Protein AF-A0A847C179-F1 (afdb_monomer)

Secondary structure (DSSP, 8-state):
--------------------------TT-----SEEEEEE--S--BTTEEE--EEEEEETTEEEEEEEEEEEEEPTTSS-EEEEEEEEEEEEEEETTEEEEEEEEEEEEE--GGG-BTTB-SSEEEEEEEEEEEEEEE-TTSEEEEEEEEEEEEEEEEEEEE-STTSPEEEEEEEPPP-TT-PPEEEEEEEEPPP-EEEE-SSEEEESS--HHHHHHHHHHHHHHHHHHHHHHTT-HHHHHHHHHHHHHHHHHHGGG--SSTT--EEEEES-TTHHHHHHHHHHHHHHHHHHHHHHHHHHHHHHHHHHHHTTTSPPPHHHHHHHHHHHHHHHTTSBS-TTTSSS-B-SS-SGGGS-HHHHHHHHHHHH-GGGGG-HHHHHHHHHHHHHHHHHHHHHHHHHHHHHHHHHHHHHTSTHHHHHHHHHHHHHT-SSS-EE--HHHHHHHHHHHHHT--

Solvent-accessible surface area (backbone atoms only — not comparable to full-atom values): 25389 Å² total; per-residue (Å²): 139,78,84,90,75,84,74,86,80,80,85,85,76,84,75,38,87,79,87,89,86,89,74,93,67,84,61,77,77,75,83,66,71,60,62,52,73,35,78,45,70,69,83,71,77,48,101,45,42,50,63,56,58,37,42,38,40,36,52,61,46,38,33,35,32,57,39,48,34,38,39,46,45,73,45,97,86,54,101,51,52,38,43,35,39,33,43,36,40,35,44,34,37,45,54,83,44,34,35,42,34,42,31,46,33,45,34,38,35,31,61,46,77,90,73,46,43,97,94,40,92,67,53,67,49,35,39,38,35,32,44,24,47,36,46,24,36,55,41,93,88,55,28,30,47,33,34,36,44,34,36,81,75,46,38,33,36,57,44,72,46,77,38,66,98,89,45,67,81,43,74,49,79,40,82,45,85,74,66,85,82,66,70,66,50,73,44,53,34,70,47,68,50,91,66,73,48,86,40,80,54,88,48,40,39,29,25,59,51,86,47,74,68,56,52,54,51,52,56,52,49,52,48,47,42,50,53,24,24,52,27,44,66,71,67,39,50,76,58,23,52,54,38,52,54,50,50,50,55,52,53,63,58,49,54,79,67,50,58,86,61,101,59,30,32,44,49,35,38,33,41,57,47,50,42,65,46,50,35,52,51,43,44,46,53,43,46,52,53,48,47,49,53,50,47,53,52,42,49,53,49,38,51,51,42,52,52,48,64,73,41,60,91,54,87,67,53,71,63,58,55,49,48,52,52,52,51,50,59,64,52,34,53,64,42,71,69,45,92,80,73,69,72,68,46,56,28,83,78,51,44,82,82,73,52,56,64,66,39,52,55,51,50,58,46,28,75,78,34,67,68,59,53,66,37,56,68,64,46,49,53,31,42,53,52,46,42,56,48,37,52,53,50,48,51,52,47,54,52,53,46,50,56,48,49,53,55,47,49,55,52,71,75,39,66,58,66,60,53,40,54,52,50,52,54,53,45,69,64,38,86,85,33,52,58,41,81,39,62,68,42,62,47,44,53,48,56,42,54,60,69,70,60,131

Sequence (454 aa):
MLPSFYWLMVLFVPLVIGVGSGFTMDNEDRSLPERFSVEVFPAVRNQYQEQDAVVYHFDGERVSGSWQRTDFIPKPDSKGTVKWVTTTRMEGTFRGGVLQGEQQSESVYLRDPGDYGPDFPGGAVMRHFYRGEIEGRLQPDGRIKGRVTTTLTRQLGLNYGAATEGEGTRYWWAEQPLNKHIAPATLDYWVPLPSDAWFNSRYILASGAETFRLRQALERLDRYLTEAGDNLLAGRYPLAQRQSETIRAEIDNLRQYVGSGDRASRISFRGLPTDDAMIRRIRLQFMMEKWKEAYTIVNEALGQVQKELANLRGILSANVFKSIIKNYISWSGSIPTDIESGIAGYSPITSIAELPRGFLGWYEAGQKDAGILQDQFRKKRALEELEVFYEKKRHYIVDQRKEVAVLLKALDQSPLAGLDGSLHGFFSSLDWAPWLPGAQRSEAMRQLRGSQNP

pLDDT: mean 73.4, std 18.35, range [21.3, 96.19]

Mean predicted aligned error: 16.77 Å

Structure (mmCIF, N/CA/C/O backbone):
data_AF-A0A847C179-F1
#
_entry.id   AF-A0A847C179-F1
#
loop_
_atom_site.group_PDB
_atom_site.id
_atom_site.type_symbol
_atom_site.label_atom_id
_atom_site.label_alt_id
_atom_site.label_comp_id
_atom_site.label_asym_id
_atom_site.label_entity_id
_atom_site.label_seq_id
_atom_site.pdbx_PDB_ins_code
_atom_site.Cartn_x
_atom_site.Cartn_y
_atom_site.Cartn_z
_atom_site.occupancy
_atom_site.B_iso_or_equiv
_atom_site.auth_seq_id
_atom_site.auth_comp_id
_atom_site.auth_asym_id
_atom_site.auth_atom_id
_atom_site.pdbx_PDB_model_num
ATOM 1 N N . MET A 1 1 ? 7.315 -0.106 47.751 1.00 22.17 1 MET A N 1
ATOM 2 C CA . MET A 1 1 ? 6.513 -1.105 47.012 1.00 22.17 1 MET A CA 1
ATOM 3 C C . MET A 1 1 ? 5.700 -0.357 45.970 1.00 22.17 1 MET A C 1
ATOM 5 O O . MET A 1 1 ? 4.768 0.340 46.340 1.00 22.17 1 MET A O 1
ATOM 9 N N . LEU A 1 2 ? 6.121 -0.399 44.705 1.00 21.30 2 LEU A N 1
ATOM 10 C CA . LEU A 1 2 ? 5.400 0.219 43.586 1.00 21.30 2 LEU A CA 1
ATOM 11 C C . LEU A 1 2 ? 4.421 -0.809 42.992 1.00 21.30 2 LEU A C 1
ATOM 13 O O . LEU A 1 2 ? 4.788 -1.985 42.928 1.00 21.30 2 LEU A O 1
ATOM 17 N N . PRO A 1 3 ? 3.201 -0.418 42.577 1.00 22.20 3 PRO A N 1
ATOM 18 C CA . PRO A 1 3 ? 2.241 -1.357 42.014 1.00 22.20 3 PRO A CA 1
ATOM 19 C C . PRO A 1 3 ? 2.757 -1.900 40.682 1.00 22.20 3 PRO A C 1
ATOM 21 O O . PRO A 1 3 ? 3.270 -1.157 39.845 1.00 22.20 3 PRO A O 1
ATOM 24 N N . SER A 1 4 ? 2.602 -3.204 40.483 1.00 21.95 4 SER A N 1
ATOM 25 C CA . SER A 1 4 ? 2.865 -3.889 39.222 1.00 21.95 4 SER A CA 1
ATOM 26 C C . SER A 1 4 ? 1.865 -3.418 38.159 1.00 21.95 4 SER A C 1
ATOM 28 O O . SER A 1 4 ? 0.761 -3.948 38.052 1.00 21.95 4 SER A O 1
ATOM 30 N N . PHE A 1 5 ? 2.232 -2.397 37.386 1.00 26.22 5 PHE A N 1
ATOM 31 C CA . PHE A 1 5 ? 1.476 -1.962 36.214 1.00 26.22 5 PHE A CA 1
ATOM 32 C C . PHE A 1 5 ? 1.810 -2.871 35.025 1.00 26.22 5 PHE A C 1
ATOM 34 O O . PHE A 1 5 ? 2.930 -2.870 34.513 1.00 26.22 5 PHE A O 1
ATOM 41 N N . TYR A 1 6 ? 0.827 -3.665 34.596 1.00 22.77 6 TYR A N 1
ATOM 42 C CA . TYR A 1 6 ? 0.869 -4.412 33.340 1.00 22.77 6 TYR A CA 1
ATOM 43 C C . TYR A 1 6 ? 0.847 -3.420 32.170 1.00 22.77 6 TYR A C 1
ATOM 45 O O . TYR A 1 6 ? -0.192 -2.842 31.860 1.00 22.77 6 TYR A O 1
ATOM 53 N N . TRP A 1 7 ? 1.991 -3.217 31.519 1.00 26.02 7 TRP A N 1
ATOM 54 C CA . TRP A 1 7 ? 2.057 -2.476 30.263 1.00 26.02 7 TRP A CA 1
ATOM 55 C C . TRP A 1 7 ? 1.590 -3.364 29.109 1.00 26.02 7 TRP A C 1
ATOM 57 O O . TRP A 1 7 ? 2.162 -4.423 28.849 1.00 26.02 7 TRP A O 1
ATOM 67 N N . LEU A 1 8 ? 0.556 -2.906 28.403 1.00 23.88 8 LEU A N 1
ATOM 68 C CA . LEU A 1 8 ? 0.196 -3.399 27.080 1.00 23.88 8 LEU A CA 1
ATOM 69 C C . LEU A 1 8 ? 1.338 -3.007 26.130 1.00 23.88 8 LEU A C 1
ATOM 71 O O . LEU A 1 8 ? 1.500 -1.838 25.781 1.00 23.88 8 LEU A O 1
ATOM 75 N N . MET A 1 9 ? 2.188 -3.968 25.787 1.00 24.38 9 MET A N 1
ATOM 76 C CA . MET A 1 9 ? 3.339 -3.735 24.925 1.00 24.38 9 MET A CA 1
ATOM 77 C C . MET A 1 9 ? 2.864 -3.649 23.471 1.00 24.38 9 MET A C 1
ATOM 79 O O . MET A 1 9 ? 2.480 -4.652 22.871 1.00 24.38 9 MET A O 1
ATOM 83 N N . VAL A 1 10 ? 2.856 -2.441 22.913 1.00 26.17 10 VAL A N 1
ATOM 84 C CA . VAL A 1 10 ? 2.608 -2.229 21.485 1.00 26.17 10 VAL A CA 1
ATOM 85 C C . VAL A 1 10 ? 3.900 -2.558 20.735 1.00 26.17 10 VAL A C 1
ATOM 87 O O . VAL A 1 10 ? 4.919 -1.889 20.896 1.00 26.17 10 VAL A O 1
ATOM 90 N N . LEU A 1 11 ? 3.871 -3.638 19.955 1.00 25.91 11 LEU A N 1
ATOM 91 C CA . LEU A 1 11 ? 4.922 -4.014 19.009 1.00 25.91 11 LEU A CA 1
ATOM 92 C C . LEU A 1 11 ? 4.901 -3.025 17.835 1.00 25.91 11 LEU A C 1
ATOM 94 O O . LEU A 1 11 ? 3.954 -3.012 17.052 1.00 25.91 11 LEU A O 1
ATOM 98 N N . PHE A 1 12 ? 5.938 -2.194 17.712 1.00 32.44 12 PHE A N 1
ATOM 99 C CA . PHE A 1 12 ? 6.061 -1.210 16.635 1.00 32.44 12 PHE A CA 1
ATOM 100 C C . PHE A 1 12 ? 7.005 -1.715 15.539 1.00 32.44 12 PHE A C 1
ATOM 102 O O . PHE A 1 12 ? 8.218 -1.806 15.732 1.00 32.44 12 PHE A O 1
ATOM 109 N N . VAL A 1 13 ? 6.425 -2.025 14.380 1.00 26.50 13 VAL A N 1
ATOM 110 C CA . VAL A 1 13 ? 7.105 -2.530 13.180 1.00 26.50 13 VAL A CA 1
ATOM 111 C C . VAL A 1 13 ? 7.166 -1.398 12.142 1.00 26.50 13 VAL A C 1
ATOM 113 O O . VAL A 1 13 ? 6.111 -1.005 11.641 1.00 26.50 13 VAL A O 1
ATOM 116 N N . PRO A 1 14 ? 8.344 -0.844 11.788 1.00 29.78 14 PRO A N 1
ATOM 117 C CA . PRO A 1 14 ? 8.449 0.068 10.652 1.00 29.78 14 PRO A CA 1
ATOM 118 C C . PRO A 1 14 ? 8.364 -0.724 9.345 1.00 29.78 14 PRO A C 1
ATOM 120 O O . PRO A 1 14 ? 9.349 -1.239 8.840 1.00 29.78 14 PRO A O 1
ATOM 123 N N . LEU A 1 15 ? 7.154 -0.842 8.812 1.00 27.53 15 LEU A N 1
ATOM 124 C CA . LEU A 1 15 ? 6.823 -1.600 7.611 1.00 27.53 15 LEU A CA 1
ATOM 125 C C . LEU A 1 15 ? 7.487 -0.985 6.353 1.00 27.53 15 LEU A C 1
ATOM 127 O O . LEU A 1 15 ? 7.065 0.072 5.886 1.00 27.53 15 LEU A O 1
ATOM 131 N N . VAL A 1 16 ? 8.497 -1.645 5.770 1.00 30.17 16 VAL A N 1
ATOM 132 C CA . VAL A 1 16 ? 9.067 -1.289 4.453 1.00 30.17 16 VAL A CA 1
ATOM 133 C C . VAL A 1 16 ? 8.918 -2.491 3.519 1.00 30.17 16 VAL A C 1
ATOM 135 O O . VAL A 1 16 ? 9.521 -3.539 3.722 1.00 30.17 16 VAL A O 1
ATOM 138 N N . ILE A 1 17 ? 8.072 -2.366 2.493 1.00 27.12 17 ILE A N 1
ATOM 139 C CA . ILE A 1 17 ? 7.528 -3.523 1.771 1.00 27.12 17 ILE A CA 1
ATOM 140 C C . ILE A 1 17 ? 7.997 -3.636 0.324 1.00 27.12 17 ILE A C 1
ATOM 142 O O . ILE A 1 17 ? 7.906 -2.710 -0.477 1.00 27.12 17 ILE A O 1
ATOM 146 N N . GLY A 1 18 ? 8.329 -4.878 -0.014 1.00 26.53 18 GLY A N 1
ATOM 147 C CA . GLY A 1 18 ? 8.439 -5.450 -1.348 1.00 26.53 18 GLY A CA 1
ATOM 148 C C . GLY A 1 18 ? 8.519 -6.977 -1.210 1.00 26.53 18 GLY A C 1
ATOM 149 O O . GLY A 1 18 ? 9.126 -7.494 -0.269 1.00 26.53 18 GLY A O 1
ATOM 150 N N . VAL A 1 19 ? 7.864 -7.724 -2.096 1.00 30.41 19 VAL A N 1
ATOM 151 C CA . VAL A 1 19 ? 8.015 -9.184 -2.249 1.00 30.41 19 VAL A CA 1
ATOM 152 C C . VAL A 1 19 ? 7.851 -9.496 -3.736 1.00 30.41 19 VAL A C 1
ATOM 154 O O . VAL A 1 19 ? 6.972 -8.918 -4.373 1.00 30.41 19 VAL A O 1
ATOM 157 N N . GLY A 1 20 ? 8.723 -10.354 -4.273 1.00 25.81 20 GLY A N 1
ATOM 158 C CA . GLY A 1 20 ? 8.860 -10.616 -5.707 1.00 25.81 20 GLY A CA 1
ATOM 159 C C . GLY A 1 20 ? 8.551 -12.045 -6.159 1.00 25.81 20 GLY A C 1
ATOM 160 O O . GLY A 1 20 ? 8.002 -12.845 -5.410 1.00 25.81 20 GLY A O 1
ATOM 161 N N . SER A 1 21 ? 8.966 -12.323 -7.395 1.00 25.20 21 SER A N 1
ATOM 162 C CA . SER A 1 21 ? 9.231 -13.619 -8.047 1.00 25.20 21 SER A CA 1
ATOM 163 C C . SER A 1 21 ? 10.012 -13.271 -9.327 1.00 25.20 21 SER A C 1
ATOM 165 O O . SER A 1 21 ? 9.684 -12.266 -9.943 1.00 25.20 21 SER A O 1
ATOM 167 N N . GLY A 1 22 ? 11.034 -13.946 -9.835 1.00 27.23 22 GLY A N 1
ATOM 168 C CA . GLY A 1 22 ? 11.764 -15.154 -9.491 1.00 27.23 22 GLY A CA 1
ATOM 169 C C . GLY A 1 22 ? 12.492 -15.555 -10.776 1.00 27.23 22 GLY A C 1
ATOM 170 O O . GLY A 1 22 ? 11.870 -16.186 -11.611 1.00 27.23 22 GLY A O 1
ATOM 171 N N . PHE A 1 23 ? 13.748 -15.133 -10.956 1.00 28.27 23 PHE A N 1
ATOM 172 C CA . PHE A 1 23 ? 14.701 -15.665 -11.943 1.00 28.27 23 PHE A CA 1
ATOM 173 C C . PHE A 1 23 ? 16.128 -15.403 -11.444 1.00 28.27 23 PHE A C 1
ATOM 175 O O . PHE A 1 23 ? 16.411 -14.358 -10.856 1.00 28.27 23 PHE A O 1
ATOM 182 N N . THR A 1 24 ? 17.007 -16.379 -11.654 1.00 29.34 24 THR A N 1
ATOM 183 C CA . THR A 1 24 ? 18.450 -16.312 -11.416 1.00 29.34 24 THR A CA 1
ATOM 184 C C . THR A 1 24 ? 19.094 -15.445 -12.495 1.00 29.34 24 THR A C 1
ATOM 186 O O . THR A 1 24 ? 19.248 -15.886 -13.630 1.00 29.34 24 THR A O 1
ATOM 189 N N . MET A 1 25 ? 19.439 -14.209 -12.148 1.00 33.91 25 MET A N 1
ATOM 190 C CA . MET A 1 25 ? 20.513 -13.480 -12.817 1.00 33.91 25 MET A CA 1
ATOM 191 C C . MET A 1 25 ? 21.748 -13.620 -11.937 1.00 33.91 25 MET A C 1
ATOM 193 O O . MET A 1 25 ? 21.642 -13.449 -10.720 1.00 33.91 25 MET A O 1
ATOM 197 N N . ASP A 1 26 ? 22.883 -13.966 -12.538 1.00 37.03 26 ASP A N 1
ATOM 198 C CA . ASP A 1 26 ? 24.153 -14.054 -11.828 1.00 37.03 26 ASP A CA 1
ATOM 199 C C . ASP A 1 26 ? 24.441 -12.703 -11.159 1.00 37.03 26 ASP A C 1
ATOM 201 O O . ASP A 1 26 ? 24.603 -11.666 -11.802 1.00 37.03 26 ASP A O 1
ATOM 205 N N . ASN A 1 27 ? 24.415 -12.716 -9.826 1.00 42.94 27 ASN A N 1
ATOM 206 C CA . ASN A 1 27 ? 24.531 -11.552 -8.943 1.00 42.94 27 ASN A CA 1
ATOM 207 C C . ASN A 1 27 ? 25.939 -10.918 -8.957 1.00 42.94 27 ASN A C 1
ATOM 209 O O . ASN A 1 27 ? 26.195 -10.001 -8.176 1.00 42.94 27 ASN A O 1
ATOM 213 N N . GLU A 1 28 ? 26.857 -11.412 -9.792 1.00 42.81 28 GLU A N 1
ATOM 214 C CA . GLU A 1 28 ? 28.285 -11.089 -9.723 1.00 42.81 28 GLU A CA 1
ATOM 215 C C . GLU A 1 28 ? 28.681 -9.808 -10.483 1.00 42.81 28 GLU A C 1
ATOM 217 O O . GLU A 1 28 ? 29.658 -9.176 -10.095 1.00 42.81 28 GLU A O 1
ATOM 222 N N . ASP A 1 29 ? 27.896 -9.335 -11.461 1.00 45.31 29 ASP A N 1
ATOM 223 C CA . ASP A 1 29 ? 28.374 -8.312 -12.419 1.00 45.31 29 ASP A CA 1
ATOM 224 C C . ASP A 1 29 ? 27.813 -6.887 -12.256 1.00 45.31 29 ASP A C 1
ATOM 226 O O . ASP A 1 29 ? 28.016 -6.015 -13.106 1.00 45.31 29 ASP A O 1
ATOM 230 N N . ARG A 1 30 ? 27.139 -6.567 -11.143 1.00 52.94 30 ARG A N 1
ATOM 231 C CA . ARG A 1 30 ? 26.885 -5.152 -10.813 1.00 52.94 30 ARG A CA 1
ATOM 232 C C . ARG A 1 30 ? 28.099 -4.563 -10.102 1.00 52.94 30 ARG A C 1
ATOM 234 O O . ARG A 1 30 ? 28.190 -4.621 -8.878 1.00 52.94 30 ARG A O 1
ATOM 241 N N . SER A 1 31 ? 28.986 -3.921 -10.865 1.00 54.78 31 SER A N 1
ATOM 242 C CA . SER A 1 31 ? 30.016 -3.040 -10.308 1.00 54.78 31 SER A CA 1
ATOM 243 C C . SER A 1 31 ? 29.349 -1.804 -9.691 1.00 54.78 31 SER A C 1
ATOM 245 O O . SER A 1 31 ? 29.131 -0.789 -10.359 1.00 54.78 31 SER A O 1
ATOM 247 N N . LEU A 1 32 ? 28.952 -1.900 -8.422 1.00 59.72 32 LEU A N 1
ATOM 248 C CA . LEU A 1 32 ? 28.545 -0.727 -7.657 1.00 59.72 32 LEU A CA 1
ATOM 249 C C . LEU A 1 32 ? 29.734 0.240 -7.542 1.00 59.72 32 LEU A C 1
ATOM 251 O O . LEU A 1 32 ? 30.884 -0.209 -7.551 1.00 59.72 32 LEU A O 1
ATOM 255 N N . PRO A 1 33 ? 29.486 1.556 -7.424 1.00 58.25 33 PRO A N 1
ATOM 256 C CA . PRO A 1 33 ? 30.546 2.498 -7.097 1.00 58.25 33 PRO A CA 1
ATOM 257 C C . PRO A 1 33 ? 31.282 2.040 -5.836 1.00 58.25 33 PRO A C 1
ATOM 259 O O . PRO A 1 33 ? 30.646 1.572 -4.894 1.00 58.25 33 PRO A O 1
ATOM 262 N N . GLU A 1 34 ? 32.603 2.217 -5.793 1.00 67.38 34 GLU A N 1
ATOM 263 C CA . GLU A 1 34 ? 33.416 1.841 -4.627 1.00 67.38 34 GLU A CA 1
ATOM 264 C C . GLU A 1 34 ? 32.923 2.533 -3.346 1.00 67.38 34 GLU A C 1
ATOM 266 O O . GLU A 1 34 ? 32.998 1.967 -2.263 1.00 67.38 34 GLU A O 1
ATOM 271 N N . ARG A 1 35 ? 32.365 3.744 -3.468 1.00 76.56 35 ARG A N 1
ATOM 272 C CA . ARG A 1 35 ? 31.757 4.489 -2.364 1.00 76.56 35 ARG A CA 1
ATOM 273 C C . ARG A 1 35 ? 30.459 5.140 -2.797 1.00 76.56 35 ARG A C 1
ATOM 275 O O . ARG A 1 35 ? 30.439 5.880 -3.779 1.00 76.56 35 ARG A O 1
ATOM 282 N N . PHE A 1 36 ? 29.389 4.921 -2.045 1.00 74.12 36 PHE A N 1
ATOM 283 C CA . PHE A 1 36 ? 28.121 5.620 -2.248 1.00 74.12 36 PHE A CA 1
ATOM 284 C C . PHE A 1 36 ? 27.307 5.680 -0.958 1.00 74.12 36 PHE A C 1
ATOM 286 O O . PHE A 1 36 ? 27.633 5.059 0.051 1.00 74.12 36 PHE A O 1
ATOM 293 N N . SER A 1 37 ? 26.241 6.473 -0.962 1.00 72.81 37 SER A N 1
ATOM 294 C CA . SER A 1 37 ? 25.291 6.524 0.146 1.00 72.81 37 SER A CA 1
ATOM 295 C C . SER A 1 37 ? 23.869 6.420 -0.377 1.00 72.81 37 SER A C 1
ATOM 297 O O . SER A 1 37 ? 23.562 6.924 -1.456 1.00 72.81 37 SER A O 1
ATOM 299 N N . VAL A 1 38 ? 23.017 5.740 0.382 1.00 68.44 38 VAL A N 1
ATOM 300 C CA . VAL A 1 38 ? 21.597 5.570 0.084 1.00 68.44 38 VAL A CA 1
ATOM 301 C C . VAL A 1 38 ? 20.803 6.155 1.229 1.00 68.44 38 VAL A C 1
ATOM 303 O O . VAL A 1 38 ? 20.929 5.708 2.365 1.00 68.44 38 VAL A O 1
ATOM 306 N N . GLU A 1 39 ? 19.946 7.113 0.912 1.00 68.69 39 GLU A N 1
ATOM 307 C CA . GLU A 1 39 ? 18.983 7.663 1.850 1.00 68.69 39 GLU A CA 1
ATOM 308 C C . GLU A 1 39 ? 17.643 6.928 1.708 1.00 68.69 39 GLU A C 1
ATOM 310 O O . GLU A 1 39 ? 17.058 6.854 0.626 1.00 68.69 39 GLU A O 1
ATOM 315 N N . VAL A 1 40 ? 17.165 6.343 2.805 1.00 65.38 40 VAL A N 1
ATOM 316 C CA . VAL A 1 40 ? 15.902 5.608 2.879 1.00 65.38 40 VAL A CA 1
ATOM 317 C C . VAL A 1 40 ? 14.943 6.372 3.773 1.00 65.38 40 VAL A C 1
ATOM 319 O O . VAL A 1 40 ? 15.130 6.469 4.987 1.00 65.38 40 VAL A O 1
ATOM 322 N N . PHE A 1 41 ? 13.881 6.894 3.169 1.00 57.41 41 PHE A N 1
ATOM 323 C CA . PHE A 1 41 ? 12.821 7.560 3.909 1.00 57.41 41 PHE A CA 1
ATOM 324 C C . PHE A 1 41 ? 11.838 6.528 4.476 1.00 57.41 41 PHE A C 1
ATOM 326 O O . PHE A 1 41 ? 11.367 5.658 3.735 1.00 57.41 41 PHE A O 1
ATOM 333 N N . PRO A 1 42 ? 11.490 6.610 5.769 1.00 54.84 42 PRO A N 1
ATOM 334 C CA . PRO A 1 42 ? 10.457 5.762 6.343 1.00 54.84 42 PRO A CA 1
ATOM 335 C C . PRO A 1 42 ? 9.113 6.052 5.663 1.00 54.84 42 PRO A C 1
ATOM 337 O O . PRO A 1 42 ? 8.697 7.203 5.539 1.00 54.84 42 PRO A O 1
ATOM 340 N N . ALA A 1 43 ? 8.421 4.997 5.223 1.00 44.94 43 ALA A N 1
ATOM 341 C CA . ALA A 1 43 ? 7.157 5.106 4.487 1.00 44.94 43 ALA A CA 1
ATOM 342 C C . ALA A 1 43 ? 5.992 5.649 5.339 1.00 44.94 43 ALA A C 1
ATOM 344 O O . ALA A 1 43 ? 4.958 6.038 4.800 1.00 44.94 43 ALA A O 1
ATOM 345 N N . VAL A 1 44 ? 6.150 5.681 6.665 1.00 45.56 44 VAL A N 1
ATOM 346 C CA . VAL A 1 44 ? 5.127 6.131 7.608 1.00 45.56 44 VAL A CA 1
ATOM 347 C C . VAL A 1 44 ? 5.626 7.384 8.321 1.00 45.56 44 VAL A C 1
ATOM 349 O O . VAL A 1 44 ? 6.427 7.304 9.247 1.00 45.56 44 VAL A O 1
ATOM 352 N N . ARG A 1 45 ? 5.115 8.546 7.905 1.00 46.97 45 ARG A N 1
ATOM 353 C CA . ARG A 1 45 ? 5.024 9.730 8.767 1.00 46.97 45 ARG A CA 1
ATOM 354 C C . ARG A 1 45 ? 3.602 9.771 9.298 1.00 46.97 45 ARG A C 1
ATOM 356 O O . ARG A 1 45 ? 2.671 10.024 8.540 1.00 46.97 45 ARG A O 1
ATOM 363 N N . ASN A 1 46 ? 3.421 9.472 10.575 1.00 58.38 46 ASN A N 1
ATOM 364 C CA . ASN A 1 46 ? 2.150 9.706 11.249 1.00 58.38 46 ASN A CA 1
ATOM 365 C C . ASN A 1 46 ? 2.381 10.712 12.381 1.00 58.38 46 ASN A C 1
ATOM 367 O O . ASN A 1 46 ? 3.512 10.922 12.805 1.00 58.38 46 ASN A O 1
ATOM 371 N N . GLN A 1 47 ? 1.318 11.347 12.870 1.00 61.94 47 GLN A N 1
ATOM 372 C CA . GLN A 1 47 ? 1.412 12.391 13.901 1.00 61.94 47 GLN A CA 1
ATOM 373 C C . GLN A 1 47 ? 2.030 11.927 15.237 1.00 61.94 47 GLN A C 1
ATOM 375 O O . GLN A 1 47 ? 2.286 12.748 16.109 1.00 61.94 47 GLN A O 1
ATOM 380 N N . TYR A 1 48 ? 2.247 10.621 15.406 1.00 71.88 48 TYR A N 1
ATOM 381 C CA . TYR A 1 48 ? 2.829 10.002 16.592 1.00 71.88 48 TYR A CA 1
ATOM 382 C C . TYR A 1 48 ? 4.259 9.498 16.356 1.00 71.88 48 TYR A C 1
ATOM 384 O O . TYR A 1 48 ? 4.832 8.868 17.243 1.00 71.88 48 TYR A O 1
ATOM 392 N N . GLN A 1 49 ? 4.842 9.747 15.180 1.00 72.19 49 GLN A N 1
ATOM 393 C CA . GLN A 1 49 ? 6.152 9.229 14.811 1.00 72.19 49 GLN A CA 1
ATOM 394 C C . GLN A 1 49 ? 6.939 10.209 13.947 1.00 72.19 49 GLN A C 1
ATOM 396 O O . GLN A 1 49 ? 6.530 10.578 12.846 1.00 72.19 49 GLN A O 1
ATOM 401 N N . GLU A 1 50 ? 8.129 10.544 14.426 1.00 75.00 50 GLU A N 1
ATOM 402 C CA . GLU A 1 50 ? 9.135 11.291 13.687 1.00 75.00 50 GLU A CA 1
ATOM 403 C C . GLU A 1 50 ? 10.361 10.398 13.526 1.00 75.00 50 GLU A C 1
ATOM 405 O O . GLU A 1 50 ? 10.947 9.938 14.503 1.00 75.00 50 GLU A O 1
ATOM 410 N N . GLN A 1 51 ? 10.754 10.121 12.291 1.00 72.81 51 GLN A N 1
ATOM 411 C CA . GLN A 1 51 ? 11.982 9.392 12.014 1.00 72.81 51 GLN A CA 1
ATOM 412 C C . GLN A 1 51 ? 12.739 10.114 10.908 1.00 72.81 51 GLN A C 1
ATOM 414 O O . GLN A 1 51 ? 12.168 10.417 9.855 1.00 72.81 51 GLN A O 1
ATOM 419 N N . ASP A 1 52 ? 14.020 10.367 11.165 1.00 67.12 52 ASP A N 1
ATOM 420 C CA . ASP A 1 52 ? 14.927 10.909 10.163 1.00 67.12 52 ASP A CA 1
ATOM 421 C C . ASP A 1 52 ? 15.123 9.901 9.028 1.00 67.12 52 ASP A C 1
ATOM 423 O O . ASP A 1 52 ? 14.904 8.692 9.178 1.00 67.12 52 ASP A O 1
ATOM 427 N N . ALA A 1 53 ? 15.541 10.391 7.866 1.00 64.19 53 ALA A N 1
ATOM 428 C CA . ALA A 1 53 ? 15.936 9.492 6.800 1.00 64.19 53 ALA A CA 1
ATOM 429 C C . ALA A 1 53 ? 17.106 8.615 7.264 1.00 64.19 53 ALA A C 1
ATOM 431 O O . ALA A 1 53 ? 18.031 9.074 7.937 1.00 64.19 53 ALA A O 1
ATOM 432 N N . VAL A 1 54 ? 17.058 7.332 6.919 1.00 73.88 54 VAL A N 1
ATOM 433 C CA . VAL A 1 54 ? 18.143 6.406 7.230 1.00 73.88 54 VAL A CA 1
ATOM 434 C C . VAL A 1 54 ? 19.166 6.501 6.114 1.00 73.88 54 VAL A C 1
ATOM 436 O O . VAL A 1 54 ? 18.874 6.115 4.984 1.00 73.88 54 VAL A O 1
ATOM 439 N N . VAL A 1 55 ? 20.360 6.999 6.417 1.00 73.44 55 VAL A N 1
ATOM 440 C CA . VAL A 1 55 ? 21.459 7.039 5.449 1.00 73.44 55 VAL A CA 1
ATOM 441 C C . VAL A 1 55 ? 22.354 5.824 5.662 1.00 73.44 55 VAL A C 1
ATOM 443 O O . VAL A 1 55 ? 22.970 5.669 6.717 1.00 73.44 55 VAL A O 1
ATOM 446 N N . TYR A 1 56 ? 22.410 4.957 4.654 1.00 78.62 56 TYR A N 1
ATOM 447 C CA . TYR A 1 56 ? 23.361 3.854 4.573 1.00 78.62 56 TYR A CA 1
ATOM 448 C C . TYR A 1 56 ? 24.571 4.294 3.757 1.00 78.62 56 TYR A C 1
ATOM 450 O O . TYR A 1 56 ? 24.424 4.700 2.606 1.00 78.62 56 TYR A O 1
ATOM 458 N N . HIS A 1 57 ? 25.762 4.184 4.328 1.00 80.75 57 HIS A N 1
ATOM 459 C CA . HIS A 1 57 ? 27.033 4.423 3.662 1.00 80.75 57 HIS A CA 1
ATOM 460 C C . HIS A 1 57 ? 27.641 3.087 3.245 1.00 80.75 57 HIS A C 1
ATOM 462 O O . HIS A 1 57 ? 27.825 2.202 4.079 1.00 80.75 57 HIS A O 1
ATOM 468 N N . PHE A 1 58 ? 27.953 2.956 1.962 1.00 81.69 58 PHE A N 1
ATOM 469 C CA . PHE A 1 58 ? 28.662 1.819 1.391 1.00 81.69 58 PHE A CA 1
ATOM 470 C C . PHE A 1 58 ? 30.083 2.280 1.051 1.00 81.69 58 PHE A C 1
ATOM 472 O O . PHE A 1 58 ? 30.250 3.242 0.299 1.00 81.69 58 PHE A O 1
ATOM 479 N N . ASP A 1 59 ? 31.088 1.628 1.635 1.00 83.06 59 ASP A N 1
ATOM 480 C CA . ASP A 1 59 ? 32.518 1.879 1.417 1.00 83.06 59 ASP A CA 1
ATOM 481 C C . ASP A 1 59 ? 33.217 0.541 1.136 1.00 83.06 59 ASP A C 1
ATOM 483 O O . ASP A 1 59 ? 33.545 -0.227 2.046 1.00 83.06 59 ASP A O 1
ATOM 487 N N . GLY A 1 60 ? 33.352 0.219 -0.149 1.00 84.88 60 GLY A N 1
ATOM 488 C CA . GLY A 1 60 ? 33.730 -1.101 -0.634 1.00 84.88 60 GLY A CA 1
ATOM 489 C C . GLY A 1 60 ? 32.720 -2.157 -0.188 1.00 84.88 60 GLY A C 1
ATOM 490 O O . GLY A 1 60 ? 31.521 -2.044 -0.440 1.00 84.88 60 GLY A O 1
ATOM 491 N N . GLU A 1 61 ? 33.207 -3.185 0.508 1.00 88.06 61 GLU A N 1
ATOM 492 C CA . GLU A 1 61 ? 32.349 -4.208 1.110 1.00 88.06 61 GLU A CA 1
ATOM 493 C C . GLU A 1 61 ? 31.706 -3.742 2.422 1.00 88.06 61 GLU A C 1
ATOM 495 O O . GLU A 1 61 ? 30.804 -4.415 2.902 1.00 88.06 61 GLU A O 1
ATOM 500 N N . ARG A 1 62 ? 32.137 -2.637 3.047 1.00 90.06 62 ARG A N 1
ATOM 501 C CA . ARG A 1 62 ? 31.602 -2.203 4.348 1.00 90.06 62 ARG A CA 1
ATOM 502 C C . ARG A 1 62 ? 30.305 -1.420 4.168 1.00 90.06 62 ARG A C 1
ATOM 504 O O . ARG A 1 62 ? 30.220 -0.529 3.328 1.00 90.06 62 ARG A O 1
ATOM 511 N N . VAL A 1 63 ? 29.328 -1.695 5.029 1.00 87.69 63 VAL A N 1
ATOM 512 C CA . VAL A 1 63 ? 28.087 -0.921 5.147 1.00 87.69 63 VAL A CA 1
ATOM 513 C C . VAL A 1 63 ? 27.972 -0.359 6.554 1.00 87.69 63 VAL A C 1
ATOM 515 O O . VAL A 1 63 ? 28.225 -1.065 7.530 1.00 87.69 63 VAL A O 1
ATOM 518 N N . SER A 1 64 ? 27.588 0.905 6.679 1.00 91.12 64 SER A N 1
ATOM 519 C CA . SER A 1 64 ? 27.260 1.510 7.968 1.00 91.12 64 SER A CA 1
ATOM 520 C C . SER A 1 64 ? 26.060 2.440 7.863 1.00 91.12 64 SER A C 1
ATOM 522 O O . SER A 1 64 ? 25.722 2.926 6.788 1.00 91.12 64 SER A O 1
ATOM 524 N N . GLY A 1 65 ? 25.389 2.690 8.981 1.00 87.31 65 GLY A N 1
ATOM 525 C CA . GLY A 1 65 ? 24.283 3.638 9.042 1.00 87.31 65 GLY A CA 1
ATOM 526 C C . GLY A 1 65 ? 24.000 4.080 10.468 1.00 87.31 65 GLY A C 1
ATOM 527 O O . GLY A 1 65 ? 24.291 3.367 11.429 1.00 87.31 65 GLY A O 1
ATOM 528 N N . SER A 1 66 ? 23.431 5.270 10.619 1.00 85.56 66 SER A N 1
ATOM 529 C CA . SER A 1 66 ? 22.987 5.784 11.913 1.00 85.56 66 SER A CA 1
ATOM 530 C C . SER A 1 66 ? 21.739 6.625 11.720 1.00 85.56 66 SER A C 1
ATOM 532 O O . SER A 1 66 ? 21.684 7.446 10.811 1.00 85.56 66 SER A O 1
ATOM 534 N N . TRP A 1 67 ? 20.744 6.436 12.579 1.00 87.19 67 TRP A N 1
ATOM 535 C CA . TRP A 1 67 ? 19.505 7.207 12.527 1.00 87.19 67 TRP A CA 1
ATOM 536 C C . TRP A 1 67 ? 18.863 7.326 13.903 1.00 87.19 67 TRP A C 1
ATOM 538 O O . TRP A 1 67 ? 19.153 6.556 14.826 1.00 87.19 67 TRP A O 1
ATOM 548 N N . GLN A 1 68 ? 17.963 8.296 14.023 1.00 85.44 68 GLN A N 1
ATOM 549 C CA . GLN A 1 68 ? 17.169 8.527 15.215 1.00 85.44 68 GLN A CA 1
ATOM 550 C C . GLN A 1 68 ? 15.680 8.447 14.873 1.00 85.44 68 GLN A C 1
ATOM 552 O O . GLN A 1 68 ? 15.225 8.890 13.818 1.00 85.44 68 GLN A O 1
ATOM 557 N N . ARG A 1 69 ? 14.916 7.846 15.781 1.00 84.75 69 ARG A N 1
ATOM 558 C CA . ARG A 1 69 ? 13.456 7.792 15.744 1.00 84.75 69 ARG A CA 1
ATOM 559 C C . ARG A 1 69 ? 12.903 8.350 17.043 1.00 84.75 69 ARG A C 1
ATOM 561 O O . ARG A 1 69 ? 13.416 8.039 18.112 1.00 84.75 69 ARG A O 1
ATOM 568 N N . THR A 1 70 ? 11.844 9.131 16.951 1.00 83.06 70 THR A N 1
ATOM 569 C CA . THR A 1 70 ? 11.062 9.630 18.073 1.00 83.06 70 THR A CA 1
ATOM 570 C C . THR A 1 70 ? 9.627 9.139 17.927 1.00 83.06 70 THR A C 1
ATOM 572 O O . THR A 1 70 ? 8.950 9.453 16.952 1.00 83.06 70 THR A O 1
ATOM 575 N N . ASP A 1 71 ? 9.158 8.381 18.910 1.00 83.06 71 ASP A N 1
ATOM 576 C CA . ASP A 1 71 ? 7.779 7.922 19.019 1.00 83.06 71 ASP A CA 1
ATOM 577 C C . ASP A 1 71 ? 7.058 8.745 20.109 1.00 83.06 71 ASP A C 1
ATOM 579 O O . ASP A 1 71 ? 7.599 8.965 21.197 1.00 83.06 71 ASP A O 1
ATOM 583 N N . PHE A 1 72 ? 5.834 9.198 19.831 1.00 81.25 72 PHE A N 1
ATOM 584 C CA . PHE A 1 72 ? 4.965 9.916 20.766 1.00 81.25 72 PHE A CA 1
ATOM 585 C C . PHE A 1 72 ? 3.779 9.028 21.141 1.00 81.25 72 PHE A C 1
ATOM 587 O O . PHE A 1 72 ? 2.810 8.910 20.395 1.00 81.25 72 PHE A O 1
ATOM 594 N N . ILE A 1 73 ? 3.844 8.386 22.304 1.00 78.44 73 ILE A N 1
ATOM 595 C CA . ILE A 1 73 ? 2.820 7.433 22.743 1.00 78.44 73 ILE A CA 1
ATOM 596 C C . ILE A 1 73 ? 1.777 8.162 23.597 1.00 78.44 73 ILE A C 1
ATOM 598 O O . ILE A 1 73 ? 2.139 8.713 24.642 1.00 78.44 73 ILE A O 1
ATOM 602 N N . PRO A 1 74 ? 0.487 8.165 23.211 1.00 69.81 74 PRO A N 1
ATOM 603 C CA . PRO A 1 74 ? -0.576 8.705 24.050 1.00 69.81 74 PRO A CA 1
ATOM 604 C C . PRO A 1 74 ? -0.661 7.942 25.375 1.00 69.81 74 PRO A C 1
ATOM 606 O O . PRO A 1 74 ? -0.653 6.709 25.387 1.00 69.81 74 PRO A O 1
ATOM 609 N N . LYS A 1 75 ? -0.768 8.658 26.497 1.00 70.00 75 LYS A N 1
ATOM 610 C CA . LYS A 1 75 ? -1.017 8.022 27.796 1.00 70.00 75 LYS A CA 1
ATOM 611 C C . LYS A 1 75 ? -2.474 7.520 27.852 1.00 70.00 75 LYS A C 1
ATOM 613 O O . LYS A 1 75 ? -3.372 8.293 27.522 1.00 70.00 75 LYS A O 1
ATOM 618 N N . PRO A 1 76 ? -2.738 6.262 28.263 1.00 52.12 76 PRO A N 1
ATOM 619 C CA . PRO A 1 76 ? -4.096 5.701 28.301 1.00 52.12 76 PRO A CA 1
ATOM 620 C C . PRO A 1 76 ? -5.076 6.447 29.222 1.00 52.12 76 PRO A C 1
ATOM 622 O O . PRO A 1 76 ? -6.286 6.334 29.049 1.00 52.12 76 PRO A O 1
ATOM 625 N N . ASP A 1 77 ? -4.560 7.175 30.212 1.00 62.44 77 ASP A N 1
ATOM 626 C CA . ASP A 1 77 ? -5.298 7.716 31.354 1.00 62.44 77 ASP A CA 1
ATOM 627 C C . ASP A 1 77 ? -5.039 9.212 31.624 1.00 62.44 77 ASP A C 1
ATOM 629 O O . ASP A 1 77 ? -5.553 9.755 32.604 1.00 62.44 77 ASP A O 1
ATOM 633 N N . SER A 1 78 ? -4.291 9.919 30.767 1.00 56.72 78 SER A N 1
ATOM 634 C CA . SER A 1 78 ? -4.003 11.344 30.976 1.00 56.72 78 SER A CA 1
ATOM 635 C C . SER A 1 78 ? -3.911 12.173 29.691 1.00 56.72 78 SER A C 1
ATOM 637 O O . SER A 1 78 ? -3.726 11.658 28.589 1.00 56.72 78 SER A O 1
ATOM 639 N N . LYS A 1 79 ? -4.049 13.501 29.834 1.00 55.31 79 LYS A N 1
ATOM 640 C CA . LYS A 1 79 ? -3.780 14.481 28.769 1.00 55.31 79 LYS A CA 1
ATOM 641 C C . LYS A 1 79 ? -2.264 14.640 28.605 1.00 55.31 79 LYS A C 1
ATOM 643 O O . LYS A 1 79 ? -1.703 15.620 29.077 1.00 55.31 79 LYS A O 1
ATOM 648 N N . GLY A 1 80 ? -1.597 13.669 27.989 1.00 64.50 80 GLY A N 1
ATOM 649 C CA . GLY A 1 80 ? -0.158 13.756 27.754 1.00 64.50 80 GLY A CA 1
ATOM 650 C C . GLY A 1 80 ? 0.370 12.688 26.807 1.00 64.50 80 GLY A C 1
ATOM 651 O O . GLY A 1 80 ? -0.283 11.674 26.544 1.00 64.50 80 GLY A O 1
ATOM 652 N N . THR A 1 81 ? 1.580 12.917 26.308 1.00 68.50 81 THR A N 1
ATOM 653 C CA . THR A 1 81 ? 2.302 11.978 25.445 1.00 68.50 81 THR A CA 1
ATOM 654 C C . THR A 1 81 ? 3.625 11.612 26.083 1.00 68.50 81 THR A C 1
ATOM 656 O O . THR A 1 81 ? 4.342 12.462 26.604 1.00 68.50 81 THR A O 1
ATOM 659 N N . VAL A 1 82 ? 3.974 10.339 26.015 1.00 75.00 82 VAL A N 1
ATOM 660 C CA . VAL A 1 82 ? 5.314 9.864 26.331 1.00 75.00 82 VAL A CA 1
ATOM 661 C C . VAL A 1 82 ? 6.180 10.022 25.094 1.00 75.00 82 VAL A C 1
ATOM 663 O O . VAL A 1 82 ? 5.799 9.558 24.021 1.00 75.00 82 VAL A O 1
ATOM 666 N N . LYS A 1 83 ? 7.362 10.619 25.254 1.00 83.50 83 LYS A N 1
ATOM 667 C CA . LYS A 1 83 ? 8.358 10.697 24.187 1.00 83.50 83 LYS A CA 1
ATOM 668 C C . LYS A 1 83 ? 9.349 9.545 24.328 1.00 83.50 83 LYS A C 1
ATOM 670 O O . LYS A 1 83 ? 10.048 9.443 25.336 1.00 83.50 83 LYS A O 1
ATOM 675 N N . TRP A 1 84 ? 9.435 8.701 23.311 1.00 85.94 84 TRP A N 1
ATOM 676 C CA . TRP A 1 84 ? 10.391 7.603 23.239 1.00 85.94 84 TRP A CA 1
ATOM 677 C C . TRP A 1 84 ? 11.382 7.868 22.113 1.00 85.94 84 TRP A C 1
ATOM 679 O O . TRP A 1 84 ? 11.010 7.906 20.947 1.00 85.94 84 TRP A O 1
ATOM 689 N N . VAL A 1 85 ? 12.650 8.079 22.454 1.00 87.12 85 VAL A N 1
ATOM 690 C CA . VAL A 1 85 ? 13.703 8.352 21.471 1.00 87.12 85 VAL A CA 1
ATOM 691 C C . VAL A 1 85 ? 14.562 7.113 21.296 1.00 87.12 85 VAL A C 1
ATOM 693 O O . VAL A 1 85 ? 15.145 6.640 22.261 1.00 87.12 85 VAL A O 1
ATOM 696 N N . THR A 1 86 ? 14.666 6.595 20.079 1.00 87.44 86 THR A N 1
ATOM 697 C CA . THR A 1 86 ? 15.541 5.477 19.726 1.00 87.44 86 THR A CA 1
ATOM 698 C C . THR A 1 86 ? 16.658 5.949 18.813 1.00 87.44 86 THR A C 1
ATOM 700 O O . THR A 1 86 ? 16.397 6.375 17.691 1.00 87.44 86 THR A O 1
ATOM 703 N N . THR A 1 87 ? 17.899 5.812 19.264 1.00 89.69 87 THR A N 1
ATOM 704 C CA . THR A 1 87 ? 19.090 6.022 18.440 1.00 89.69 87 THR A CA 1
ATOM 705 C C . THR A 1 87 ? 19.622 4.673 18.009 1.00 89.69 87 THR A C 1
ATOM 707 O O . THR A 1 87 ? 19.849 3.795 18.839 1.00 89.69 87 THR A O 1
ATOM 710 N N . THR A 1 88 ? 19.822 4.501 16.709 1.00 89.00 88 THR A N 1
ATOM 711 C CA . THR A 1 88 ? 20.270 3.239 16.131 1.00 89.00 88 THR A CA 1
ATOM 712 C C . THR A 1 88 ? 21.532 3.434 15.316 1.00 89.00 88 THR A C 1
ATOM 714 O O . THR A 1 88 ? 21.640 4.396 14.560 1.00 89.00 88 THR A O 1
ATOM 717 N N . ARG A 1 89 ? 22.468 2.497 15.461 1.00 91.81 89 ARG A N 1
ATOM 718 C CA . ARG A 1 89 ? 23.671 2.370 14.641 1.00 91.81 89 ARG A CA 1
ATOM 719 C C . ARG A 1 89 ? 23.715 0.984 14.027 1.00 91.81 89 ARG A C 1
ATOM 721 O O . ARG A 1 89 ? 23.352 0.009 14.678 1.00 91.81 89 ARG A O 1
ATOM 728 N N . MET A 1 90 ? 24.161 0.911 12.787 1.00 91.19 90 MET A N 1
ATOM 729 C CA . MET A 1 90 ? 24.283 -0.315 12.018 1.00 91.19 90 MET A CA 1
ATOM 730 C C . MET A 1 90 ? 25.672 -0.383 11.401 1.00 91.19 90 MET A C 1
ATOM 732 O O . MET A 1 90 ? 26.169 0.619 10.885 1.00 91.19 90 MET A O 1
ATOM 736 N N . GLU A 1 91 ? 26.273 -1.565 11.449 1.00 93.94 91 GLU A N 1
ATOM 737 C CA . GLU A 1 91 ? 27.509 -1.889 10.746 1.00 93.94 91 GLU A CA 1
ATOM 738 C C . GLU A 1 91 ? 27.397 -3.284 10.136 1.00 93.94 91 GLU A C 1
ATOM 740 O O . GLU A 1 91 ? 26.780 -4.180 10.706 1.00 93.94 91 GLU A O 1
ATOM 745 N N . GLY A 1 92 ? 27.987 -3.482 8.965 1.00 93.50 92 GLY A N 1
ATOM 746 C CA . GLY A 1 92 ? 27.927 -4.756 8.270 1.00 93.50 92 GLY A CA 1
ATOM 747 C C . GLY A 1 92 ? 28.807 -4.806 7.034 1.00 93.50 92 GLY A C 1
ATOM 748 O O . GLY A 1 92 ? 29.633 -3.923 6.790 1.00 93.50 92 GLY A O 1
ATOM 749 N N . THR A 1 93 ? 28.600 -5.850 6.245 1.00 91.69 93 THR A N 1
ATOM 750 C CA . THR A 1 93 ? 29.247 -6.085 4.965 1.00 91.69 93 THR A CA 1
ATOM 751 C C . THR A 1 93 ? 28.222 -6.357 3.867 1.00 91.69 93 THR A C 1
ATOM 753 O O . THR A 1 93 ? 27.192 -6.987 4.100 1.00 91.69 93 THR A O 1
ATOM 756 N N . PHE A 1 94 ? 28.500 -5.883 2.657 1.00 86.88 94 PHE A N 1
ATOM 757 C CA . PHE A 1 94 ? 27.766 -6.200 1.442 1.00 86.88 94 PHE A CA 1
ATOM 758 C C . PHE A 1 94 ? 28.724 -6.796 0.413 1.00 86.88 94 PHE A C 1
ATOM 760 O O . PHE A 1 94 ? 29.544 -6.087 -0.167 1.00 86.88 94 PHE A O 1
ATOM 767 N N . ARG A 1 95 ? 28.628 -8.110 0.191 1.00 84.00 95 ARG A N 1
ATOM 768 C CA . ARG A 1 95 ? 29.520 -8.852 -0.709 1.00 84.00 95 ARG A CA 1
ATOM 769 C C . ARG A 1 95 ? 28.744 -9.903 -1.491 1.00 84.00 95 ARG A C 1
ATOM 771 O O . ARG A 1 95 ? 27.922 -10.613 -0.919 1.00 84.00 95 ARG A O 1
ATOM 778 N N . GLY A 1 96 ? 28.992 -10.001 -2.800 1.00 78.12 96 GLY A N 1
ATOM 779 C CA . GLY A 1 96 ? 28.335 -10.993 -3.665 1.00 78.12 96 GLY A CA 1
ATOM 780 C C . GLY A 1 96 ? 26.804 -10.896 -3.647 1.00 78.12 96 G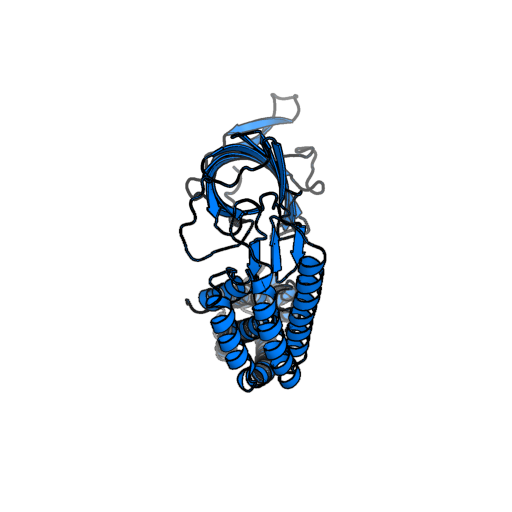LY A C 1
ATOM 781 O O . GLY A 1 96 ? 26.109 -11.909 -3.671 1.00 78.12 96 GLY A O 1
ATOM 782 N N . GLY A 1 97 ? 26.266 -9.681 -3.497 1.00 78.56 97 GLY A N 1
ATOM 783 C CA . GLY A 1 97 ? 24.827 -9.461 -3.366 1.00 78.56 97 GLY A CA 1
ATOM 784 C C . GLY A 1 97 ? 24.234 -9.851 -2.006 1.00 78.56 97 GLY A C 1
ATOM 785 O O . GLY A 1 97 ? 23.014 -9.859 -1.873 1.00 78.56 97 GLY A O 1
ATOM 786 N N . VAL A 1 98 ? 25.038 -10.163 -0.988 1.00 85.75 98 VAL A N 1
ATOM 787 C CA . VAL A 1 98 ? 2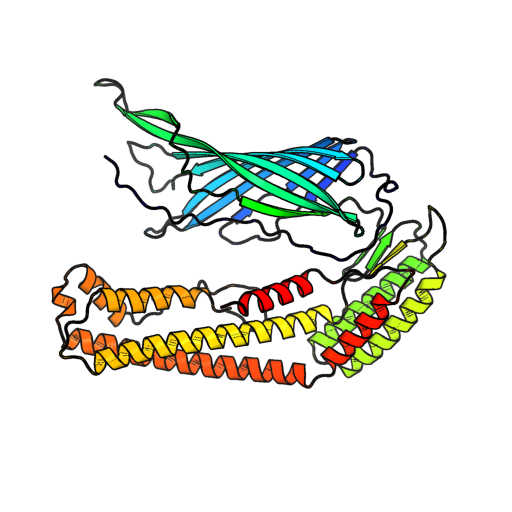4.563 -10.501 0.362 1.00 85.75 98 VAL A CA 1
ATOM 788 C C . VAL A 1 98 ? 24.947 -9.392 1.336 1.00 85.75 98 VAL A C 1
ATOM 790 O O . VAL A 1 98 ? 26.118 -9.042 1.437 1.00 85.75 98 VAL A O 1
ATOM 793 N N . LEU A 1 99 ? 23.956 -8.852 2.051 1.00 87.00 99 LEU A N 1
ATOM 794 C CA . LEU A 1 99 ? 24.137 -7.930 3.173 1.00 87.00 99 LEU A CA 1
ATOM 795 C C . LEU A 1 99 ? 24.123 -8.735 4.475 1.00 87.00 99 LEU A C 1
ATOM 797 O O . LEU A 1 99 ? 23.149 -9.430 4.750 1.00 87.00 99 LEU A O 1
ATOM 801 N N . GLN A 1 100 ? 25.158 -8.619 5.292 1.00 92.81 100 GLN A N 1
ATOM 802 C CA . GLN A 1 100 ? 25.185 -9.150 6.653 1.00 92.81 100 GLN A CA 1
ATOM 803 C C . GLN A 1 100 ? 25.624 -8.052 7.601 1.00 92.81 100 GLN A C 1
ATOM 805 O O . GLN A 1 100 ? 26.514 -7.279 7.272 1.00 92.81 100 GLN A O 1
ATOM 810 N N . GLY A 1 101 ? 25.021 -7.951 8.776 1.00 92.19 101 GLY A N 1
ATOM 811 C CA . GLY A 1 101 ? 25.443 -6.931 9.720 1.00 92.19 101 GLY A CA 1
ATOM 812 C C . GLY A 1 101 ? 24.783 -7.035 11.071 1.00 92.19 101 GLY A C 1
ATOM 813 O O . GLY A 1 101 ? 23.944 -7.897 11.327 1.00 92.19 101 GLY A O 1
ATOM 814 N N . GLU A 1 102 ? 25.157 -6.102 11.926 1.00 91.62 102 GLU A N 1
ATOM 815 C CA . GLU A 1 102 ? 24.589 -5.936 13.243 1.00 91.62 102 GLU A CA 1
ATOM 816 C C . GLU A 1 102 ? 24.069 -4.517 13.423 1.00 91.62 102 GLU A C 1
ATOM 818 O O . GLU A 1 102 ? 24.618 -3.533 12.922 1.00 91.62 102 GLU A O 1
ATOM 823 N N . GLN A 1 103 ? 22.989 -4.425 14.180 1.00 92.19 103 GLN A N 1
ATOM 824 C CA . GLN A 1 103 ? 22.383 -3.187 14.614 1.00 92.19 103 GLN A CA 1
ATOM 825 C C . GLN A 1 103 ? 22.476 -3.094 16.134 1.00 92.19 103 GLN A C 1
ATOM 827 O O . GLN A 1 103 ? 22.167 -4.047 16.847 1.00 92.19 103 GLN A O 1
ATOM 832 N N . GLN A 1 104 ? 22.830 -1.923 16.642 1.00 93.12 104 GLN A N 1
ATOM 833 C CA . GLN A 1 104 ? 22.713 -1.583 18.052 1.00 93.12 104 GLN A CA 1
ATOM 834 C C . GLN A 1 104 ? 21.761 -0.406 18.190 1.00 93.12 104 GLN A C 1
ATOM 836 O O . GLN A 1 104 ? 21.970 0.646 17.582 1.00 93.12 104 GLN A O 1
ATOM 841 N N . SER A 1 105 ? 20.717 -0.581 18.992 1.00 90.88 105 SER A N 1
ATOM 842 C CA . SER A 1 105 ? 19.757 0.483 19.273 1.00 90.88 105 SER A CA 1
ATOM 843 C C . SER A 1 105 ? 19.710 0.767 20.760 1.00 90.88 105 SER A C 1
ATOM 845 O O . SER A 1 105 ? 19.607 -0.147 21.577 1.00 90.88 105 SER A O 1
ATOM 847 N N . GLU A 1 106 ? 19.733 2.045 21.104 1.00 91.75 106 GLU A N 1
ATOM 848 C CA . GLU A 1 106 ? 19.420 2.522 22.437 1.00 91.75 106 GLU A CA 1
ATOM 849 C C . GLU A 1 106 ? 18.117 3.308 22.377 1.00 91.75 106 GLU A C 1
ATOM 851 O O . GLU A 1 106 ? 18.022 4.319 21.680 1.00 91.75 106 GLU A O 1
ATOM 856 N N . SER A 1 107 ? 17.122 2.857 23.131 1.00 88.25 107 SER A N 1
ATOM 857 C CA . SER A 1 107 ? 15.846 3.540 23.246 1.00 88.25 107 SER A CA 1
ATOM 858 C C . SER A 1 107 ? 15.666 4.127 24.638 1.00 88.25 107 SER A C 1
ATOM 860 O O . SER A 1 107 ? 15.697 3.420 25.642 1.00 88.25 107 SER A O 1
ATOM 862 N N . VAL A 1 108 ? 15.437 5.431 24.691 1.00 88.19 108 VAL A N 1
ATOM 863 C CA . VAL A 1 108 ? 15.324 6.236 25.899 1.00 88.19 108 VAL A CA 1
ATOM 864 C C . VAL A 1 108 ? 13.887 6.716 26.048 1.00 88.19 108 VAL A C 1
ATOM 866 O O . VAL A 1 108 ? 13.360 7.434 25.197 1.00 88.19 108 VAL A O 1
ATOM 869 N N . TYR A 1 109 ? 13.253 6.327 27.146 1.00 84.56 109 TYR A N 1
ATOM 870 C CA . TYR A 1 109 ? 11.931 6.811 27.519 1.00 84.56 109 TYR A CA 1
ATOM 871 C C . TYR A 1 109 ? 12.080 8.117 28.296 1.00 84.56 109 TYR A C 1
ATOM 873 O O . TYR A 1 109 ? 12.720 8.133 29.352 1.00 84.56 109 TYR A O 1
ATOM 881 N N . LEU A 1 110 ? 11.444 9.184 27.819 1.00 81.00 110 LEU A N 1
ATOM 882 C CA . LEU A 1 110 ? 11.414 10.492 28.465 1.00 81.00 110 LEU A CA 1
ATOM 883 C C . LEU A 1 110 ? 10.038 10.738 29.090 1.00 81.00 110 LEU A C 1
ATOM 885 O O . LEU A 1 110 ? 8.999 10.528 28.457 1.00 81.00 110 LEU A O 1
ATOM 889 N N . ARG A 1 111 ? 10.035 11.196 30.344 1.00 70.62 111 ARG A N 1
ATOM 890 C CA . ARG A 1 111 ? 8.805 11.608 31.025 1.00 70.62 111 ARG A CA 1
ATOM 891 C C . ARG A 1 111 ? 8.347 12.975 30.505 1.00 70.62 111 ARG A C 1
ATOM 893 O O . ARG A 1 111 ? 9.167 13.785 30.085 1.00 70.62 111 ARG A O 1
ATOM 900 N N . ASP A 1 112 ? 7.040 13.212 30.533 1.00 67.25 112 ASP A N 1
ATOM 901 C CA . ASP A 1 112 ? 6.453 14.499 30.151 1.00 67.25 112 ASP A CA 1
ATOM 902 C C . ASP A 1 112 ? 6.945 15.608 31.106 1.00 67.25 112 ASP A C 1
ATOM 904 O O . ASP A 1 112 ? 6.901 15.391 32.322 1.00 67.25 112 ASP A O 1
ATOM 908 N N . PRO A 1 113 ? 7.392 16.775 30.601 1.00 65.69 113 PRO A N 1
ATOM 909 C CA . PRO A 1 113 ? 7.752 17.921 31.433 1.00 65.69 113 PRO A CA 1
ATOM 910 C C . PRO A 1 113 ? 6.676 18.362 32.426 1.00 65.69 113 PRO A C 1
ATOM 912 O O . PRO A 1 113 ? 7.013 18.839 33.507 1.00 65.69 113 PRO A O 1
ATOM 915 N N . GLY A 1 114 ? 5.394 18.171 32.098 1.00 65.75 114 GLY A N 1
ATOM 916 C CA . GLY A 1 114 ? 4.286 18.464 33.011 1.00 65.75 114 GLY A CA 1
ATOM 917 C C . GLY A 1 114 ? 4.226 17.551 34.242 1.00 65.75 114 GLY A C 1
ATOM 918 O O . GLY A 1 114 ? 3.593 17.913 35.229 1.00 65.75 114 GLY A O 1
ATOM 919 N N . ASP A 1 115 ? 4.906 16.400 34.211 1.00 66.50 115 ASP A N 1
ATOM 920 C CA . ASP A 1 115 ? 4.991 15.458 35.334 1.00 66.50 115 ASP A CA 1
ATOM 921 C C . ASP A 1 115 ? 6.276 15.634 36.166 1.00 66.50 115 ASP A C 1
ATOM 923 O O . ASP A 1 115 ? 6.599 14.773 36.995 1.00 66.50 115 ASP A O 1
ATOM 927 N N . TYR A 1 116 ? 7.068 16.678 35.906 1.00 75.12 116 TYR A N 1
ATOM 928 C CA . TYR A 1 116 ? 8.280 16.945 36.676 1.00 75.12 116 TYR A CA 1
ATOM 929 C C . TYR A 1 116 ? 7.902 17.449 38.069 1.00 75.12 116 TYR A C 1
ATOM 931 O O . TYR A 1 116 ? 6.967 18.229 38.244 1.00 75.12 116 TYR A O 1
ATOM 939 N N . GLY A 1 117 ? 8.632 16.986 39.077 1.00 68.44 117 GLY A N 1
ATOM 940 C CA . GLY A 1 117 ? 8.378 17.321 40.473 1.00 68.44 117 GLY A CA 1
ATOM 941 C C . GLY A 1 117 ? 9.679 17.566 41.230 1.00 68.44 117 GLY A C 1
ATOM 942 O O . GLY A 1 117 ? 10.758 17.310 40.694 1.00 68.44 117 GLY A O 1
ATOM 943 N N . PRO A 1 118 ? 9.604 18.029 42.487 1.00 64.38 118 PRO A N 1
ATOM 944 C CA . PRO A 1 118 ? 10.791 18.242 43.320 1.00 64.38 118 PRO A CA 1
ATOM 945 C C . PRO A 1 118 ? 11.626 16.958 43.495 1.00 64.38 118 PRO A C 1
ATOM 947 O O . PRO A 1 118 ? 12.850 17.027 43.558 1.00 64.38 118 PRO A O 1
ATOM 950 N N . ASP A 1 119 ? 10.974 15.791 43.459 1.00 63.41 119 ASP A N 1
ATOM 951 C CA . ASP A 1 119 ? 11.604 14.467 43.560 1.00 63.41 119 ASP A CA 1
ATOM 952 C C . ASP A 1 119 ? 11.958 13.838 42.198 1.00 63.41 119 ASP A C 1
ATOM 954 O O . ASP A 1 119 ? 12.352 12.673 42.137 1.00 63.41 119 ASP A O 1
ATOM 958 N N . PHE A 1 120 ? 11.772 14.569 41.092 1.00 65.19 120 PHE A N 1
ATOM 959 C CA . PHE A 1 120 ? 12.192 14.154 39.754 1.00 65.19 120 PHE A CA 1
ATOM 960 C C . PHE A 1 120 ? 12.351 15.376 38.828 1.00 65.19 120 PHE A C 1
ATOM 962 O O . PHE A 1 120 ? 11.366 15.812 38.221 1.00 65.19 120 PHE A O 1
ATOM 969 N N . PRO A 1 121 ? 13.572 15.922 38.664 1.00 57.62 121 PRO A N 1
ATOM 970 C CA . PRO A 1 121 ? 13.799 17.164 37.919 1.00 57.62 121 PRO A CA 1
ATOM 971 C C . PRO A 1 121 ? 13.652 17.015 36.393 1.00 57.62 121 PRO A C 1
ATOM 973 O O . PRO A 1 121 ? 13.808 17.994 35.666 1.00 57.62 121 PRO A O 1
ATOM 976 N N . GLY A 1 122 ? 13.348 15.809 35.901 1.00 66.50 122 GLY A N 1
ATOM 977 C CA . GLY A 1 122 ? 13.060 15.523 34.500 1.00 66.50 122 GLY A CA 1
ATOM 978 C C . GLY A 1 122 ? 14.038 14.553 33.839 1.00 66.50 122 GLY A C 1
ATOM 979 O O . GLY A 1 122 ? 15.015 14.108 34.437 1.00 66.50 122 GLY A O 1
ATOM 980 N N . GLY A 1 123 ? 13.758 14.214 32.577 1.00 69.94 123 GLY A N 1
ATOM 981 C CA . GLY A 1 123 ? 14.639 13.395 31.742 1.00 69.94 123 GLY A CA 1
ATOM 982 C C . GLY A 1 123 ? 14.237 11.924 31.610 1.00 69.94 123 GLY A C 1
ATOM 983 O O . GLY A 1 123 ? 13.065 11.549 31.710 1.00 69.94 123 GLY A O 1
ATOM 984 N N . ALA A 1 124 ? 15.232 11.098 31.285 1.00 74.00 124 ALA A N 1
ATOM 985 C CA . ALA A 1 124 ? 15.043 9.692 30.963 1.00 74.00 124 ALA A CA 1
ATOM 986 C C . ALA A 1 124 ? 14.737 8.858 32.206 1.00 74.00 124 ALA A C 1
ATOM 988 O O . ALA A 1 124 ? 15.506 8.894 33.158 1.00 74.00 124 ALA A O 1
ATOM 989 N N . VAL A 1 125 ? 13.673 8.054 32.176 1.00 80.69 125 VAL A N 1
ATOM 990 C CA . VAL A 1 125 ? 13.344 7.131 33.285 1.00 80.69 125 VAL A CA 1
ATOM 991 C C . VAL A 1 125 ? 13.648 5.672 32.963 1.00 80.69 125 VAL A C 1
ATOM 993 O O . VAL A 1 125 ? 13.845 4.875 33.875 1.00 80.69 125 VAL A O 1
ATOM 996 N N . MET A 1 126 ? 13.737 5.324 31.677 1.00 84.44 126 MET A N 1
ATOM 997 C CA . MET A 1 126 ? 14.076 3.977 31.217 1.00 84.44 126 MET A CA 1
ATOM 998 C C . MET A 1 126 ? 15.000 4.047 30.002 1.00 84.44 126 MET A C 1
ATOM 1000 O O . MET A 1 126 ? 14.818 4.898 29.128 1.00 84.44 126 MET A O 1
ATOM 1004 N N . ARG A 1 127 ? 15.966 3.126 29.935 1.00 90.12 127 ARG A N 1
ATOM 1005 C CA . ARG A 1 127 ? 16.825 2.899 28.764 1.00 90.12 127 ARG A CA 1
ATOM 1006 C C . ARG A 1 127 ? 16.769 1.429 28.375 1.00 90.12 127 ARG A C 1
ATOM 1008 O O . ARG A 1 127 ? 17.029 0.557 29.203 1.00 90.12 127 ARG A O 1
ATOM 1015 N N . HIS A 1 128 ? 16.430 1.157 27.128 1.00 89.69 128 HIS A N 1
ATOM 1016 C CA . HIS A 1 128 ? 16.417 -0.174 26.538 1.00 89.69 128 HIS A CA 1
ATOM 1017 C C . HIS A 1 128 ? 17.545 -0.276 25.522 1.00 89.69 128 HIS A C 1
ATOM 1019 O O . HIS A 1 128 ? 17.739 0.633 24.721 1.00 89.69 128 HIS A O 1
ATOM 1025 N N . PHE A 1 129 ? 18.267 -1.387 25.547 1.00 91.44 129 PHE A N 1
ATOM 1026 C CA . PHE A 1 129 ? 19.332 -1.672 24.599 1.00 91.44 129 PHE A CA 1
ATOM 1027 C C . PHE A 1 129 ? 18.936 -2.896 23.792 1.00 91.44 129 PHE A C 1
ATOM 1029 O O . PHE A 1 129 ? 18.635 -3.950 24.358 1.00 91.44 129 PHE A O 1
ATOM 1036 N N . TYR A 1 130 ? 18.938 -2.748 22.477 1.00 89.19 130 TYR A N 1
ATOM 1037 C CA . TYR A 1 130 ? 18.597 -3.803 21.540 1.00 89.19 130 TYR A CA 1
ATOM 1038 C C . TYR A 1 130 ? 19.810 -4.142 20.684 1.00 89.19 130 TYR A C 1
ATOM 1040 O O . TYR A 1 130 ? 20.557 -3.253 20.269 1.00 89.19 130 TYR A O 1
ATOM 1048 N N . ARG A 1 131 ? 19.963 -5.431 20.384 1.00 92.19 131 ARG A N 1
ATOM 1049 C CA . ARG A 1 131 ? 20.861 -5.926 19.339 1.00 92.19 131 ARG A CA 1
ATOM 1050 C C . ARG A 1 131 ? 20.014 -6.498 18.214 1.00 92.19 131 ARG A C 1
ATOM 1052 O O . ARG A 1 131 ? 19.104 -7.282 18.476 1.00 92.19 131 ARG A O 1
ATOM 1059 N N . GLY A 1 132 ? 20.288 -6.073 16.991 1.00 89.00 132 GLY A N 1
ATOM 1060 C CA . GLY A 1 132 ? 19.674 -6.584 15.779 1.00 89.00 132 GLY A CA 1
ATOM 1061 C C . GLY A 1 132 ? 20.677 -7.355 14.941 1.00 89.00 132 GLY A C 1
ATOM 1062 O O . GLY A 1 132 ? 21.793 -6.885 14.754 1.00 89.00 132 GLY A O 1
ATOM 1063 N N . GLU A 1 133 ? 20.274 -8.503 14.420 1.00 89.69 133 GLU A N 1
ATOM 1064 C CA . GLU A 1 133 ? 21.016 -9.223 13.382 1.00 89.69 133 GLU A CA 1
ATOM 1065 C C . GLU A 1 133 ? 20.384 -8.906 12.031 1.00 89.69 133 GLU A C 1
ATOM 1067 O O . GLU A 1 133 ? 19.161 -8.992 11.892 1.00 89.69 133 GLU A O 1
ATOM 1072 N N . ILE A 1 134 ? 21.201 -8.490 11.064 1.00 88.25 134 ILE A N 1
ATOM 1073 C CA . ILE A 1 134 ? 20.771 -8.087 9.728 1.00 88.25 134 ILE A CA 1
ATOM 1074 C C . ILE A 1 134 ? 21.213 -9.133 8.717 1.00 88.25 134 ILE A C 1
ATOM 1076 O O . ILE A 1 134 ? 22.400 -9.422 8.580 1.00 88.25 134 ILE A O 1
ATOM 1080 N N . GLU A 1 135 ? 20.255 -9.600 7.928 1.00 89.75 135 GLU A N 1
ATOM 1081 C CA . GLU A 1 135 ? 20.486 -10.432 6.758 1.00 89.75 135 GLU A CA 1
ATOM 1082 C C . GLU A 1 135 ? 19.752 -9.833 5.567 1.00 89.75 135 GLU A C 1
ATOM 1084 O O . GLU A 1 135 ? 18.553 -9.582 5.624 1.00 89.75 135 GLU A O 1
ATOM 1089 N N . GLY A 1 136 ? 20.436 -9.617 4.454 1.00 86.56 136 GLY A N 1
ATOM 1090 C CA . GLY A 1 136 ? 19.815 -9.104 3.249 1.00 86.56 136 GLY A CA 1
ATOM 1091 C C . GLY A 1 136 ? 20.377 -9.720 1.988 1.00 86.56 136 GLY A C 1
ATOM 1092 O O . GLY A 1 136 ? 21.490 -10.241 1.956 1.00 86.56 136 GLY A O 1
ATOM 1093 N N . ARG A 1 137 ? 19.581 -9.668 0.923 1.00 83.25 137 ARG A N 1
ATOM 1094 C CA . ARG A 1 137 ? 19.983 -10.133 -0.404 1.00 83.25 137 ARG A CA 1
ATOM 1095 C C . ARG A 1 137 ? 19.585 -9.129 -1.468 1.00 83.25 137 ARG A C 1
ATOM 1097 O O . ARG A 1 137 ? 18.436 -8.678 -1.487 1.00 83.25 137 ARG A O 1
ATOM 1104 N N . LEU A 1 138 ? 20.519 -8.832 -2.363 1.00 76.50 138 LEU A N 1
ATOM 1105 C CA . LEU A 1 138 ? 20.278 -8.134 -3.611 1.00 76.50 138 LEU A CA 1
ATOM 1106 C C . LEU A 1 138 ? 19.251 -8.917 -4.423 1.00 76.50 138 LEU A C 1
ATOM 1108 O O . LEU A 1 138 ? 19.332 -10.138 -4.564 1.00 76.50 138 LEU A O 1
ATOM 1112 N N . GLN A 1 139 ? 18.255 -8.194 -4.899 1.00 77.44 139 GLN A N 1
ATOM 1113 C CA . GLN A 1 139 ? 17.172 -8.719 -5.701 1.00 77.44 139 GLN A CA 1
ATOM 1114 C C . GLN A 1 139 ? 17.399 -8.344 -7.171 1.00 77.44 139 GLN A C 1
ATOM 1116 O O . GLN A 1 139 ? 18.081 -7.352 -7.449 1.00 77.44 139 GLN A O 1
ATOM 1121 N N . PRO A 1 140 ? 16.791 -9.078 -8.122 1.00 56.31 140 PRO A N 1
ATOM 1122 C CA . PRO A 1 140 ? 16.929 -8.795 -9.555 1.00 56.31 140 PRO A CA 1
ATOM 1123 C C . PRO A 1 140 ? 16.500 -7.378 -9.959 1.00 56.31 140 PRO A C 1
ATOM 1125 O O . PRO A 1 140 ? 16.969 -6.835 -10.953 1.00 56.31 140 PRO A O 1
ATOM 1128 N N . ASP A 1 141 ? 15.623 -6.753 -9.171 1.00 58.25 141 ASP A N 1
ATOM 1129 C CA . ASP A 1 141 ? 15.172 -5.375 -9.378 1.00 58.25 141 ASP A CA 1
ATOM 1130 C C . ASP A 1 141 ? 16.192 -4.308 -8.938 1.00 58.25 141 ASP A C 1
ATOM 1132 O O . ASP A 1 141 ? 15.921 -3.109 -9.031 1.00 58.25 141 ASP A O 1
ATOM 1136 N N . GLY A 1 142 ? 17.362 -4.731 -8.452 1.00 64.50 142 GLY A N 1
ATOM 1137 C CA . GLY A 1 142 ? 18.445 -3.852 -8.046 1.00 64.50 142 GLY A CA 1
ATOM 1138 C C . GLY A 1 142 ? 18.340 -3.294 -6.631 1.00 64.50 142 GLY A C 1
ATOM 1139 O O . GLY A 1 142 ? 19.113 -2.403 -6.284 1.00 64.50 142 GLY A O 1
ATOM 1140 N N . ARG A 1 143 ? 17.409 -3.786 -5.813 1.00 75.25 143 ARG A N 1
ATOM 1141 C CA . ARG A 1 143 ? 17.258 -3.390 -4.408 1.00 75.25 143 ARG A CA 1
ATOM 1142 C C . ARG A 1 143 ? 17.730 -4.506 -3.481 1.00 75.25 143 ARG A C 1
ATOM 1144 O O . ARG A 1 143 ? 17.656 -5.681 -3.825 1.00 75.25 143 ARG A O 1
ATOM 1151 N N . ILE A 1 144 ? 18.174 -4.168 -2.275 1.00 76.12 144 ILE A N 1
ATOM 1152 C CA . ILE A 1 144 ? 18.461 -5.161 -1.233 1.00 76.12 144 ILE A CA 1
ATOM 1153 C C . ILE A 1 144 ? 17.183 -5.393 -0.4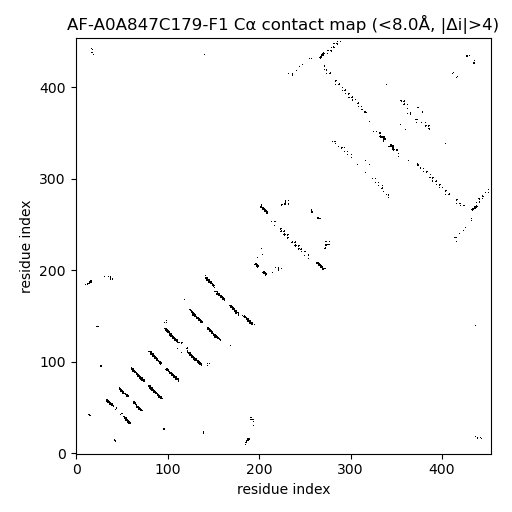36 1.00 76.12 144 ILE A C 1
ATOM 1155 O O . ILE A 1 144 ? 16.655 -4.452 0.152 1.00 76.12 144 ILE A O 1
ATOM 1159 N N . LYS A 1 145 ? 16.714 -6.641 -0.370 1.00 82.38 145 LYS A N 1
ATOM 1160 C CA . LYS A 1 145 ? 15.709 -7.060 0.610 1.00 82.38 145 LYS A CA 1
ATOM 1161 C C . LYS A 1 145 ? 16.433 -7.479 1.883 1.00 82.38 145 LYS A C 1
ATOM 1163 O O . LYS A 1 145 ? 17.084 -8.521 1.883 1.00 82.38 145 LYS A O 1
ATOM 1168 N N . GLY A 1 146 ? 16.346 -6.659 2.920 1.00 81.44 146 GLY A N 1
ATOM 1169 C CA . GLY A 1 146 ? 16.898 -6.912 4.246 1.00 81.44 146 GLY A CA 1
ATOM 1170 C C . GLY A 1 146 ? 15.853 -7.469 5.207 1.00 81.44 146 GLY A C 1
ATOM 1171 O O . GLY A 1 146 ? 14.657 -7.229 5.056 1.00 81.44 146 GLY A O 1
ATOM 1172 N N . ARG A 1 147 ? 16.325 -8.194 6.208 1.00 82.62 147 ARG A N 1
ATOM 1173 C CA . ARG A 1 147 ? 15.614 -8.633 7.397 1.00 82.62 147 ARG A CA 1
ATOM 1174 C C . ARG A 1 147 ? 16.465 -8.258 8.595 1.00 82.62 147 ARG A C 1
ATOM 1176 O O . ARG A 1 147 ? 17.653 -8.555 8.607 1.00 82.62 147 ARG A O 1
ATOM 1183 N N . VAL A 1 148 ? 15.858 -7.635 9.595 1.00 82.69 148 VAL A N 1
ATOM 1184 C CA . VAL A 1 148 ? 16.483 -7.394 10.891 1.00 82.69 148 VAL A CA 1
ATOM 1185 C C . VAL A 1 148 ? 15.702 -8.110 11.984 1.00 82.69 148 VAL A C 1
ATOM 1187 O O . VAL A 1 148 ? 14.486 -7.950 12.093 1.00 82.69 148 VAL A O 1
ATOM 1190 N N . THR A 1 149 ? 16.400 -8.889 12.802 1.00 82.44 149 THR A N 1
ATOM 1191 C CA . THR A 1 149 ? 15.839 -9.552 13.984 1.00 82.44 149 THR A CA 1
ATOM 1192 C C . THR A 1 149 ? 16.393 -8.869 15.219 1.00 82.44 149 THR A C 1
ATOM 1194 O O . THR A 1 149 ? 17.563 -9.035 15.545 1.00 82.44 149 THR A O 1
ATOM 1197 N N . THR A 1 150 ? 15.567 -8.078 15.900 1.00 83.56 150 THR A N 1
ATOM 1198 C CA . THR A 1 150 ? 15.970 -7.298 17.077 1.00 83.56 150 THR A CA 1
ATOM 1199 C C . THR A 1 150 ? 15.577 -7.989 18.377 1.00 83.56 150 THR A C 1
ATOM 1201 O O . THR A 1 150 ? 14.439 -8.421 18.554 1.00 83.56 150 THR A O 1
ATOM 1204 N N . THR A 1 151 ? 16.526 -8.057 19.308 1.00 86.50 151 THR A N 1
ATOM 1205 C CA . THR A 1 151 ? 16.364 -8.650 20.637 1.00 86.50 151 THR A CA 1
ATOM 1206 C C . THR A 1 151 ? 16.750 -7.628 21.700 1.00 86.50 151 THR A C 1
ATOM 1208 O O . THR A 1 151 ? 17.786 -6.972 21.587 1.00 86.50 151 THR A O 1
ATOM 1211 N N . LEU A 1 152 ? 15.929 -7.487 22.744 1.00 87.75 152 LEU A N 1
ATOM 1212 C CA . LEU A 1 152 ? 16.263 -6.676 23.916 1.00 87.75 152 LEU A CA 1
ATOM 1213 C C . LEU A 1 152 ? 17.372 -7.379 24.709 1.00 87.75 152 LEU A C 1
ATOM 1215 O O . LEU A 1 152 ? 17.164 -8.470 25.235 1.00 87.75 152 LEU A O 1
ATOM 1219 N N . THR A 1 153 ? 18.543 -6.757 24.806 1.00 90.69 153 THR A N 1
ATOM 1220 C CA . THR A 1 153 ? 19.712 -7.335 25.484 1.00 90.69 153 THR A CA 1
ATOM 1221 C C . THR A 1 153 ? 19.918 -6.770 26.879 1.00 90.69 153 THR A C 1
ATOM 1223 O O . THR A 1 153 ? 20.485 -7.447 27.734 1.00 90.69 153 THR A O 1
ATOM 1226 N N . ARG A 1 154 ? 19.462 -5.538 27.133 1.00 91.94 154 ARG A N 1
ATOM 1227 C CA . ARG A 1 154 ? 19.608 -4.884 28.437 1.00 91.94 154 ARG A CA 1
ATOM 1228 C C . ARG A 1 154 ? 18.501 -3.865 28.677 1.00 91.94 154 ARG A C 1
ATOM 1230 O O . ARG A 1 154 ? 18.067 -3.178 27.756 1.00 91.94 154 ARG A O 1
ATOM 1237 N N . GLN A 1 155 ? 18.090 -3.727 29.934 1.00 90.88 155 GLN A N 1
ATOM 1238 C CA . GLN A 1 155 ? 17.128 -2.723 30.379 1.00 90.88 155 GLN A CA 1
ATOM 1239 C C . GLN A 1 155 ? 17.647 -2.046 31.648 1.00 90.88 155 GLN A C 1
ATOM 1241 O O . GLN A 1 155 ? 17.981 -2.718 32.623 1.00 90.88 155 GLN A O 1
ATOM 1246 N N . LEU A 1 156 ? 17.706 -0.716 31.635 1.00 89.75 156 LEU A N 1
ATOM 1247 C CA . LEU A 1 156 ? 18.061 0.103 32.789 1.00 89.75 156 LEU A CA 1
ATOM 1248 C C . LEU A 1 156 ? 16.859 0.944 33.205 1.00 89.75 156 LEU A C 1
ATOM 1250 O O . LEU A 1 156 ? 16.242 1.610 32.372 1.00 89.75 156 LEU A O 1
ATOM 1254 N N . GLY A 1 157 ? 16.559 0.926 34.498 1.00 86.69 157 GLY A N 1
ATOM 1255 C CA . GLY A 1 157 ? 15.600 1.823 35.129 1.00 86.69 157 GLY A CA 1
ATOM 1256 C C . GLY A 1 157 ? 16.328 2.877 35.942 1.00 86.69 157 GLY A C 1
ATOM 1257 O O . GLY A 1 157 ? 17.355 2.586 36.564 1.00 86.69 157 GLY A O 1
ATOM 1258 N N . LEU A 1 158 ? 15.816 4.104 35.909 1.00 84.31 158 LEU A N 1
ATOM 1259 C CA . LEU A 1 158 ? 16.313 5.165 36.766 1.00 84.31 158 LEU A CA 1
ATOM 1260 C C . LEU A 1 158 ? 15.734 4.970 38.168 1.00 84.31 158 LEU A C 1
ATOM 1262 O O . LEU A 1 158 ? 14.539 5.163 38.394 1.00 84.31 158 LEU A O 1
ATOM 1266 N N . ASN A 1 159 ? 16.591 4.578 39.102 1.00 81.62 159 ASN A N 1
ATOM 1267 C CA . ASN A 1 159 ? 16.244 4.485 40.508 1.00 81.62 159 ASN A CA 1
ATOM 1268 C C . ASN A 1 159 ? 16.534 5.816 41.201 1.00 81.62 159 ASN A C 1
ATOM 1270 O O . ASN A 1 159 ? 17.423 6.569 40.794 1.00 81.62 159 ASN A O 1
ATOM 1274 N N . TYR A 1 160 ? 15.795 6.073 42.273 1.00 78.50 160 TYR A N 1
ATOM 1275 C CA . TYR A 1 160 ? 16.007 7.210 43.151 1.00 78.50 160 TYR A CA 1
ATOM 1276 C C . TYR A 1 160 ? 15.836 6.785 44.608 1.00 78.50 160 TYR A C 1
ATOM 1278 O O . TYR A 1 160 ? 15.095 5.850 44.918 1.00 78.50 160 TYR A O 1
ATOM 1286 N N . GLY A 1 161 ? 16.537 7.468 45.503 1.00 77.06 161 GLY A N 1
ATOM 1287 C CA . GLY A 1 161 ? 16.453 7.228 46.936 1.00 77.06 161 GLY A CA 1
ATOM 1288 C C . GLY A 1 161 ? 17.155 8.322 47.725 1.00 77.06 161 GLY A C 1
ATOM 1289 O O . GLY A 1 161 ? 17.913 9.117 47.161 1.00 77.06 161 GLY A O 1
ATOM 1290 N N . ALA A 1 162 ? 16.893 8.356 49.030 1.00 67.62 162 ALA A N 1
ATOM 1291 C CA . ALA A 1 162 ? 17.624 9.225 49.935 1.00 67.62 162 ALA A CA 1
ATOM 1292 C C . ALA A 1 162 ? 19.102 8.810 49.921 1.00 67.62 162 ALA A C 1
ATOM 1294 O O . ALA A 1 162 ? 19.437 7.666 50.243 1.00 67.62 162 ALA A O 1
ATOM 1295 N N . ALA A 1 163 ? 19.983 9.736 49.539 1.00 56.41 163 ALA A N 1
ATOM 1296 C CA . ALA A 1 163 ? 21.316 9.714 50.112 1.00 56.41 163 ALA A CA 1
ATOM 1297 C C . ALA A 1 163 ? 21.140 9.973 51.623 1.00 56.41 163 ALA A C 1
ATOM 1299 O O . ALA A 1 163 ? 20.115 10.504 52.038 1.00 56.41 163 ALA A O 1
ATOM 1300 N N . THR A 1 164 ? 22.044 9.477 52.456 1.00 61.94 164 THR A N 1
ATOM 1301 C CA . THR A 1 164 ? 22.018 9.578 53.930 1.00 61.94 164 THR A CA 1
ATOM 1302 C C . THR A 1 164 ? 21.378 10.861 54.489 1.00 61.94 164 THR A C 1
ATOM 1304 O O . THR A 1 164 ? 21.518 11.913 53.876 1.00 61.94 164 THR A O 1
ATOM 1307 N N . GLU A 1 165 ? 20.695 10.784 55.647 1.00 53.06 165 GLU A N 1
ATOM 1308 C CA . GLU A 1 165 ? 19.952 11.907 56.265 1.00 53.06 165 GLU A CA 1
ATOM 1309 C C . GLU A 1 165 ? 20.649 13.269 56.069 1.00 53.06 165 GLU A C 1
ATOM 1311 O O . GLU A 1 165 ? 21.706 13.526 56.640 1.00 53.06 165 GLU A O 1
ATOM 1316 N N . GLY A 1 166 ? 20.051 14.133 55.238 1.00 64.69 166 GLY A N 1
ATOM 1317 C CA . GLY A 1 166 ? 20.554 15.478 54.930 1.00 64.69 166 GLY A CA 1
ATOM 1318 C C . GLY A 1 166 ? 21.138 15.667 53.523 1.00 64.69 166 GLY A C 1
ATOM 1319 O O . GLY A 1 166 ? 21.260 16.808 53.079 1.00 64.69 166 GLY A O 1
ATOM 1320 N N . GLU A 1 167 ? 21.435 14.597 52.785 1.00 58.81 167 GLU A N 1
ATOM 1321 C CA . GLU A 1 167 ? 21.841 14.665 51.378 1.00 58.81 167 GLU A CA 1
ATOM 1322 C C . GLU A 1 167 ? 20.616 14.462 50.470 1.00 58.81 167 GLU A C 1
ATOM 1324 O O . GLU A 1 167 ? 19.840 13.526 50.647 1.00 58.81 167 GLU A O 1
ATOM 1329 N N . GLY A 1 168 ? 20.392 15.367 49.512 1.00 71.06 168 GLY A N 1
ATOM 1330 C CA . GLY A 1 168 ? 19.221 15.332 48.626 1.00 71.06 168 GLY A CA 1
ATOM 1331 C C . GLY A 1 168 ? 19.054 14.023 47.832 1.00 71.06 168 GLY A C 1
ATOM 1332 O O . GLY A 1 168 ? 19.920 13.149 47.818 1.00 71.06 168 GLY A O 1
ATOM 1333 N N . THR A 1 169 ? 17.925 13.886 47.130 1.00 76.69 169 THR A N 1
ATOM 1334 C CA . THR A 1 169 ? 17.602 12.689 46.336 1.00 76.69 169 THR A CA 1
ATOM 1335 C C . THR A 1 169 ? 18.708 12.363 45.331 1.00 76.69 169 THR A C 1
ATOM 1337 O O . THR A 1 169 ? 19.011 13.157 44.437 1.00 76.69 169 THR A O 1
ATOM 1340 N N . ARG A 1 170 ? 19.290 11.165 45.448 1.00 80.62 170 ARG A N 1
ATOM 1341 C CA . ARG A 1 170 ? 20.282 10.652 44.499 1.00 80.62 170 ARG A CA 1
ATOM 1342 C C . ARG A 1 170 ? 19.596 9.787 43.453 1.00 80.62 170 ARG A C 1
ATOM 1344 O O . ARG A 1 170 ? 18.744 8.968 43.787 1.00 80.62 170 ARG A O 1
ATOM 1351 N N . TYR A 1 171 ? 20.034 9.924 42.204 1.00 80.94 171 TYR A N 1
ATOM 1352 C CA . TYR A 1 171 ? 19.568 9.121 41.076 1.00 80.94 171 TYR A CA 1
ATOM 1353 C C . TYR A 1 171 ? 20.696 8.238 40.553 1.00 80.94 171 TYR A C 1
ATOM 1355 O O . TYR A 1 171 ? 21.850 8.669 40.478 1.00 80.94 171 TYR A O 1
ATOM 1363 N N . TRP A 1 172 ? 20.375 7.004 40.175 1.00 85.88 172 TRP A N 1
ATOM 1364 C CA . TRP A 1 172 ? 21.323 6.106 39.520 1.00 85.88 172 TRP A CA 1
ATOM 1365 C C . TRP A 1 172 ? 20.602 5.122 38.601 1.00 85.88 172 TRP A C 1
ATOM 1367 O O . TRP A 1 172 ? 19.454 4.747 38.831 1.00 85.88 172 TRP A O 1
ATOM 1377 N N . TRP A 1 173 ? 21.292 4.684 37.551 1.00 86.81 173 TRP A N 1
ATOM 1378 C CA . TRP A 1 173 ? 20.791 3.637 36.669 1.00 86.81 173 TRP A CA 1
ATOM 1379 C C . TRP A 1 173 ? 21.021 2.271 37.305 1.00 86.81 173 TRP A C 1
ATOM 1381 O O . TRP A 1 173 ? 22.144 1.951 37.696 1.00 86.81 173 TRP A O 1
ATOM 1391 N N . ALA A 1 174 ? 19.973 1.460 37.373 1.00 88.56 174 ALA A N 1
ATOM 1392 C CA . ALA A 1 174 ? 20.059 0.076 37.809 1.00 88.56 174 ALA A CA 1
ATOM 1393 C C . ALA A 1 174 ? 19.515 -0.855 36.729 1.00 88.56 174 ALA A C 1
ATOM 1395 O O . ALA A 1 174 ? 18.533 -0.533 36.053 1.00 88.56 174 ALA A O 1
ATOM 1396 N N . GLU A 1 175 ? 20.148 -2.017 36.581 1.00 89.38 175 GLU A N 1
ATOM 1397 C CA . GLU A 1 175 ? 19.629 -3.071 35.718 1.00 89.38 175 GLU A CA 1
ATOM 1398 C C . GLU A 1 175 ? 18.289 -3.573 36.233 1.00 89.38 175 GLU A C 1
ATOM 1400 O O . GLU A 1 175 ? 18.110 -3.843 37.420 1.00 89.38 175 GLU A O 1
ATOM 1405 N N . GLN A 1 176 ? 17.342 -3.672 35.310 1.00 86.69 176 GLN A N 1
ATOM 1406 C CA . GLN A 1 176 ? 16.033 -4.245 35.558 1.00 86.69 176 GLN A CA 1
ATOM 1407 C C . GLN A 1 176 ? 15.999 -5.646 34.948 1.00 86.69 176 GLN A C 1
ATOM 1409 O O . GLN A 1 176 ? 16.632 -5.877 33.910 1.00 86.69 176 GLN A O 1
ATOM 1414 N N . PRO A 1 177 ? 15.262 -6.591 35.552 1.00 84.00 177 PRO A N 1
ATOM 1415 C CA . PRO A 1 177 ? 15.087 -7.904 34.959 1.00 84.00 177 PRO A CA 1
ATOM 1416 C C . PRO A 1 177 ? 14.480 -7.757 33.562 1.00 84.00 177 PRO A C 1
ATOM 1418 O O . PRO A 1 177 ? 13.443 -7.116 33.386 1.00 84.00 177 PRO A O 1
ATOM 1421 N N . LEU A 1 178 ? 15.130 -8.367 32.569 1.00 79.94 178 LEU A N 1
ATOM 1422 C CA . LEU A 1 178 ? 14.578 -8.454 31.224 1.00 79.94 178 LEU A CA 1
ATOM 1423 C C . LEU A 1 178 ? 13.248 -9.194 31.298 1.00 79.94 178 LEU A C 1
ATOM 1425 O O . LEU A 1 178 ? 13.169 -10.313 31.817 1.00 79.94 178 LEU A O 1
ATOM 1429 N N . ASN A 1 179 ? 12.200 -8.580 30.761 1.00 69.69 179 ASN A N 1
ATOM 1430 C CA . ASN A 1 179 ? 10.935 -9.268 30.618 1.00 69.69 179 ASN A CA 1
ATOM 1431 C C . ASN A 1 179 ? 11.109 -10.372 29.562 1.00 69.69 179 ASN A C 1
ATOM 1433 O O . ASN A 1 179 ? 11.116 -10.108 28.362 1.00 69.69 179 ASN A O 1
ATOM 1437 N N . LYS A 1 180 ? 11.271 -11.619 30.020 1.00 61.31 180 LYS A N 1
ATOM 1438 C CA . LYS A 1 180 ? 11.503 -12.803 29.172 1.00 61.31 180 LYS A CA 1
ATOM 1439 C C . LYS A 1 180 ? 10.354 -13.095 28.197 1.00 61.31 180 LYS A C 1
ATOM 1441 O O . LYS A 1 180 ? 10.503 -13.949 27.332 1.00 61.31 180 LYS A O 1
ATOM 1446 N N . HIS A 1 181 ? 9.221 -12.406 28.333 1.00 62.00 181 HIS A N 1
ATOM 1447 C CA . HIS A 1 181 ? 8.083 -12.503 27.421 1.00 62.00 181 HIS A CA 1
ATOM 1448 C C . HIS A 1 181 ? 8.186 -11.574 26.203 1.00 62.00 181 HIS A C 1
ATOM 1450 O O . HIS A 1 181 ? 7.313 -11.616 25.339 1.00 62.00 181 HIS A O 1
ATOM 1456 N N . ILE A 1 182 ? 9.228 -10.741 26.108 1.00 63.66 182 ILE A N 1
ATOM 1457 C CA . ILE A 1 182 ? 9.465 -9.908 24.927 1.00 63.66 182 ILE A CA 1
ATOM 1458 C C . ILE A 1 182 ? 10.113 -10.785 23.855 1.00 63.66 182 ILE A C 1
ATOM 1460 O O . ILE A 1 182 ? 11.320 -11.027 23.877 1.00 63.66 182 ILE A O 1
ATOM 1464 N N . ALA A 1 183 ? 9.295 -11.288 22.932 1.00 69.44 183 ALA A N 1
ATOM 1465 C CA . ALA A 1 183 ? 9.782 -12.022 21.772 1.00 69.44 183 ALA A CA 1
ATOM 1466 C C . ALA A 1 183 ? 10.645 -11.112 20.871 1.00 69.44 183 ALA A C 1
ATOM 1468 O O . ALA A 1 183 ? 10.367 -9.911 20.781 1.00 69.44 183 ALA A O 1
ATOM 1469 N N . PRO A 1 184 ? 11.664 -11.662 20.181 1.00 76.25 184 PRO A N 1
ATOM 1470 C CA . PRO A 1 184 ? 12.403 -10.925 19.165 1.00 76.25 184 PRO A CA 1
ATOM 1471 C C . PRO A 1 184 ? 11.462 -10.346 18.105 1.00 76.25 184 PRO A C 1
ATOM 1473 O O . PRO A 1 184 ? 10.562 -11.032 17.616 1.00 76.25 184 PRO A O 1
ATOM 1476 N N . ALA A 1 185 ? 11.679 -9.088 17.731 1.00 71.69 185 ALA A N 1
ATOM 1477 C CA . ALA A 1 185 ? 10.921 -8.447 16.667 1.00 71.69 185 ALA A CA 1
ATOM 1478 C C . ALA A 1 185 ? 11.676 -8.612 15.347 1.00 71.69 185 ALA A C 1
ATOM 1480 O O . ALA A 1 185 ? 12.821 -8.173 15.223 1.00 71.69 185 ALA A O 1
ATOM 1481 N N . THR A 1 186 ? 11.031 -9.244 14.365 1.00 67.44 186 THR A N 1
ATOM 1482 C CA . THR A 1 186 ? 11.575 -9.394 13.010 1.00 67.44 186 THR A CA 1
ATOM 1483 C C . THR A 1 186 ? 10.942 -8.369 12.085 1.00 67.44 186 THR A C 1
ATOM 1485 O O . THR A 1 186 ? 9.719 -8.226 12.058 1.00 67.44 186 THR A O 1
ATOM 1488 N N . LEU A 1 187 ? 11.771 -7.681 11.310 1.00 67.00 187 LEU A N 1
ATOM 1489 C CA . LEU A 1 187 ? 11.341 -6.701 10.329 1.00 67.00 187 LEU A CA 1
ATOM 1490 C C . LEU A 1 187 ? 12.012 -6.954 8.982 1.00 67.00 187 LEU A C 1
ATOM 1492 O O . LEU A 1 187 ? 13.234 -7.003 8.911 1.00 67.00 187 LEU A O 1
ATOM 1496 N N . ASP A 1 188 ? 11.219 -7.006 7.915 1.00 69.25 188 ASP A N 1
ATOM 1497 C CA . ASP A 1 188 ? 11.723 -6.979 6.542 1.00 69.25 188 ASP A CA 1
ATOM 1498 C C . ASP A 1 188 ? 11.729 -5.530 6.010 1.00 69.25 188 ASP A C 1
ATOM 1500 O O . ASP A 1 188 ? 10.787 -4.771 6.253 1.00 69.25 188 ASP A O 1
ATOM 1504 N N . TYR A 1 189 ? 12.778 -5.145 5.279 1.00 63.81 189 TYR A N 1
ATOM 1505 C CA . TYR A 1 189 ? 12.933 -3.818 4.678 1.00 63.81 189 TYR A CA 1
ATOM 1506 C C . TYR A 1 189 ? 13.639 -3.859 3.317 1.00 63.81 189 TYR A C 1
ATOM 1508 O O . TYR A 1 189 ? 14.189 -4.881 2.909 1.00 63.81 189 TYR A O 1
ATOM 1516 N N . TRP A 1 190 ? 13.606 -2.735 2.595 1.00 72.25 190 TRP A N 1
ATOM 1517 C CA . TRP A 1 190 ? 14.187 -2.604 1.259 1.00 72.25 190 TRP A CA 1
ATOM 1518 C C . TRP A 1 190 ? 15.128 -1.409 1.171 1.00 72.25 190 TRP A C 1
ATOM 1520 O O . TRP A 1 190 ? 14.735 -0.295 1.508 1.00 72.25 190 TRP A O 1
ATOM 1530 N N . VAL A 1 191 ? 16.343 -1.638 0.671 1.00 67.62 191 VAL A N 1
ATOM 1531 C CA . VAL A 1 191 ? 17.336 -0.587 0.409 1.00 67.62 191 VAL A CA 1
ATOM 1532 C C . VA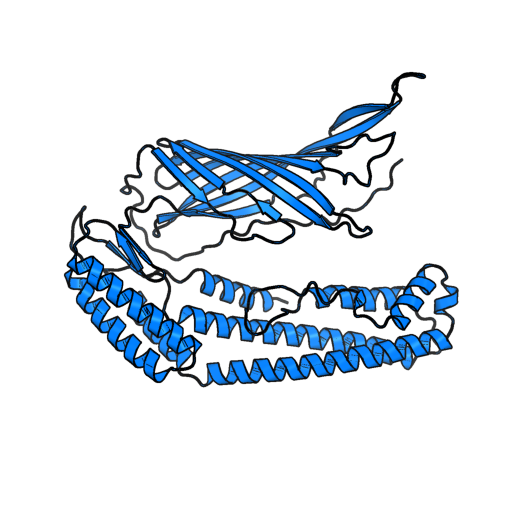L A 1 191 ? 17.487 -0.426 -1.105 1.00 67.62 191 VAL A C 1
ATOM 1534 O O . VAL A 1 191 ? 17.929 -1.368 -1.771 1.00 67.62 191 VAL A O 1
ATOM 1537 N N . PRO A 1 192 ? 17.096 0.719 -1.687 1.00 64.88 192 PRO A N 1
ATOM 1538 C CA . PRO A 1 192 ? 17.345 0.992 -3.094 1.00 64.88 192 PRO A CA 1
ATOM 1539 C C . PRO A 1 192 ? 18.838 1.254 -3.305 1.00 64.88 192 PRO A C 1
ATOM 1541 O O . PRO A 1 192 ? 19.394 2.147 -2.683 1.00 64.88 192 PRO A O 1
ATOM 1544 N N . LEU A 1 193 ? 19.512 0.498 -4.169 1.00 64.25 193 LEU A N 1
ATOM 1545 C CA . LEU A 1 193 ? 20.891 0.830 -4.532 1.00 64.25 193 LEU A CA 1
ATOM 1546 C C . LEU A 1 193 ? 20.910 1.958 -5.573 1.00 64.25 193 LEU A C 1
ATOM 1548 O O . LEU A 1 193 ? 19.929 2.105 -6.312 1.00 64.25 193 LEU A O 1
ATOM 1552 N N . PRO A 1 194 ? 22.001 2.745 -5.662 1.00 55.06 194 PRO A N 1
ATOM 1553 C CA . PRO A 1 194 ? 22.180 3.689 -6.752 1.00 55.06 194 PRO A CA 1
ATOM 1554 C C . PRO A 1 194 ? 22.020 2.938 -8.068 1.00 55.06 194 PRO A C 1
ATOM 1556 O O . PRO A 1 194 ? 22.728 1.968 -8.343 1.00 55.06 194 PRO A O 1
ATOM 1559 N N . SER A 1 195 ? 21.032 3.355 -8.850 1.00 60.03 195 SER A N 1
ATOM 1560 C CA . SER A 1 195 ? 20.794 2.778 -10.160 1.00 60.03 195 SER A CA 1
ATOM 1561 C C . SER A 1 195 ? 21.659 3.523 -11.165 1.00 60.03 195 SER A C 1
ATOM 1563 O O . SER A 1 195 ? 21.666 4.750 -11.178 1.00 60.03 195 SER A O 1
ATOM 1565 N N . ASP A 1 196 ? 22.273 2.799 -12.094 1.00 67.31 196 ASP A N 1
ATOM 1566 C CA . ASP A 1 196 ? 22.797 3.334 -13.359 1.00 67.31 196 ASP A CA 1
ATOM 1567 C C . ASP A 1 196 ? 21.666 3.822 -14.295 1.00 67.31 196 ASP A C 1
ATOM 1569 O O . ASP A 1 196 ? 21.845 3.937 -15.508 1.00 67.31 196 ASP A O 1
ATOM 1573 N N . ALA A 1 197 ? 20.467 4.059 -13.748 1.00 75.44 197 ALA A N 1
ATOM 1574 C CA . ALA A 1 197 ? 19.289 4.408 -14.511 1.00 75.44 197 ALA A CA 1
ATOM 1575 C C . ALA A 1 197 ? 19.283 5.898 -14.822 1.00 75.44 197 ALA A C 1
ATOM 1577 O O . ALA A 1 197 ? 19.102 6.736 -13.941 1.00 75.44 197 ALA A O 1
ATOM 1578 N N . TRP A 1 198 ? 19.426 6.209 -16.102 1.00 83.94 198 TRP A N 1
ATOM 1579 C CA . TRP A 1 198 ? 19.261 7.552 -16.643 1.00 83.94 198 TRP A CA 1
ATOM 1580 C C . TRP A 1 198 ? 17.786 7.866 -16.955 1.00 83.94 198 TRP A C 1
ATOM 1582 O O . TRP A 1 198 ? 17.437 9.028 -17.154 1.00 83.94 198 TRP A O 1
ATOM 1592 N N . PHE A 1 199 ? 16.896 6.861 -16.935 1.00 84.75 199 PHE A N 1
ATOM 1593 C CA . PHE A 1 199 ? 15.443 7.044 -17.007 1.00 84.75 199 PHE A CA 1
ATOM 1594 C C . PHE A 1 199 ? 14.737 6.298 -15.875 1.00 84.75 199 PHE A C 1
ATOM 1596 O O . PHE A 1 199 ? 14.889 5.086 -15.721 1.00 84.75 199 PHE A O 1
ATOM 1603 N N . ASN A 1 200 ? 13.941 7.012 -15.084 1.00 86.81 200 ASN A N 1
ATOM 1604 C CA . ASN A 1 200 ? 13.247 6.455 -13.927 1.00 86.81 200 ASN A CA 1
ATOM 1605 C C . ASN A 1 200 ? 11.891 7.150 -13.760 1.00 86.81 200 ASN A C 1
ATOM 1607 O O . ASN A 1 200 ? 11.810 8.270 -13.265 1.00 86.81 200 ASN A O 1
ATOM 1611 N N . SER A 1 201 ? 10.833 6.474 -14.193 1.00 86.25 201 SER A N 1
ATOM 1612 C CA . SER A 1 201 ? 9.440 6.932 -14.133 1.00 86.25 201 SER A CA 1
ATOM 1613 C C . SER A 1 201 ? 8.599 5.949 -13.330 1.00 86.25 201 SER A C 1
ATOM 1615 O O . SER A 1 201 ? 9.069 4.868 -12.982 1.00 86.25 201 SER A O 1
ATOM 1617 N N . ARG A 1 202 ? 7.330 6.260 -13.062 1.00 82.25 202 ARG A N 1
ATOM 1618 C CA . ARG A 1 202 ? 6.440 5.339 -12.343 1.00 82.25 202 ARG A CA 1
ATOM 1619 C C . ARG A 1 202 ? 6.414 3.940 -12.973 1.00 82.25 202 ARG A C 1
ATOM 1621 O O . ARG A 1 202 ? 6.475 2.958 -12.233 1.00 82.25 202 ARG A O 1
ATOM 1628 N N . TYR A 1 203 ? 6.367 3.866 -14.304 1.00 88.94 203 TYR A N 1
ATOM 1629 C CA . TYR A 1 203 ? 6.155 2.612 -15.022 1.00 88.94 203 TYR A CA 1
ATOM 1630 C C . TYR A 1 203 ? 7.402 2.018 -15.672 1.00 88.94 203 TYR A C 1
ATOM 1632 O O . TYR A 1 203 ? 7.394 0.848 -16.051 1.00 88.94 203 TYR A O 1
ATOM 1640 N N . ILE A 1 204 ? 8.473 2.796 -15.820 1.00 90.62 204 ILE A N 1
ATOM 1641 C CA . ILE A 1 204 ? 9.630 2.407 -16.628 1.00 90.62 204 ILE A CA 1
ATOM 1642 C C . ILE A 1 204 ? 10.925 2.770 -15.909 1.00 90.62 204 ILE A C 1
ATOM 1644 O O . ILE A 1 204 ? 11.083 3.880 -15.394 1.00 90.62 204 ILE A O 1
ATOM 1648 N N . LEU A 1 205 ? 11.872 1.842 -15.930 1.00 87.88 205 LEU A N 1
ATOM 1649 C CA . LEU A 1 205 ? 13.258 2.046 -15.543 1.00 87.88 205 LEU A CA 1
ATOM 1650 C C . LEU A 1 205 ? 14.142 1.734 -16.756 1.00 87.88 205 LEU A C 1
ATOM 1652 O O . LEU A 1 205 ? 13.974 0.676 -17.359 1.00 87.88 205 LEU A O 1
ATOM 1656 N N . ALA A 1 206 ? 15.076 2.617 -17.108 1.00 87.75 206 ALA A N 1
ATOM 1657 C CA . ALA A 1 206 ? 16.079 2.324 -18.128 1.00 87.75 206 ALA A CA 1
ATOM 1658 C C . ALA A 1 206 ? 17.485 2.713 -17.679 1.00 87.75 206 ALA A C 1
ATOM 1660 O O . ALA A 1 206 ? 17.682 3.768 -17.072 1.00 87.75 206 ALA A O 1
ATOM 1661 N N . SER A 1 207 ? 18.448 1.850 -17.995 1.00 85.75 207 SER A N 1
ATOM 1662 C CA . SER A 1 207 ? 19.862 1.995 -17.654 1.00 85.75 207 SER A CA 1
ATOM 1663 C C . SER A 1 207 ? 20.785 1.562 -18.801 1.00 85.75 207 SER A C 1
ATOM 1665 O O . SER A 1 207 ? 20.310 1.177 -19.871 1.00 85.75 207 SER A O 1
ATOM 1667 N N . GLY A 1 208 ? 22.107 1.665 -18.629 1.00 81.44 208 GLY A N 1
ATOM 1668 C CA . GLY A 1 208 ? 23.087 1.404 -19.696 1.00 81.44 208 GLY A CA 1
ATOM 1669 C C . GLY A 1 208 ? 23.261 2.596 -20.645 1.00 81.44 208 GLY A C 1
ATOM 1670 O O . GLY A 1 208 ? 23.219 3.741 -20.202 1.00 81.44 208 GLY A O 1
ATOM 1671 N N . ALA A 1 209 ? 23.463 2.361 -21.947 1.00 83.81 209 ALA A N 1
ATOM 1672 C CA . ALA A 1 209 ? 23.627 3.455 -22.909 1.00 83.81 209 ALA A CA 1
ATOM 1673 C C . ALA A 1 209 ? 22.345 4.291 -23.072 1.00 83.81 209 ALA A C 1
ATOM 1675 O O . ALA A 1 209 ? 21.269 3.756 -23.343 1.00 83.81 209 ALA A O 1
ATOM 1676 N N . GLU A 1 210 ? 22.471 5.612 -22.967 1.00 86.94 210 GLU A N 1
ATOM 1677 C CA . GLU A 1 210 ? 21.413 6.559 -23.319 1.00 86.94 210 GLU A CA 1
ATOM 1678 C C . GLU A 1 210 ? 21.571 6.984 -24.783 1.00 86.94 210 GLU A C 1
ATOM 1680 O O . GLU A 1 210 ? 22.657 7.351 -25.235 1.00 86.94 210 GLU A O 1
ATOM 1685 N N . THR A 1 211 ? 20.465 6.991 -25.526 1.00 87.62 211 THR A N 1
ATOM 1686 C CA . THR A 1 211 ? 20.383 7.721 -26.795 1.00 87.62 211 THR A CA 1
ATOM 1687 C C . THR A 1 211 ? 19.195 8.666 -26.747 1.00 87.62 211 THR A C 1
ATOM 1689 O O . THR A 1 211 ? 18.159 8.346 -26.164 1.00 87.62 211 THR A O 1
ATOM 1692 N N . PHE A 1 212 ? 19.314 9.817 -27.411 1.00 87.06 212 PHE A N 1
ATOM 1693 C CA . PHE A 1 212 ? 18.232 10.802 -27.473 1.00 87.06 212 PHE A CA 1
ATOM 1694 C C . PHE A 1 212 ? 16.917 10.196 -27.992 1.00 87.06 212 PHE A C 1
ATOM 1696 O O . PHE A 1 212 ? 15.853 10.442 -27.431 1.00 87.06 212 PHE A O 1
ATOM 1703 N N . ARG A 1 213 ? 16.992 9.343 -29.026 1.00 89.25 213 ARG A N 1
ATOM 1704 C CA . ARG A 1 213 ? 15.818 8.663 -29.599 1.00 89.25 213 ARG A CA 1
ATOM 1705 C C . ARG A 1 213 ? 15.165 7.708 -28.607 1.00 89.25 213 ARG A C 1
ATOM 1707 O O . ARG A 1 213 ? 13.944 7.726 -28.476 1.00 89.25 213 ARG A O 1
ATOM 1714 N N . LEU A 1 214 ? 15.968 6.903 -27.907 1.00 90.88 214 LEU A N 1
ATOM 1715 C CA . LEU A 1 214 ? 15.447 5.982 -26.905 1.00 90.88 214 LEU A CA 1
ATOM 1716 C C . LEU A 1 214 ? 14.774 6.755 -25.768 1.00 90.88 214 LEU A C 1
ATOM 1718 O O . LEU A 1 214 ? 13.641 6.449 -25.418 1.00 90.88 214 LEU A O 1
ATOM 1722 N N . ARG A 1 215 ? 15.419 7.803 -25.247 1.00 92.19 215 ARG A N 1
ATOM 1723 C CA . ARG A 1 215 ? 14.835 8.645 -24.200 1.00 92.19 215 ARG A CA 1
ATOM 1724 C C . ARG A 1 215 ? 13.486 9.234 -24.609 1.00 92.19 215 ARG A C 1
ATOM 1726 O O . ARG A 1 215 ? 12.521 9.087 -23.870 1.00 92.19 215 ARG A O 1
ATOM 1733 N N . GLN A 1 216 ? 13.386 9.817 -25.804 1.00 92.81 216 GLN A N 1
ATOM 1734 C CA . GLN A 1 216 ? 12.115 10.349 -26.308 1.00 92.81 216 GLN A CA 1
ATOM 1735 C C . GLN A 1 216 ? 11.029 9.274 -26.450 1.00 92.81 216 GLN A C 1
ATOM 1737 O O . GLN A 1 216 ? 9.856 9.540 -26.182 1.00 92.81 216 GLN A O 1
ATOM 1742 N N . ALA A 1 217 ? 11.398 8.062 -26.874 1.00 93.19 217 ALA A N 1
ATOM 1743 C CA . ALA A 1 217 ? 10.459 6.950 -26.971 1.00 93.19 217 ALA A CA 1
ATOM 1744 C C . ALA A 1 217 ? 9.951 6.515 -25.585 1.00 93.19 217 ALA A C 1
ATOM 1746 O O . ALA A 1 217 ? 8.750 6.306 -25.418 1.00 93.19 217 ALA A O 1
ATOM 1747 N N . LEU A 1 218 ? 10.830 6.459 -24.577 1.00 94.62 218 LEU A N 1
ATOM 1748 C CA . LEU A 1 218 ? 10.449 6.147 -23.196 1.00 94.62 218 LEU A CA 1
ATOM 1749 C C . LEU A 1 218 ? 9.573 7.244 -22.573 1.00 94.62 218 LEU A C 1
ATOM 1751 O O . LEU A 1 218 ? 8.580 6.923 -21.930 1.00 94.62 218 LEU A O 1
ATOM 1755 N N . GLU A 1 219 ? 9.874 8.525 -22.809 1.00 94.31 219 GLU A N 1
ATOM 1756 C CA . GLU A 1 219 ? 9.046 9.655 -22.351 1.00 94.31 219 GLU A CA 1
ATOM 1757 C C . GLU A 1 219 ? 7.638 9.622 -22.965 1.00 94.31 219 GLU A C 1
ATOM 1759 O O . GLU A 1 219 ? 6.644 9.891 -22.286 1.00 94.31 219 GLU A O 1
ATOM 1764 N N . ARG A 1 220 ? 7.530 9.273 -24.254 1.00 94.94 220 ARG A N 1
ATOM 1765 C CA . ARG A 1 220 ? 6.236 9.109 -24.927 1.00 94.94 220 ARG A CA 1
ATOM 1766 C C . ARG A 1 220 ? 5.461 7.917 -24.363 1.00 94.94 220 ARG A C 1
ATOM 1768 O O . ARG A 1 220 ? 4.268 8.051 -24.097 1.00 94.94 220 ARG A O 1
ATOM 1775 N N . LEU A 1 221 ? 6.126 6.779 -24.157 1.00 95.81 221 LEU A N 1
ATOM 1776 C CA . LEU A 1 221 ? 5.492 5.591 -23.590 1.00 95.81 221 LEU A CA 1
ATOM 1777 C C . LEU A 1 221 ? 5.005 5.828 -22.152 1.00 95.81 221 LEU A C 1
ATOM 1779 O O . LEU A 1 221 ? 3.875 5.465 -21.833 1.00 95.81 221 LEU A O 1
ATOM 1783 N N . ASP A 1 222 ? 5.811 6.467 -21.302 1.00 94.44 222 ASP A N 1
ATOM 1784 C CA . ASP A 1 222 ? 5.430 6.781 -19.918 1.00 94.44 222 ASP A CA 1
ATOM 1785 C C . ASP A 1 222 ? 4.196 7.694 -19.855 1.00 94.44 222 ASP A C 1
ATOM 1787 O O . ASP A 1 222 ? 3.295 7.485 -19.038 1.00 94.44 222 ASP A O 1
ATOM 1791 N N . ARG A 1 223 ? 4.087 8.647 -20.790 1.00 94.69 223 ARG A N 1
ATOM 1792 C CA . ARG A 1 223 ? 2.885 9.474 -20.938 1.00 94.69 223 ARG A CA 1
ATOM 1793 C C . ARG A 1 223 ? 1.656 8.635 -21.276 1.00 94.69 223 ARG A C 1
ATOM 1795 O O . ARG A 1 223 ? 0.638 8.783 -20.609 1.00 94.69 223 ARG A O 1
ATOM 1802 N N . TYR A 1 224 ? 1.744 7.735 -22.257 1.00 95.19 224 TYR A N 1
ATOM 1803 C CA . TYR A 1 224 ? 0.613 6.867 -22.605 1.00 95.19 224 TYR A CA 1
ATOM 1804 C C . TYR A 1 224 ? 0.207 5.943 -21.455 1.00 95.19 224 TYR A C 1
ATOM 1806 O O . TYR A 1 224 ? -0.986 5.749 -21.227 1.00 95.19 224 TYR A O 1
ATOM 1814 N N . LEU A 1 225 ? 1.176 5.405 -20.709 1.00 95.19 225 LEU A N 1
ATOM 1815 C CA . LEU A 1 225 ? 0.917 4.591 -19.519 1.00 95.19 225 LEU A CA 1
ATOM 1816 C C . LEU A 1 225 ? 0.202 5.402 -18.431 1.00 95.19 225 LEU A C 1
ATOM 1818 O O . LEU A 1 225 ? -0.787 4.933 -17.867 1.00 95.19 225 LEU A O 1
ATOM 1822 N N . THR A 1 226 ? 0.649 6.632 -18.186 1.00 93.00 226 THR A N 1
ATOM 1823 C CA . THR A 1 226 ? 0.029 7.539 -17.211 1.00 93.00 226 THR A CA 1
ATOM 1824 C C . THR A 1 226 ? -1.395 7.913 -17.619 1.00 93.00 226 THR A C 1
ATOM 1826 O O . THR A 1 226 ? -2.328 7.712 -16.846 1.00 93.00 226 THR A O 1
ATOM 1829 N N . GLU A 1 227 ? -1.598 8.361 -18.860 1.00 94.44 227 GLU A N 1
ATOM 1830 C CA . GLU A 1 227 ? -2.925 8.740 -19.357 1.00 94.44 227 GLU A CA 1
ATOM 1831 C C . GLU A 1 227 ? -3.906 7.557 -19.370 1.00 94.44 227 GLU A C 1
ATOM 1833 O O . GLU A 1 227 ? -5.099 7.736 -19.109 1.00 94.44 227 GLU A O 1
ATOM 1838 N N . ALA A 1 228 ? -3.424 6.343 -19.662 1.00 95.69 228 ALA A N 1
ATOM 1839 C CA . ALA A 1 228 ? -4.233 5.132 -19.564 1.00 95.69 228 ALA A CA 1
ATOM 1840 C C . ALA A 1 228 ? -4.680 4.877 -18.120 1.00 95.69 228 ALA A C 1
ATOM 1842 O O . ALA A 1 228 ? -5.856 4.587 -17.893 1.00 95.69 228 ALA A O 1
ATOM 1843 N N . GLY A 1 229 ? -3.776 5.033 -17.147 1.00 93.19 229 GLY A N 1
ATOM 1844 C CA . GLY A 1 229 ? -4.106 4.940 -15.725 1.00 93.19 229 GLY A CA 1
ATOM 1845 C C . GLY A 1 229 ? -5.156 5.965 -15.293 1.00 93.19 229 GLY A C 1
ATOM 1846 O O . GLY A 1 229 ? -6.169 5.596 -14.691 1.00 93.19 229 GLY A O 1
ATOM 1847 N N . ASP A 1 230 ? -4.983 7.226 -15.686 1.00 92.00 230 ASP A N 1
ATOM 1848 C CA . ASP A 1 230 ? -5.921 8.307 -15.366 1.00 92.00 230 ASP A CA 1
ATOM 1849 C C . ASP A 1 230 ? -7.309 8.063 -15.975 1.00 92.00 230 ASP A C 1
ATOM 1851 O O . ASP A 1 230 ? -8.338 8.223 -15.310 1.00 92.00 230 ASP A O 1
ATOM 1855 N N . ASN A 1 231 ? -7.366 7.605 -17.230 1.00 93.75 231 ASN A N 1
ATOM 1856 C CA . ASN A 1 231 ? -8.628 7.260 -17.882 1.00 93.75 231 ASN A CA 1
ATOM 1857 C C . ASN A 1 231 ? -9.330 6.079 -17.200 1.00 93.75 231 ASN A C 1
ATOM 1859 O O . ASN A 1 231 ? -10.559 6.088 -17.098 1.00 93.75 231 ASN A O 1
ATOM 1863 N N . LEU A 1 232 ? -8.588 5.085 -16.701 1.00 93.44 232 LEU A N 1
ATOM 1864 C CA . LEU A 1 232 ? -9.163 3.970 -15.940 1.00 93.44 232 LEU A CA 1
ATOM 1865 C C . LEU A 1 232 ? -9.737 4.428 -14.600 1.00 93.44 232 LEU A C 1
ATOM 1867 O O . LEU A 1 232 ? -10.839 4.011 -14.239 1.00 93.44 232 LEU A O 1
ATOM 1871 N N . LEU A 1 233 ? -9.040 5.315 -13.889 1.00 88.56 233 LEU A N 1
ATOM 1872 C CA . LEU A 1 233 ? -9.535 5.902 -12.641 1.00 88.56 233 LEU A CA 1
ATOM 1873 C C . LEU A 1 233 ? -10.786 6.760 -12.855 1.00 88.56 233 LEU A C 1
ATOM 1875 O O . LEU A 1 233 ? -11.705 6.720 -12.032 1.00 88.56 233 LEU A O 1
ATOM 1879 N N . ALA A 1 234 ? -10.851 7.470 -13.982 1.00 89.75 234 ALA A N 1
ATOM 1880 C CA . ALA A 1 234 ? -11.999 8.272 -14.395 1.00 89.75 234 ALA A CA 1
ATOM 1881 C C . ALA A 1 234 ? -13.157 7.453 -15.008 1.00 89.75 234 ALA A C 1
ATOM 1883 O O . ALA A 1 234 ? -14.149 8.038 -15.443 1.00 89.75 234 ALA A O 1
ATOM 1884 N N . GLY A 1 235 ? -13.045 6.121 -15.097 1.00 90.75 235 GLY A N 1
ATOM 1885 C CA . GLY A 1 235 ? -14.078 5.251 -15.678 1.00 90.75 235 GLY A CA 1
ATOM 1886 C C . GLY A 1 235 ? -14.210 5.342 -17.206 1.00 90.75 235 GLY A C 1
ATOM 1887 O O . GLY A 1 235 ? -15.177 4.849 -17.787 1.00 90.75 235 GLY A O 1
ATOM 1888 N N . ARG A 1 236 ? -13.240 5.951 -17.894 1.00 94.81 236 ARG A N 1
ATOM 1889 C CA . ARG A 1 236 ? -13.202 6.107 -19.358 1.00 94.81 236 ARG A CA 1
ATOM 1890 C C . ARG A 1 236 ? -12.582 4.877 -20.030 1.00 94.81 236 ARG A C 1
ATOM 1892 O O . ARG A 1 236 ? -11.625 4.981 -20.797 1.00 94.81 236 ARG A O 1
ATOM 1899 N N . TYR A 1 237 ? -13.145 3.699 -19.763 1.00 93.75 237 TYR A N 1
ATOM 1900 C CA . TYR A 1 237 ? -12.597 2.412 -20.215 1.00 93.75 237 TYR A CA 1
ATOM 1901 C C . TYR A 1 237 ? -12.369 2.289 -21.730 1.00 93.75 237 TYR A C 1
ATOM 1903 O O . TYR A 1 237 ? -11.319 1.772 -22.110 1.00 93.75 237 TYR A O 1
ATOM 1911 N N . PRO A 1 238 ? -13.260 2.788 -22.614 1.00 93.88 238 PRO A N 1
ATOM 1912 C CA . PRO A 1 238 ? -13.016 2.714 -24.055 1.00 93.88 238 PRO A CA 1
ATOM 1913 C C . PRO A 1 238 ? -11.763 3.483 -24.501 1.00 93.88 238 PRO A C 1
ATOM 1915 O O . PRO A 1 238 ? -11.086 3.062 -25.437 1.00 93.88 238 PRO A O 1
ATOM 1918 N N . LEU A 1 239 ? -11.433 4.598 -23.835 1.00 93.94 239 LEU A N 1
ATOM 1919 C CA . LEU A 1 239 ? -10.217 5.366 -24.126 1.00 93.94 239 LEU A CA 1
ATOM 1920 C C . LEU A 1 239 ? -8.974 4.628 -23.630 1.00 93.94 239 LEU A C 1
ATOM 1922 O O . LEU A 1 239 ? -8.021 4.468 -24.389 1.00 93.94 239 LEU A O 1
ATOM 1926 N N . ALA A 1 240 ? -9.022 4.110 -22.400 1.00 94.00 240 ALA A N 1
ATOM 1927 C CA . ALA A 1 240 ? -7.931 3.325 -21.831 1.00 94.00 240 ALA A CA 1
ATOM 1928 C C . ALA A 1 240 ? -7.631 2.054 -22.645 1.00 94.00 240 ALA A C 1
ATOM 1930 O O . ALA A 1 240 ? -6.472 1.664 -22.789 1.00 94.00 240 ALA A O 1
ATOM 1931 N N . GLN A 1 241 ? -8.658 1.422 -23.222 1.00 93.62 241 GLN A N 1
ATOM 1932 C CA . GLN A 1 241 ? -8.488 0.270 -24.104 1.00 93.62 241 GLN A CA 1
ATOM 1933 C C . GLN A 1 241 ? -7.715 0.639 -25.379 1.00 93.62 241 GLN A C 1
ATOM 1935 O O . GLN A 1 241 ? -6.735 -0.026 -25.701 1.00 93.62 241 GLN A O 1
ATOM 1940 N N . ARG A 1 242 ? -8.084 1.734 -26.057 1.00 94.38 242 ARG A N 1
ATOM 1941 C CA . ARG A 1 242 ? -7.338 2.222 -27.234 1.00 94.38 242 ARG A CA 1
ATOM 1942 C C . ARG A 1 242 ? -5.898 2.597 -26.880 1.00 94.38 242 ARG A C 1
ATOM 1944 O O . ARG A 1 242 ? -4.975 2.250 -27.605 1.00 94.38 242 ARG A O 1
ATOM 1951 N N . GLN A 1 243 ? -5.690 3.254 -25.739 1.00 94.00 243 GLN A N 1
ATOM 1952 C CA . GLN A 1 243 ? -4.341 3.577 -25.262 1.00 94.00 243 GLN A CA 1
ATOM 1953 C C . GLN A 1 243 ? -3.526 2.320 -24.955 1.00 94.00 243 GLN A C 1
ATOM 1955 O O . GLN A 1 243 ? -2.330 2.300 -25.214 1.00 94.00 243 GLN A O 1
ATOM 1960 N N . SER A 1 244 ? -4.159 1.249 -24.473 1.00 94.12 244 SER A N 1
ATOM 1961 C CA . SER A 1 244 ? -3.490 -0.038 -24.250 1.00 94.12 244 SER A CA 1
ATOM 1962 C C . SER A 1 244 ? -2.989 -0.665 -25.553 1.00 94.12 244 SER A C 1
ATOM 1964 O O . SER A 1 244 ? -1.917 -1.264 -25.570 1.00 94.12 244 SER A O 1
ATOM 1966 N N . GLU A 1 245 ? -3.718 -0.496 -26.658 1.00 93.56 245 GLU A N 1
ATOM 1967 C CA . GLU A 1 245 ? -3.262 -0.907 -27.992 1.00 93.56 245 GLU A CA 1
ATOM 1968 C C . GLU A 1 245 ? -2.069 -0.058 -28.456 1.00 93.56 245 GLU A C 1
ATOM 1970 O O . GLU A 1 245 ? -1.078 -0.602 -28.941 1.00 93.56 245 GLU A O 1
ATOM 1975 N N . THR A 1 246 ? -2.111 1.261 -28.232 1.00 94.62 246 THR A N 1
ATOM 1976 C CA . THR A 1 246 ? -0.979 2.162 -28.512 1.00 94.62 246 THR A CA 1
ATOM 1977 C C . THR A 1 246 ? 0.259 1.805 -27.687 1.00 94.62 246 THR A C 1
ATOM 1979 O O . THR A 1 246 ? 1.351 1.726 -28.237 1.00 94.62 246 THR A O 1
ATOM 1982 N N . ILE A 1 247 ? 0.096 1.524 -26.390 1.00 96.19 247 ILE A N 1
ATOM 1983 C CA . ILE A 1 247 ? 1.175 1.097 -25.486 1.00 96.19 247 ILE A CA 1
ATOM 1984 C C . ILE A 1 247 ? 1.877 -0.150 -26.029 1.00 96.19 247 ILE A C 1
ATOM 1986 O O . ILE A 1 247 ? 3.104 -0.190 -26.055 1.00 96.19 247 ILE A O 1
ATOM 1990 N N . ARG A 1 248 ? 1.119 -1.150 -26.499 1.00 95.88 248 ARG A N 1
ATOM 1991 C CA . ARG A 1 248 ? 1.692 -2.372 -27.088 1.00 95.88 248 ARG A CA 1
ATOM 1992 C C . ARG A 1 248 ? 2.536 -2.061 -28.317 1.00 95.88 248 ARG A C 1
ATOM 1994 O O . ARG A 1 248 ? 3.688 -2.472 -28.374 1.00 95.88 248 ARG A O 1
ATOM 2001 N N . ALA A 1 249 ? 1.990 -1.274 -29.243 1.00 94.25 249 ALA A N 1
ATOM 2002 C CA . ALA A 1 249 ? 2.704 -0.880 -30.453 1.00 94.25 249 ALA A CA 1
ATOM 2003 C C . ALA A 1 249 ? 3.987 -0.083 -30.146 1.00 94.25 249 ALA A C 1
ATOM 2005 O O . ALA A 1 249 ? 5.020 -0.290 -30.779 1.00 94.25 249 ALA A O 1
ATOM 2006 N N . GLU A 1 250 ? 3.951 0.813 -29.157 1.00 93.88 250 GLU A N 1
ATOM 2007 C CA . GLU A 1 250 ? 5.127 1.576 -28.720 1.00 93.88 250 GLU A CA 1
ATOM 2008 C C . GLU A 1 250 ? 6.193 0.684 -28.071 1.00 93.88 250 GLU A C 1
ATOM 2010 O O . GLU A 1 250 ? 7.382 0.866 -28.325 1.00 93.88 250 GLU A O 1
ATOM 2015 N N . ILE A 1 251 ? 5.788 -0.315 -27.284 1.00 94.44 251 ILE A N 1
ATOM 2016 C CA . ILE A 1 251 ? 6.707 -1.295 -26.691 1.00 94.44 251 ILE A CA 1
ATOM 2017 C C . ILE A 1 251 ? 7.353 -2.170 -27.771 1.00 94.44 251 ILE A C 1
ATOM 2019 O O . ILE A 1 251 ? 8.566 -2.374 -27.742 1.00 94.44 251 ILE A O 1
ATOM 2023 N N . ASP A 1 252 ? 6.588 -2.619 -28.766 1.00 90.50 252 ASP A N 1
ATOM 2024 C CA . ASP A 1 252 ? 7.133 -3.383 -29.894 1.00 90.50 252 ASP A CA 1
ATOM 2025 C C . ASP A 1 252 ? 8.160 -2.559 -30.691 1.00 90.50 252 ASP A C 1
ATOM 2027 O O . ASP A 1 252 ? 9.212 -3.070 -31.085 1.00 90.50 252 ASP A O 1
ATOM 2031 N N . ASN A 1 253 ? 7.912 -1.255 -30.858 1.00 88.50 253 ASN A N 1
ATOM 2032 C CA . ASN A 1 253 ? 8.867 -0.332 -31.472 1.00 88.50 253 ASN A CA 1
ATOM 2033 C C . ASN A 1 253 ? 10.111 -0.103 -30.597 1.00 88.50 253 ASN A C 1
ATOM 2035 O O . ASN A 1 253 ? 11.216 0.027 -31.130 1.00 88.50 253 ASN A O 1
ATOM 2039 N N . LEU A 1 254 ? 9.963 -0.074 -29.266 1.00 90.44 254 LEU A N 1
ATOM 2040 C CA . LEU A 1 254 ? 11.081 0.103 -28.332 1.00 90.44 254 LEU A CA 1
ATOM 2041 C C . LEU A 1 254 ? 12.115 -1.020 -28.423 1.00 90.44 254 LEU A C 1
ATOM 2043 O O . LEU A 1 254 ? 13.304 -0.760 -28.232 1.00 90.44 254 LEU A O 1
ATOM 2047 N N . ARG A 1 255 ? 11.688 -2.239 -28.773 1.00 87.12 255 ARG A N 1
ATOM 2048 C CA . ARG A 1 255 ? 12.577 -3.399 -28.921 1.00 87.12 255 ARG A CA 1
ATOM 2049 C C . ARG A 1 255 ? 13.749 -3.131 -29.869 1.00 87.12 255 ARG A C 1
ATOM 2051 O O . ARG A 1 255 ? 14.842 -3.637 -29.645 1.00 87.12 255 ARG A O 1
ATOM 2058 N N . GLN A 1 256 ? 13.550 -2.300 -30.893 1.00 83.94 256 GLN A N 1
ATOM 2059 C CA . GLN A 1 256 ? 14.582 -1.958 -31.882 1.00 83.94 256 GLN A CA 1
ATOM 2060 C C . GLN A 1 256 ? 15.760 -1.166 -31.290 1.00 83.94 256 GLN A C 1
ATOM 2062 O O . GLN A 1 256 ? 16.818 -1.085 -31.909 1.00 83.94 256 GLN A O 1
ATOM 2067 N N . TYR A 1 257 ? 15.582 -0.574 -30.107 1.00 79.75 257 TYR A N 1
ATOM 2068 C CA . TYR A 1 257 ? 16.592 0.239 -29.428 1.00 79.75 257 TYR A CA 1
ATOM 2069 C C . TYR A 1 257 ? 17.337 -0.521 -28.323 1.00 79.75 257 TYR A C 1
ATOM 2071 O O . TYR A 1 257 ? 18.281 0.021 -27.748 1.00 79.75 257 TYR A O 1
ATOM 2079 N N . VAL A 1 258 ? 16.939 -1.761 -28.025 1.00 80.00 258 VAL A N 1
ATOM 2080 C CA . VAL A 1 258 ? 17.607 -2.623 -27.044 1.00 80.00 258 VAL A CA 1
ATOM 2081 C C . VAL A 1 258 ? 18.650 -3.474 -27.765 1.00 80.00 258 VAL A C 1
ATOM 2083 O O . VAL A 1 258 ? 18.318 -4.333 -28.578 1.00 80.00 258 VAL A O 1
ATOM 2086 N N . GLY A 1 259 ? 19.928 -3.188 -27.509 1.00 65.44 259 GLY A N 1
ATOM 2087 C CA . GLY A 1 259 ? 21.060 -3.920 -28.085 1.00 65.44 259 GLY A CA 1
ATOM 2088 C C . GLY A 1 259 ? 21.506 -5.119 -27.240 1.00 65.44 259 GLY A C 1
ATOM 2089 O O . GLY A 1 259 ? 21.062 -5.300 -26.110 1.00 65.44 259 GLY A O 1
ATOM 2090 N N . SER A 1 260 ? 22.440 -5.912 -27.767 1.00 55.44 260 SER A N 1
ATOM 2091 C CA . SER A 1 260 ? 23.154 -6.963 -27.026 1.00 55.44 260 SER A CA 1
ATOM 2092 C C . SER A 1 260 ? 24.589 -6.518 -26.703 1.00 55.44 260 SER A C 1
ATOM 2094 O O . SER A 1 260 ? 25.311 -6.115 -27.615 1.00 55.44 260 SER A O 1
ATOM 2096 N N . GLY A 1 261 ? 25.009 -6.605 -25.434 1.00 56.12 261 GLY A N 1
ATOM 2097 C CA . GLY A 1 261 ? 26.382 -6.335 -24.969 1.00 56.12 261 GLY A CA 1
ATOM 2098 C C . GLY A 1 261 ? 26.453 -5.544 -23.652 1.00 56.12 261 GLY A C 1
ATOM 2099 O O . GLY A 1 261 ? 25.453 -4.984 -23.212 1.00 56.12 261 GLY A O 1
ATOM 2100 N N . ASP A 1 262 ? 27.643 -5.439 -23.050 1.00 48.69 262 ASP A N 1
ATOM 2101 C CA . ASP A 1 262 ? 27.859 -4.882 -21.692 1.00 48.69 262 ASP A CA 1
ATOM 2102 C C . ASP A 1 262 ? 27.505 -3.392 -21.531 1.00 48.69 262 ASP A C 1
ATOM 2104 O O . ASP A 1 262 ? 27.340 -2.892 -20.421 1.00 48.69 262 ASP A O 1
ATOM 2108 N N . ARG A 1 263 ? 27.369 -2.661 -22.645 1.00 60.31 263 ARG A N 1
ATOM 2109 C CA . ARG A 1 263 ? 26.929 -1.253 -22.678 1.00 60.31 263 ARG A CA 1
ATOM 2110 C C . ARG A 1 263 ? 25.529 -1.067 -23.261 1.00 60.31 263 ARG A C 1
ATOM 2112 O O . ARG A 1 263 ? 25.123 0.068 -23.501 1.00 60.31 263 ARG A O 1
ATOM 2119 N N . ALA A 1 264 ? 24.799 -2.146 -23.528 1.00 75.56 264 ALA A N 1
ATOM 2120 C CA . ALA A 1 264 ? 23.469 -2.051 -24.108 1.00 75.56 264 ALA A CA 1
ATOM 2121 C C . ALA A 1 264 ? 22.477 -1.380 -23.151 1.00 75.56 264 ALA A C 1
ATOM 2123 O O . ALA A 1 264 ? 22.554 -1.523 -21.929 1.00 75.56 264 ALA A O 1
ATOM 2124 N N . SER A 1 265 ? 21.534 -0.635 -23.725 1.00 81.50 265 SER A N 1
ATOM 2125 C CA . SER A 1 265 ? 20.405 -0.088 -22.983 1.00 81.50 265 SER A CA 1
ATOM 2126 C C . SER A 1 265 ? 19.562 -1.231 -22.425 1.00 81.50 265 SER A C 1
ATOM 2128 O O . SER A 1 265 ? 19.158 -2.125 -23.166 1.00 81.50 265 SER A O 1
ATOM 2130 N N . ARG A 1 266 ? 19.281 -1.193 -21.126 1.00 85.50 266 ARG A N 1
ATOM 2131 C CA . ARG A 1 266 ? 18.418 -2.155 -20.435 1.00 85.50 266 ARG A CA 1
ATOM 2132 C C . ARG A 1 266 ? 17.145 -1.444 -20.017 1.00 85.50 266 ARG A C 1
ATOM 2134 O O . ARG A 1 266 ? 17.223 -0.351 -19.464 1.00 85.50 266 ARG A O 1
ATOM 2141 N N . ILE A 1 267 ? 15.994 -2.050 -20.286 1.00 88.50 267 ILE A N 1
ATOM 2142 C CA . ILE A 1 267 ? 14.678 -1.490 -19.964 1.00 88.50 267 ILE A CA 1
ATOM 2143 C C . ILE A 1 267 ? 13.941 -2.491 -19.085 1.00 88.50 267 ILE A C 1
ATOM 2145 O O . ILE A 1 267 ? 13.877 -3.668 -19.421 1.00 88.50 267 ILE A O 1
ATOM 2149 N N . SER A 1 268 ? 13.354 -2.011 -17.994 1.00 87.75 268 SER A N 1
ATOM 2150 C CA . SER A 1 268 ? 12.487 -2.794 -17.119 1.00 87.75 268 SER A CA 1
ATOM 2151 C C . SER A 1 268 ? 11.179 -2.046 -16.890 1.00 87.75 268 SER A C 1
ATOM 2153 O O . SER A 1 268 ? 11.174 -0.838 -16.638 1.00 87.75 268 SER A O 1
ATOM 2155 N N . PHE A 1 269 ? 10.063 -2.766 -16.925 1.00 88.69 269 PHE A N 1
ATOM 2156 C CA . PHE A 1 269 ? 8.741 -2.218 -16.637 1.00 88.69 269 PHE A CA 1
ATOM 2157 C C . PHE A 1 269 ? 8.362 -2.445 -15.176 1.00 88.69 269 PHE A C 1
ATOM 2159 O O . PHE A 1 269 ? 8.707 -3.465 -14.581 1.00 88.69 269 PHE A O 1
ATOM 2166 N N . ARG A 1 270 ? 7.644 -1.491 -14.581 1.00 84.88 270 ARG A N 1
ATOM 2167 C CA . ARG A 1 270 ? 7.224 -1.514 -13.176 1.00 84.88 270 ARG A CA 1
ATOM 2168 C C . ARG A 1 270 ? 5.740 -1.193 -13.056 1.00 84.88 270 ARG A C 1
ATOM 2170 O O . ARG A 1 270 ? 5.308 -0.086 -13.342 1.00 84.88 270 ARG A O 1
ATOM 2177 N N . GLY A 1 271 ? 4.961 -2.151 -12.580 1.00 84.50 271 GLY A N 1
ATOM 2178 C CA . GLY A 1 271 ? 3.513 -2.024 -12.483 1.00 84.50 271 GLY A CA 1
ATOM 2179 C C . GLY A 1 271 ? 2.817 -1.991 -13.842 1.00 84.50 271 GLY A C 1
ATOM 2180 O O . GLY A 1 271 ? 3.408 -2.299 -14.876 1.00 84.50 271 GLY A O 1
ATOM 2181 N N . LEU A 1 272 ? 1.529 -1.677 -13.811 1.00 91.12 272 LEU A N 1
ATOM 2182 C CA . LEU A 1 272 ? 0.639 -1.584 -14.966 1.00 91.12 272 LEU A CA 1
ATOM 2183 C C . LEU A 1 272 ? -0.213 -0.314 -14.858 1.00 91.12 272 LEU A C 1
ATOM 2185 O O . LEU A 1 272 ? -0.514 0.126 -13.745 1.00 91.12 272 LEU A O 1
ATOM 2189 N N . PRO A 1 273 ? -0.693 0.249 -15.981 1.00 93.25 273 PRO A N 1
ATOM 2190 C CA . PRO A 1 273 ? -1.631 1.372 -15.936 1.00 93.25 273 PRO A CA 1
ATOM 2191 C C . PRO A 1 273 ? -2.948 0.995 -15.232 1.00 93.25 273 PRO A C 1
ATOM 2193 O O . PRO A 1 273 ? -3.636 1.855 -14.695 1.00 93.25 273 PRO A O 1
ATOM 2196 N N . THR A 1 274 ? -3.286 -0.297 -15.158 1.00 93.75 274 THR A N 1
ATOM 2197 C CA . THR A 1 274 ? -4.458 -0.812 -14.434 1.00 93.75 274 THR A CA 1
ATOM 2198 C C . THR A 1 274 ? -4.279 -0.889 -12.921 1.00 93.75 274 THR A C 1
ATOM 2200 O O . THR A 1 274 ? -5.277 -1.070 -12.219 1.00 93.75 274 THR A O 1
ATOM 2203 N N . ASP A 1 275 ? -3.059 -0.746 -12.393 1.00 86.31 275 ASP A N 1
ATOM 2204 C CA . ASP A 1 275 ? -2.776 -1.042 -10.986 1.00 86.31 275 ASP A CA 1
ATOM 2205 C C . ASP A 1 275 ? -3.604 -0.187 -10.022 1.00 86.31 275 ASP A C 1
ATOM 2207 O O . ASP A 1 275 ? -4.191 -0.747 -9.099 1.00 86.31 275 ASP A O 1
ATOM 2211 N N . ASP A 1 276 ? -3.739 1.124 -10.242 1.00 85.06 276 ASP A N 1
ATOM 2212 C CA . ASP A 1 276 ? -4.498 1.995 -9.327 1.00 85.06 276 ASP A CA 1
ATOM 2213 C C . ASP A 1 276 ? -5.992 1.689 -9.323 1.00 85.06 276 ASP A C 1
ATOM 2215 O O . ASP A 1 276 ? -6.623 1.630 -8.265 1.00 85.06 276 ASP A O 1
ATOM 2219 N N . ALA A 1 277 ? -6.568 1.446 -10.500 1.00 88.88 277 ALA A N 1
ATOM 2220 C CA . ALA A 1 277 ? -7.972 1.078 -10.618 1.00 88.88 277 ALA A CA 1
ATOM 2221 C C . ALA A 1 277 ? -8.242 -0.293 -9.970 1.00 88.88 277 ALA A C 1
ATOM 2223 O O . ALA A 1 277 ? -9.252 -0.474 -9.284 1.00 88.88 277 ALA A O 1
ATOM 2224 N N . MET A 1 278 ? -7.312 -1.243 -10.110 1.00 88.38 278 MET A N 1
ATOM 2225 C CA . MET A 1 278 ? -7.384 -2.540 -9.435 1.00 88.38 278 MET A CA 1
ATOM 2226 C C . MET A 1 278 ? -7.204 -2.414 -7.921 1.00 88.38 278 MET A C 1
ATOM 2228 O O . MET A 1 278 ? -7.940 -3.050 -7.167 1.00 88.38 278 MET A O 1
ATOM 2232 N N . ILE A 1 279 ? -6.287 -1.565 -7.456 1.00 83.88 279 ILE A N 1
ATOM 2233 C CA . ILE A 1 279 ? -6.112 -1.246 -6.035 1.00 83.88 279 ILE A CA 1
ATOM 2234 C C . ILE A 1 279 ? -7.398 -0.638 -5.470 1.00 83.88 279 ILE A C 1
ATOM 2236 O O . ILE A 1 279 ? -7.861 -1.087 -4.423 1.00 83.88 279 ILE A O 1
ATOM 2240 N N . ARG A 1 280 ? -8.021 0.322 -6.166 1.00 84.00 280 ARG A N 1
ATOM 2241 C CA . ARG A 1 280 ? -9.317 0.900 -5.774 1.00 84.00 280 ARG A CA 1
ATOM 2242 C C . ARG A 1 280 ? -10.380 -0.186 -5.625 1.00 84.00 280 ARG A C 1
ATOM 2244 O O . ARG A 1 280 ? -11.069 -0.224 -4.609 1.00 84.00 280 ARG A O 1
ATOM 2251 N N . ARG A 1 281 ? -10.474 -1.109 -6.589 1.00 87.75 281 ARG A N 1
ATOM 2252 C CA . ARG A 1 281 ? -11.394 -2.254 -6.514 1.00 87.75 281 ARG A CA 1
ATOM 2253 C C . ARG A 1 281 ? -11.125 -3.131 -5.286 1.00 87.75 281 ARG A C 1
ATOM 2255 O O . ARG A 1 281 ? -12.059 -3.440 -4.552 1.00 87.75 281 ARG A O 1
ATOM 2262 N N . ILE A 1 282 ? -9.868 -3.509 -5.044 1.00 83.94 282 ILE A N 1
ATOM 2263 C CA . ILE A 1 282 ? -9.467 -4.338 -3.892 1.00 83.94 282 ILE A CA 1
ATOM 2264 C C . ILE A 1 282 ? -9.805 -3.641 -2.568 1.00 83.94 282 ILE A C 1
ATOM 2266 O O . ILE A 1 282 ? -10.325 -4.270 -1.649 1.00 83.94 282 ILE A O 1
ATOM 2270 N N . ARG A 1 283 ? -9.564 -2.330 -2.474 1.00 78.81 283 ARG A N 1
ATOM 2271 C CA . ARG A 1 283 ? -9.897 -1.535 -1.286 1.00 78.81 283 ARG A CA 1
ATOM 2272 C C . ARG A 1 283 ? -11.401 -1.488 -1.031 1.00 78.81 283 ARG A C 1
ATOM 2274 O O . ARG A 1 283 ? -11.814 -1.690 0.104 1.00 78.81 283 ARG A O 1
ATOM 2281 N N . LEU A 1 284 ? -12.224 -1.315 -2.066 1.00 83.38 284 LEU A N 1
ATOM 2282 C CA . LEU A 1 284 ? -13.686 -1.372 -1.928 1.00 83.38 284 LEU A CA 1
ATOM 2283 C C . LEU A 1 284 ? -14.163 -2.754 -1.445 1.00 83.38 284 LEU A C 1
ATOM 2285 O O . LEU A 1 284 ? -15.065 -2.833 -0.614 1.00 83.38 284 LEU A O 1
ATOM 2289 N N . GLN A 1 285 ? -13.534 -3.844 -1.899 1.00 85.62 285 GLN A N 1
ATOM 2290 C CA . GLN A 1 285 ? -13.817 -5.190 -1.379 1.00 85.62 285 GLN A CA 1
ATOM 2291 C C . GLN A 1 285 ? -13.447 -5.324 0.101 1.00 85.62 285 GLN A C 1
ATOM 2293 O O . GLN A 1 285 ? -14.247 -5.816 0.894 1.00 85.62 285 GLN A O 1
ATOM 2298 N N . PHE A 1 286 ? -12.266 -4.845 0.487 1.00 78.56 286 PHE A N 1
ATOM 2299 C CA . PHE A 1 286 ? -11.839 -4.837 1.884 1.00 78.56 286 PHE A CA 1
ATOM 2300 C C . PHE A 1 286 ? -12.798 -4.022 2.765 1.00 78.56 286 PHE A C 1
ATOM 2302 O O . PHE A 1 286 ? -13.207 -4.476 3.831 1.00 78.56 286 PHE A O 1
ATOM 2309 N N . MET A 1 287 ? -13.236 -2.853 2.290 1.00 75.62 287 MET A N 1
ATOM 2310 C CA . MET A 1 287 ? -14.239 -2.038 2.978 1.00 75.62 287 MET A CA 1
ATOM 2311 C C . MET A 1 287 ? -15.571 -2.774 3.148 1.00 75.62 287 MET A C 1
ATOM 2313 O O . MET A 1 287 ? -16.180 -2.677 4.209 1.00 75.62 287 MET A O 1
ATOM 2317 N N . MET A 1 288 ? -16.025 -3.533 2.144 1.00 82.56 288 MET A N 1
ATOM 2318 C CA . MET A 1 288 ? -17.246 -4.340 2.262 1.00 82.56 288 MET A CA 1
ATOM 2319 C C . MET A 1 288 ? -17.161 -5.377 3.384 1.00 82.56 288 MET A C 1
ATOM 2321 O O . MET A 1 288 ? -18.139 -5.541 4.120 1.00 82.56 288 MET A O 1
ATOM 2325 N N . GLU A 1 289 ? -16.017 -6.050 3.536 1.00 78.88 289 GLU A N 1
ATOM 2326 C CA . GLU A 1 289 ? -15.799 -6.990 4.643 1.00 78.88 289 GLU A CA 1
ATOM 2327 C C . GLU A 1 289 ? -15.752 -6.258 5.988 1.00 78.88 289 GLU A C 1
ATOM 2329 O O . GLU A 1 289 ? -16.446 -6.655 6.922 1.00 78.88 289 GLU A O 1
ATOM 2334 N N . LYS A 1 290 ? -15.061 -5.115 6.078 1.00 74.50 290 LYS A N 1
ATOM 2335 C CA . LYS A 1 290 ? -15.013 -4.330 7.324 1.00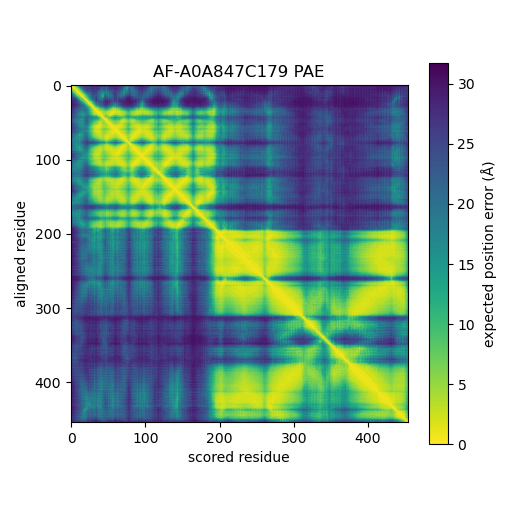 74.50 290 LYS A CA 1
ATOM 2336 C C . LYS A 1 290 ? -16.377 -3.800 7.751 1.00 74.50 290 LYS A C 1
ATOM 2338 O O . LYS A 1 290 ? -16.734 -3.872 8.925 1.00 74.50 290 LYS A O 1
ATOM 2343 N N . TRP A 1 291 ? -17.198 -3.347 6.809 1.00 78.75 291 TRP A N 1
ATOM 2344 C CA . TRP A 1 291 ? -18.568 -2.955 7.120 1.00 78.75 291 TRP A CA 1
ATOM 2345 C C . TRP A 1 291 ? -19.461 -4.137 7.512 1.00 78.75 291 TRP A C 1
ATOM 2347 O O . TRP A 1 291 ? -20.398 -3.970 8.294 1.00 78.75 291 TRP A O 1
ATOM 2357 N N . LYS A 1 292 ? -19.207 -5.334 6.975 1.00 82.94 292 LYS A N 1
ATOM 2358 C CA . LYS A 1 292 ? -19.907 -6.560 7.377 1.00 82.94 292 LYS A CA 1
ATOM 2359 C C . LYS A 1 292 ? -19.525 -6.967 8.802 1.00 82.94 292 LYS A C 1
ATOM 2361 O O . LYS A 1 292 ? -20.427 -7.253 9.583 1.00 82.94 292 LYS A O 1
ATOM 2366 N N . GLU A 1 293 ? -18.240 -6.931 9.151 1.00 75.19 293 GLU A N 1
ATOM 2367 C CA . GLU A 1 293 ? -17.756 -7.131 10.525 1.00 75.19 293 GLU A CA 1
ATOM 2368 C C . GLU A 1 293 ? -18.426 -6.137 11.488 1.00 75.19 293 GLU A C 1
ATOM 2370 O O . GLU A 1 293 ? -19.044 -6.544 12.473 1.00 75.19 293 GLU A O 1
ATOM 2375 N N . ALA A 1 294 ? -18.405 -4.843 11.152 1.00 71.88 294 ALA A N 1
ATOM 2376 C CA . ALA A 1 294 ? -19.047 -3.793 11.941 1.00 71.88 294 ALA A CA 1
ATOM 2377 C C . ALA A 1 294 ? -20.551 -4.039 12.140 1.00 71.88 294 ALA A C 1
ATOM 2379 O O . ALA A 1 294 ? -21.073 -3.870 13.241 1.00 71.88 294 ALA A O 1
ATOM 2380 N N . TYR A 1 295 ? -21.254 -4.469 11.088 1.00 82.12 295 TYR A N 1
ATOM 2381 C CA . TYR A 1 295 ? -22.678 -4.788 11.156 1.00 82.12 295 TYR A CA 1
ATOM 2382 C C . TYR A 1 295 ? -22.971 -5.939 12.129 1.00 82.12 295 TYR A C 1
ATOM 2384 O O . TYR A 1 295 ? -23.906 -5.837 12.926 1.00 82.12 295 TYR A O 1
ATOM 2392 N N . THR A 1 296 ? -22.173 -7.012 12.094 1.00 78.50 296 THR A N 1
ATOM 2393 C CA . THR A 1 296 ? -22.294 -8.141 13.032 1.00 78.50 296 THR A CA 1
ATOM 2394 C C . THR A 1 296 ? -22.123 -7.664 14.472 1.00 78.50 296 THR A C 1
ATOM 2396 O O . THR A 1 296 ? -22.990 -7.916 15.304 1.00 78.50 296 THR A O 1
ATOM 2399 N N . ILE A 1 297 ? -21.068 -6.893 14.745 1.00 72.19 297 ILE A N 1
ATOM 2400 C CA . ILE A 1 297 ? -20.753 -6.401 16.093 1.00 72.19 297 ILE A CA 1
ATOM 2401 C C . ILE A 1 297 ? -21.851 -5.469 16.622 1.00 72.19 297 ILE A C 1
ATOM 2403 O O . ILE A 1 297 ? -22.277 -5.598 17.771 1.00 72.19 297 ILE A O 1
ATOM 2407 N N . VAL A 1 298 ? -22.351 -4.550 15.789 1.00 77.06 298 VAL A N 1
ATOM 2408 C CA . VAL A 1 298 ? -23.458 -3.657 16.165 1.00 77.06 298 VAL A CA 1
ATOM 2409 C C . VAL A 1 298 ? -24.732 -4.443 16.459 1.00 77.06 298 VAL A C 1
ATOM 2411 O O . VAL A 1 298 ? -25.412 -4.135 17.434 1.00 77.06 298 VAL A O 1
ATOM 2414 N N . ASN A 1 299 ? -25.051 -5.472 15.672 1.00 82.62 299 ASN A N 1
ATOM 2415 C CA . ASN A 1 299 ? -26.217 -6.315 15.934 1.00 82.62 299 ASN A CA 1
ATOM 2416 C C . ASN A 1 299 ? -26.073 -7.146 17.212 1.00 82.62 299 ASN A C 1
ATOM 2418 O O . ASN A 1 299 ? -27.045 -7.285 17.950 1.00 82.62 299 ASN A O 1
ATOM 2422 N N . GLU A 1 300 ? -24.885 -7.678 17.497 1.00 79.50 300 GLU A N 1
ATOM 2423 C CA . GLU A 1 300 ? -24.618 -8.386 18.751 1.00 79.50 300 GLU A CA 1
ATOM 2424 C C . GLU A 1 300 ? -24.783 -7.455 19.958 1.00 79.50 300 GLU A C 1
ATOM 2426 O O . GLU A 1 300 ? -25.455 -7.812 20.928 1.00 79.50 300 GLU A O 1
ATOM 2431 N N . ALA A 1 301 ? -24.229 -6.240 19.885 1.00 75.44 301 ALA A N 1
ATOM 2432 C CA . ALA A 1 301 ? -24.369 -5.235 20.935 1.00 75.44 301 ALA A CA 1
ATOM 2433 C C . ALA A 1 301 ? -25.831 -4.794 21.114 1.00 75.44 301 ALA A C 1
ATOM 2435 O O . ALA A 1 301 ? -26.324 -4.739 22.241 1.00 75.44 301 ALA A O 1
ATOM 2436 N N . LEU A 1 302 ? -26.548 -4.542 20.016 1.00 82.38 302 LEU A N 1
ATOM 2437 C CA . LEU A 1 302 ? -27.971 -4.207 20.033 1.00 82.38 302 LEU A CA 1
ATOM 2438 C C . LEU A 1 302 ? -28.804 -5.335 20.657 1.00 82.38 302 LEU A C 1
ATOM 2440 O O . LEU A 1 302 ? -29.622 -5.073 21.534 1.00 82.38 302 LEU A O 1
ATOM 2444 N N . GLY A 1 303 ? -28.553 -6.591 20.278 1.00 79.69 303 GLY A N 1
ATOM 2445 C CA . GLY A 1 303 ? -29.235 -7.753 20.849 1.00 79.69 303 GLY A CA 1
ATOM 2446 C C . GLY A 1 303 ? -28.977 -7.916 22.350 1.00 79.69 303 GLY A C 1
ATOM 2447 O O . GLY A 1 303 ? -29.894 -8.253 23.101 1.00 79.69 303 GLY A O 1
ATOM 2448 N N . GLN A 1 304 ? -27.758 -7.623 22.819 1.00 80.62 304 GLN A N 1
ATOM 2449 C CA . GLN A 1 304 ? -27.449 -7.580 24.253 1.00 80.62 304 GLN A CA 1
ATOM 2450 C C . GLN A 1 304 ? -28.236 -6.474 24.967 1.00 80.62 304 GLN A C 1
ATOM 2452 O O . GLN A 1 304 ? -28.861 -6.745 25.991 1.00 80.62 304 GLN A O 1
ATOM 2457 N N . VAL A 1 305 ? -28.266 -5.257 24.414 1.00 80.69 305 VAL A N 1
ATOM 2458 C CA . VAL A 1 305 ? -29.033 -4.131 24.975 1.00 80.69 305 VAL A CA 1
ATOM 2459 C C . VAL A 1 305 ? -30.528 -4.459 25.040 1.00 80.69 305 VAL A C 1
ATOM 2461 O O . VAL A 1 305 ? -31.145 -4.284 26.089 1.00 80.69 305 VAL A O 1
ATOM 2464 N N . GLN A 1 306 ? -31.100 -5.014 23.970 1.00 84.00 306 GLN A N 1
ATOM 2465 C CA . GLN A 1 306 ? -32.510 -5.413 23.906 1.00 84.00 306 GLN A CA 1
ATOM 2466 C C . GLN A 1 306 ? -32.851 -6.522 24.904 1.00 84.00 306 GLN A C 1
ATOM 2468 O O . GLN A 1 306 ? -33.894 -6.476 25.557 1.00 84.00 306 GLN A O 1
ATOM 2473 N N . LYS A 1 307 ? -31.953 -7.495 25.089 1.00 84.31 307 LYS A N 1
ATOM 2474 C CA . LYS A 1 307 ? -32.109 -8.539 26.109 1.00 84.31 307 LYS A CA 1
ATOM 2475 C C . LYS A 1 307 ? -32.114 -7.955 27.525 1.00 84.31 307 LYS A C 1
ATOM 2477 O O . LYS A 1 307 ? -32.923 -8.375 28.350 1.00 84.31 307 LYS A O 1
ATOM 2482 N N . GLU A 1 308 ? -31.251 -6.982 27.807 1.00 78.56 308 GLU A N 1
ATOM 2483 C CA . GLU A 1 308 ? -31.200 -6.304 29.109 1.00 78.56 308 GLU A CA 1
ATOM 2484 C C . GLU A 1 308 ? -32.405 -5.378 29.348 1.00 78.56 308 GLU A C 1
ATOM 2486 O O . GLU A 1 308 ? -32.917 -5.312 30.468 1.00 78.56 308 GLU A O 1
ATOM 2491 N N . LEU A 1 309 ? -32.914 -4.718 28.300 1.00 80.56 309 LEU A N 1
ATOM 2492 C CA . LEU A 1 309 ? -34.179 -3.970 28.335 1.00 80.56 309 LEU A CA 1
ATOM 2493 C C . LEU A 1 309 ? -35.386 -4.884 28.575 1.00 80.56 309 LEU A C 1
ATOM 2495 O O . LEU A 1 309 ? -36.303 -4.521 29.310 1.00 80.56 309 LEU A O 1
ATOM 2499 N N . ALA A 1 310 ? -35.393 -6.091 28.011 1.00 80.75 310 ALA A N 1
ATOM 2500 C CA . ALA A 1 310 ? -36.427 -7.081 28.303 1.00 80.75 310 ALA A CA 1
ATOM 2501 C C . ALA A 1 310 ? -36.308 -7.620 29.742 1.00 80.75 310 ALA A C 1
ATOM 2503 O O . ALA A 1 310 ? -37.315 -7.897 30.397 1.00 80.75 310 ALA A O 1
ATOM 2504 N N . ASN A 1 311 ? -35.082 -7.720 30.267 1.00 77.75 311 ASN A N 1
ATOM 2505 C CA . ASN A 1 311 ? -34.778 -8.224 31.606 1.00 77.75 311 ASN A CA 1
ATOM 2506 C C . ASN A 1 311 ? -34.542 -7.106 32.641 1.00 77.75 311 ASN A C 1
ATOM 2508 O O . ASN A 1 311 ? -33.653 -7.191 33.494 1.00 77.75 311 ASN A O 1
ATOM 2512 N N . LEU A 1 312 ? -35.363 -6.050 32.616 1.00 66.81 312 LEU A N 1
ATOM 2513 C CA . LEU A 1 312 ? -35.228 -4.911 33.538 1.00 66.81 312 LEU A CA 1
ATOM 2514 C C . LEU A 1 312 ? -35.273 -5.303 35.024 1.00 66.81 312 LEU A C 1
ATOM 2516 O O . LEU A 1 312 ? -34.693 -4.594 35.846 1.00 66.81 312 LEU A O 1
ATOM 2520 N N . ARG A 1 313 ? -35.889 -6.448 35.355 1.00 54.34 313 ARG A N 1
ATOM 2521 C CA . ARG A 1 313 ? -35.980 -7.004 36.717 1.00 54.34 313 ARG A CA 1
ATOM 2522 C C . ARG A 1 313 ? -34.684 -7.662 37.219 1.00 54.34 313 ARG A C 1
ATOM 2524 O O . ARG A 1 313 ? -34.560 -7.858 38.424 1.00 54.34 313 ARG A O 1
ATOM 2531 N N . GLY A 1 314 ? -33.732 -7.994 36.343 1.00 58.81 314 GLY A N 1
ATOM 2532 C CA . GLY A 1 314 ? -32.441 -8.583 36.715 1.00 58.81 314 GLY A CA 1
ATOM 2533 C C . GLY A 1 314 ? -31.400 -7.546 37.157 1.00 58.81 314 GLY A C 1
ATOM 2534 O O . GLY A 1 314 ? -31.380 -6.415 36.663 1.00 58.81 314 GLY A O 1
ATOM 2535 N N . ILE A 1 315 ? -30.497 -7.924 38.070 1.00 58.69 315 ILE A N 1
ATOM 2536 C CA . ILE A 1 315 ? -29.322 -7.107 38.420 1.00 58.69 315 ILE A CA 1
ATOM 2537 C C . ILE A 1 315 ? -28.393 -7.079 37.200 1.00 58.69 315 ILE A C 1
ATOM 2539 O O . ILE A 1 315 ? -27.902 -8.123 36.773 1.00 58.69 315 ILE A O 1
ATOM 2543 N N . LEU A 1 316 ? -28.153 -5.894 36.632 1.00 56.81 316 LEU A N 1
ATOM 2544 C CA . LEU A 1 316 ? -27.214 -5.750 35.519 1.00 56.81 316 LEU A CA 1
ATOM 2545 C C . LEU A 1 316 ? -25.794 -5.794 36.082 1.00 56.81 316 LEU A C 1
ATOM 2547 O O . LEU A 1 316 ? -25.423 -4.960 36.907 1.00 56.81 316 LEU A O 1
ATOM 2551 N N . SER A 1 317 ? -25.001 -6.788 35.682 1.00 57.25 317 SER A N 1
ATOM 2552 C CA . SER A 1 317 ? -23.631 -6.897 36.184 1.00 57.25 317 SER A CA 1
ATOM 2553 C C . SER A 1 317 ? -22.719 -5.877 35.498 1.00 57.25 317 SER A C 1
ATOM 2555 O O . SER A 1 317 ? -22.798 -5.660 34.286 1.00 57.25 317 SER A O 1
ATOM 2557 N N . ALA A 1 318 ? -21.779 -5.305 36.252 1.00 58.16 318 ALA A N 1
ATOM 2558 C CA . ALA A 1 318 ? -20.731 -4.437 35.709 1.00 58.16 318 ALA A CA 1
ATOM 2559 C C . ALA A 1 318 ? -19.909 -5.114 34.586 1.00 58.16 318 ALA A C 1
ATOM 2561 O O . ALA A 1 318 ? -19.302 -4.433 33.761 1.00 58.16 318 ALA A O 1
ATOM 2562 N N . ASN A 1 319 ? -19.915 -6.449 34.517 1.00 59.28 319 ASN A N 1
ATOM 2563 C CA . ASN A 1 319 ? -19.249 -7.221 33.469 1.00 59.28 319 ASN A CA 1
ATOM 2564 C C . ASN A 1 319 ? -19.967 -7.128 32.116 1.00 59.28 319 ASN A C 1
ATOM 2566 O O . ASN A 1 319 ? -19.296 -7.038 31.091 1.00 59.28 319 ASN A O 1
ATOM 2570 N N . VAL A 1 320 ? -21.304 -7.077 32.101 1.00 62.00 320 VAL A N 1
ATOM 2571 C CA . VAL A 1 320 ? -22.078 -6.857 30.865 1.00 62.00 320 VAL A CA 1
ATOM 2572 C C . VAL A 1 320 ? -21.810 -5.446 30.326 1.00 62.00 320 VAL A C 1
ATOM 2574 O O . VAL A 1 320 ? -21.522 -5.289 29.143 1.00 62.00 320 VAL A O 1
ATOM 2577 N N . PHE A 1 321 ? -21.752 -4.434 31.201 1.00 64.69 321 PHE A N 1
ATOM 2578 C CA . PHE A 1 321 ? -21.357 -3.063 30.831 1.00 64.69 321 PHE A CA 1
ATOM 2579 C C . PHE A 1 321 ? -19.961 -2.981 30.228 1.00 64.69 321 PHE A C 1
ATOM 2581 O O . PHE A 1 321 ? -19.766 -2.400 29.159 1.00 64.69 321 PHE A O 1
ATOM 2588 N N . LYS A 1 322 ? -18.984 -3.584 30.911 1.00 63.06 322 LYS A N 1
ATOM 2589 C CA . LYS A 1 322 ? -17.609 -3.643 30.416 1.00 63.06 322 LYS A CA 1
ATOM 2590 C C . LYS A 1 322 ? -17.535 -4.367 29.077 1.00 63.06 322 LYS A C 1
ATOM 2592 O O . LYS A 1 322 ? -16.766 -3.935 28.232 1.00 63.06 322 LYS A O 1
ATOM 2597 N N . SER A 1 323 ? -18.337 -5.409 28.859 1.00 64.12 323 SER A N 1
ATOM 2598 C CA . SER A 1 323 ? -18.407 -6.107 27.572 1.00 64.12 323 SER A CA 1
ATOM 2599 C C . SER A 1 323 ? -18.935 -5.202 26.458 1.00 64.12 323 SER A C 1
ATOM 2601 O O . SER A 1 323 ? -18.312 -5.131 25.406 1.00 64.12 323 SER A O 1
ATOM 2603 N N . ILE A 1 324 ? -20.027 -4.463 26.687 1.00 63.19 324 ILE A N 1
ATOM 2604 C CA . ILE A 1 324 ? -20.608 -3.551 25.685 1.00 63.19 324 ILE A CA 1
ATOM 2605 C C . ILE A 1 324 ? -19.606 -2.449 25.303 1.00 63.19 324 ILE A C 1
ATOM 2607 O O . ILE A 1 324 ? -19.401 -2.182 24.120 1.00 63.19 324 ILE A O 1
ATOM 2611 N N . ILE A 1 325 ? -18.930 -1.847 26.288 1.00 63.81 325 ILE A N 1
ATOM 2612 C CA . ILE A 1 325 ? -17.938 -0.783 26.061 1.00 63.81 325 ILE A CA 1
ATOM 2613 C C . ILE A 1 325 ? -16.651 -1.332 25.432 1.00 63.81 325 ILE A C 1
ATOM 2615 O O . ILE A 1 325 ? -16.113 -0.728 24.508 1.00 63.81 325 ILE A O 1
ATOM 2619 N N . LYS A 1 326 ? -16.155 -2.485 25.897 1.00 64.00 326 LYS A N 1
ATOM 2620 C CA . LYS A 1 326 ? -14.970 -3.141 25.325 1.00 64.00 326 LYS A CA 1
ATOM 2621 C C . LYS A 1 326 ? -15.210 -3.521 23.869 1.00 64.00 326 LYS A C 1
ATOM 2623 O O . LYS A 1 326 ? -14.343 -3.264 23.040 1.00 64.00 326 LYS A O 1
ATOM 2628 N N . ASN A 1 327 ? -16.382 -4.080 23.567 1.00 60.44 327 ASN A N 1
ATOM 2629 C CA . ASN A 1 327 ? -16.783 -4.366 22.198 1.00 60.44 327 ASN A CA 1
ATOM 2630 C C . ASN A 1 327 ? -16.773 -3.062 21.405 1.00 60.44 327 ASN A C 1
ATOM 2632 O O . ASN A 1 327 ? -16.022 -2.987 20.443 1.00 60.44 327 ASN A O 1
ATOM 2636 N N . TYR A 1 328 ? -17.463 -2.013 21.875 1.00 61.34 328 TYR A N 1
ATOM 2637 C CA . TYR A 1 328 ? -17.501 -0.695 21.231 1.00 61.34 328 TYR A CA 1
ATOM 2638 C C . TYR A 1 328 ? -16.121 -0.137 20.845 1.00 61.34 328 TYR A C 1
ATOM 2640 O O . TYR A 1 328 ? -15.892 0.198 19.686 1.00 61.34 328 TYR A O 1
ATOM 2648 N N . ILE A 1 329 ? -15.185 -0.103 21.795 1.00 55.06 329 ILE A N 1
ATOM 2649 C CA . ILE A 1 329 ? -13.818 0.401 21.589 1.00 55.06 329 ILE A CA 1
ATOM 2650 C C . ILE A 1 329 ? -13.034 -0.469 20.593 1.00 55.06 329 ILE A C 1
ATOM 2652 O O . ILE A 1 329 ? -12.222 0.044 19.827 1.00 55.06 329 ILE A O 1
ATOM 2656 N N . SER A 1 330 ? -13.265 -1.785 20.594 1.00 54.84 330 SER A N 1
ATOM 2657 C CA . SER A 1 330 ? -12.524 -2.728 19.752 1.00 54.84 330 SER A CA 1
ATOM 2658 C C . SER A 1 330 ? -12.840 -2.595 18.262 1.00 54.84 330 SER A C 1
ATOM 2660 O O . SER A 1 330 ? -11.949 -2.829 17.450 1.00 54.84 330 SER A O 1
ATOM 2662 N N . TRP A 1 331 ? -14.078 -2.261 17.878 1.00 56.84 331 TRP A N 1
ATOM 2663 C CA . TRP A 1 331 ? -14.456 -2.165 16.458 1.00 56.84 331 TRP A CA 1
ATOM 2664 C C . TRP A 1 331 ? -14.419 -0.740 15.920 1.00 56.84 331 TRP A C 1
ATOM 2666 O O . TRP A 1 331 ? -14.172 -0.548 14.730 1.00 56.84 331 TRP A O 1
ATOM 2676 N N . SER A 1 332 ? -14.619 0.263 16.774 1.00 50.66 332 SER A N 1
ATOM 2677 C CA . SER A 1 332 ? -14.632 1.660 16.353 1.00 50.66 332 SER A CA 1
ATOM 2678 C C . SER A 1 332 ? -13.303 2.067 15.692 1.00 50.66 332 SER A C 1
ATOM 2680 O O . SER A 1 332 ? -13.294 2.660 14.618 1.00 50.66 332 SER A O 1
ATOM 2682 N N . GLY A 1 333 ? -12.171 1.606 16.231 1.00 50.81 333 GLY A N 1
ATOM 2683 C CA . GLY A 1 333 ? -10.844 1.811 15.637 1.00 50.81 333 GLY A CA 1
ATOM 2684 C C . GLY A 1 333 ? -10.540 0.991 14.372 1.00 50.81 333 GLY A C 1
ATOM 2685 O O . GLY A 1 333 ? -9.444 1.114 13.838 1.00 50.81 333 GLY A O 1
ATOM 2686 N N . SER A 1 334 ? -11.457 0.142 13.892 1.00 49.78 334 SER A N 1
ATOM 2687 C CA . SER A 1 334 ? -11.220 -0.776 12.759 1.00 49.78 334 SER A CA 1
ATOM 2688 C C . SER A 1 334 ? -11.908 -0.368 11.449 1.00 49.78 334 SER A C 1
ATOM 2690 O O . SER A 1 334 ? -11.680 -1.001 10.416 1.00 49.78 334 SER A O 1
ATOM 2692 N N . ILE A 1 335 ? -12.716 0.700 11.462 1.00 52.28 335 ILE A N 1
ATOM 2693 C CA . ILE A 1 335 ? -13.458 1.171 10.284 1.00 52.28 335 ILE A CA 1
ATOM 2694 C C . ILE A 1 335 ? -12.668 2.283 9.565 1.00 52.28 335 ILE A C 1
ATOM 2696 O O . ILE A 1 335 ? -12.307 3.280 10.203 1.00 52.28 335 ILE A O 1
ATOM 2700 N N . PRO A 1 336 ? -12.408 2.151 8.249 1.00 50.66 336 PRO A N 1
ATOM 2701 C CA . PRO A 1 336 ? -11.810 3.217 7.443 1.00 50.66 336 PRO A CA 1
ATOM 2702 C C . PRO A 1 336 ? -12.721 4.452 7.370 1.00 50.66 336 PRO A C 1
ATOM 2704 O O . PRO A 1 336 ? -13.923 4.312 7.149 1.00 50.66 336 PRO A O 1
ATOM 2707 N N . THR A 1 337 ? -12.166 5.659 7.523 1.00 50.69 337 THR A N 1
ATOM 2708 C CA . THR A 1 337 ? -12.954 6.913 7.544 1.00 50.69 337 THR A CA 1
ATOM 2709 C C . THR A 1 337 ? -13.292 7.504 6.186 1.00 50.69 337 THR A C 1
ATOM 2711 O O . THR A 1 337 ? -14.060 8.460 6.127 1.00 50.69 337 THR A O 1
ATOM 2714 N N . ASP A 1 338 ? -12.720 6.983 5.105 1.00 47.31 338 ASP A N 1
ATOM 2715 C CA . ASP A 1 338 ? -12.846 7.599 3.790 1.00 47.31 338 ASP A CA 1
ATOM 2716 C C . ASP A 1 338 ? -12.957 6.549 2.675 1.00 47.31 338 ASP A C 1
ATOM 2718 O O . ASP A 1 338 ? -12.127 5.644 2.551 1.00 47.31 338 ASP A O 1
ATOM 2722 N N . ILE A 1 339 ? -14.014 6.693 1.870 1.00 47.34 339 ILE A N 1
ATOM 2723 C CA . ILE A 1 339 ? -14.327 5.859 0.705 1.00 47.34 339 ILE A CA 1
ATOM 2724 C C . ILE A 1 339 ? -13.401 6.200 -0.479 1.00 47.34 339 ILE A C 1
ATOM 2726 O O . ILE A 1 339 ? -13.155 5.339 -1.327 1.00 47.34 339 ILE A O 1
ATOM 2730 N N . GLU A 1 340 ? -12.856 7.420 -0.541 1.00 40.28 340 GLU A N 1
ATOM 2731 C CA . GLU A 1 340 ? -12.095 7.922 -1.691 1.00 40.28 340 GLU A CA 1
ATOM 2732 C C . GLU A 1 340 ? -10.571 7.786 -1.541 1.00 40.28 340 GLU A C 1
ATOM 2734 O O . GLU A 1 340 ? -9.916 7.321 -2.477 1.00 40.28 340 GLU A O 1
ATOM 2739 N N . SER A 1 341 ? -9.972 8.111 -0.388 1.00 41.25 341 SER A N 1
ATOM 2740 C CA . SER A 1 341 ? -8.504 8.029 -0.223 1.00 41.25 341 SER A CA 1
ATOM 2741 C C . SER A 1 341 ? -7.969 6.604 -0.074 1.00 41.25 341 SER A C 1
ATOM 2743 O O . SER A 1 341 ? -6.788 6.349 -0.328 1.00 41.25 341 SER A O 1
ATOM 2745 N N . GLY A 1 342 ? -8.810 5.651 0.338 1.00 42.00 342 GLY A N 1
ATOM 2746 C CA . GLY A 1 342 ? -8.504 4.223 0.387 1.00 42.00 342 GLY A CA 1
ATOM 2747 C C . GLY A 1 342 ? -7.307 3.788 1.257 1.00 42.00 342 GLY A C 1
ATOM 2748 O O . GLY A 1 342 ? -7.019 2.596 1.298 1.00 42.00 342 GLY A O 1
ATOM 2749 N N . ILE A 1 343 ? -6.605 4.708 1.929 1.00 39.38 343 ILE A N 1
ATOM 2750 C CA . ILE A 1 343 ? -5.521 4.452 2.900 1.00 39.38 343 ILE A CA 1
ATOM 2751 C C . ILE A 1 343 ? -5.532 5.474 4.057 1.00 39.38 343 ILE A C 1
ATOM 2753 O O . ILE A 1 343 ? -4.932 5.208 5.098 1.00 39.38 343 ILE A O 1
ATOM 2757 N N . ALA A 1 344 ? -6.202 6.629 3.953 1.00 35.47 344 ALA A N 1
ATOM 2758 C CA . ALA A 1 344 ? -6.080 7.650 4.991 1.00 35.47 344 ALA A CA 1
ATOM 2759 C C . ALA A 1 344 ? -7.020 7.386 6.182 1.00 35.47 344 ALA A C 1
ATOM 2761 O O . ALA A 1 344 ? -8.201 7.720 6.158 1.00 35.47 344 ALA A O 1
ATOM 2762 N N . GLY A 1 345 ? -6.443 6.817 7.243 1.00 38.44 345 GLY A N 1
ATOM 2763 C CA . GLY A 1 345 ? -6.999 6.825 8.594 1.00 38.44 345 GLY A CA 1
ATOM 2764 C C . GLY A 1 345 ? -7.987 5.697 8.877 1.00 38.44 345 GLY A C 1
ATOM 2765 O O . GLY A 1 345 ? -9.140 5.712 8.456 1.00 38.44 345 GLY A O 1
ATOM 2766 N N . TYR A 1 346 ? -7.564 4.743 9.703 1.00 40.75 346 TYR A N 1
ATOM 2767 C CA . TYR A 1 346 ? -8.508 4.184 10.665 1.00 40.75 346 TYR A CA 1
ATOM 2768 C C . TYR A 1 346 ? -8.983 5.339 11.539 1.00 40.75 346 TYR A C 1
ATOM 2770 O O . TYR A 1 346 ? -8.157 6.129 11.995 1.00 40.75 346 TYR A O 1
ATOM 2778 N N . SER A 1 347 ? -10.291 5.455 11.729 1.00 35.94 347 SER A N 1
ATOM 2779 C CA . SER A 1 347 ? -10.905 6.533 12.496 1.00 35.94 347 SER A CA 1
ATOM 2780 C C . SER A 1 347 ? -10.227 6.760 13.855 1.00 35.94 347 SER A C 1
ATOM 2782 O O . SER A 1 347 ? -10.371 5.921 14.744 1.00 35.94 347 SER A O 1
ATOM 2784 N N . PRO A 1 348 ? -9.581 7.920 14.095 1.00 34.00 348 PRO A N 1
ATOM 2785 C CA . PRO A 1 348 ? -9.452 8.458 15.446 1.00 34.00 348 PRO A CA 1
ATOM 2786 C C . PRO A 1 348 ? -10.785 9.071 15.923 1.00 34.00 348 PRO A C 1
ATOM 2788 O O . PRO A 1 348 ? -10.899 9.484 17.074 1.00 34.00 348 PRO A O 1
ATOM 2791 N N . ILE A 1 349 ? -11.786 9.175 15.037 1.00 34.91 349 ILE A N 1
ATOM 2792 C CA . ILE A 1 349 ? -13.035 9.919 15.247 1.00 34.91 349 ILE A CA 1
ATOM 2793 C C . ILE A 1 349 ? -14.015 9.128 16.125 1.00 34.91 349 ILE A C 1
ATOM 2795 O O . ILE A 1 349 ? -14.730 9.715 16.931 1.00 34.91 349 ILE A O 1
ATOM 2799 N N . THR A 1 350 ? -13.977 7.799 16.101 1.00 47.69 350 THR A N 1
ATOM 2800 C CA . THR A 1 350 ? -14.909 6.962 16.864 1.00 47.69 350 THR A CA 1
ATOM 2801 C C . THR A 1 350 ? -14.305 6.554 18.209 1.00 47.69 350 THR A C 1
ATOM 2803 O O . THR A 1 350 ? -13.982 5.392 18.468 1.00 47.69 350 THR A O 1
ATOM 2806 N N . SER A 1 351 ? -14.100 7.542 19.074 1.00 46.22 351 SER A N 1
ATOM 2807 C CA . SER A 1 351 ? -13.709 7.315 20.467 1.00 46.22 351 SER A CA 1
ATOM 2808 C C . SER A 1 351 ? -14.935 6.985 21.331 1.00 46.22 351 SER A C 1
ATOM 2810 O O . SER A 1 351 ? -16.083 7.127 20.900 1.00 46.22 351 SER A O 1
ATOM 2812 N N . ILE A 1 352 ? -14.704 6.589 22.588 1.00 50.16 352 ILE A N 1
ATOM 2813 C CA . ILE A 1 352 ? -15.744 6.480 23.632 1.00 50.16 352 ILE A CA 1
ATOM 2814 C C . ILE A 1 352 ? -16.668 7.715 23.642 1.00 50.16 352 ILE A C 1
ATOM 2816 O O . ILE A 1 352 ? -17.839 7.583 23.977 1.00 50.16 352 ILE A O 1
ATOM 2820 N N . ALA A 1 353 ? -16.180 8.889 23.214 1.00 49.81 353 ALA A N 1
ATOM 2821 C CA . ALA A 1 353 ? -16.929 10.144 23.167 1.00 49.81 353 ALA A CA 1
ATOM 2822 C C . ALA A 1 353 ? -18.166 10.145 22.246 1.00 49.81 353 ALA A C 1
ATOM 2824 O O . ALA A 1 353 ? -19.005 11.034 22.380 1.00 49.81 353 ALA A O 1
ATOM 2825 N N . GLU A 1 354 ? -18.293 9.187 21.323 1.00 60.84 354 GLU A N 1
ATOM 2826 C CA . GLU A 1 354 ? -19.485 9.038 20.475 1.00 60.84 354 GLU A CA 1
ATOM 2827 C C . GLU A 1 354 ? -20.635 8.283 21.162 1.00 60.84 354 GLU A C 1
ATOM 2829 O O . GLU A 1 354 ? -21.774 8.357 20.693 1.00 60.84 354 GLU A O 1
ATOM 2834 N N . LEU A 1 355 ? -20.374 7.579 22.273 1.00 67.75 355 LEU A N 1
ATOM 2835 C CA . LEU A 1 355 ? -21.447 6.970 23.057 1.00 67.75 355 LEU A CA 1
ATOM 2836 C C . LEU A 1 355 ? -22.362 8.063 23.637 1.00 67.75 355 LEU A C 1
ATOM 2838 O O . LEU A 1 355 ? -21.893 9.158 23.967 1.00 67.75 355 LEU A O 1
ATOM 2842 N N . PRO A 1 356 ? -23.668 7.786 23.809 1.00 72.94 356 PRO A N 1
ATOM 2843 C CA . PRO A 1 356 ? -24.590 8.742 24.408 1.00 72.94 356 PRO A CA 1
ATOM 2844 C C . PRO A 1 356 ? -24.059 9.265 25.748 1.00 72.94 356 PRO A C 1
ATOM 2846 O O . PRO A 1 356 ? -23.716 8.491 26.642 1.00 72.94 356 PRO A O 1
ATOM 2849 N N . ARG A 1 357 ? -24.005 10.594 25.910 1.00 71.00 357 ARG A N 1
ATOM 2850 C CA . ARG A 1 357 ? -23.481 11.224 27.138 1.00 71.00 357 ARG A CA 1
ATOM 2851 C C . ARG A 1 357 ? -24.245 10.790 28.392 1.00 71.00 357 ARG A C 1
ATOM 2853 O O . ARG A 1 357 ? -23.638 10.684 29.453 1.00 71.00 357 ARG A O 1
ATOM 2860 N N . GLY A 1 358 ? -25.548 10.521 28.268 1.00 68.94 358 GLY A N 1
ATOM 2861 C CA . GLY A 1 358 ? -26.371 9.989 29.357 1.00 68.94 358 GLY A CA 1
ATOM 2862 C C . GLY A 1 358 ? -25.931 8.588 29.785 1.00 68.94 358 GLY A C 1
ATOM 2863 O O . GLY A 1 358 ? -25.751 8.340 30.977 1.00 68.94 358 GLY A O 1
ATOM 2864 N N . PHE A 1 359 ? -25.642 7.711 28.821 1.00 71.12 359 PHE A N 1
ATOM 2865 C CA . PHE A 1 359 ? -25.056 6.394 29.072 1.00 71.12 359 PHE A CA 1
ATOM 2866 C C . PHE A 1 359 ? -23.665 6.477 29.721 1.00 71.12 359 PHE A C 1
ATOM 2868 O O . PHE A 1 359 ? -23.423 5.813 30.728 1.00 71.12 359 PHE A O 1
ATOM 2875 N N . LEU A 1 360 ? -22.765 7.312 29.190 1.00 69.94 360 LEU A N 1
ATOM 2876 C CA . LEU A 1 360 ? -21.412 7.484 29.738 1.00 69.94 360 LEU A CA 1
ATOM 2877 C C . LEU A 1 360 ? -21.431 8.025 31.170 1.00 69.94 360 LEU A C 1
ATOM 2879 O O . LEU A 1 360 ? -20.772 7.467 32.044 1.00 69.94 360 LEU A O 1
ATOM 2883 N N . GLY A 1 361 ? -22.230 9.063 31.429 1.00 68.56 361 GLY A N 1
ATOM 2884 C CA . GLY A 1 361 ? -22.355 9.645 32.765 1.00 68.56 361 GLY A CA 1
ATOM 2885 C C . GLY A 1 361 ? -22.942 8.663 33.779 1.00 68.56 361 GLY A C 1
ATOM 2886 O O . GLY A 1 361 ? -22.505 8.615 34.928 1.00 68.56 361 GLY A O 1
ATOM 2887 N N . TRP A 1 362 ? -23.893 7.825 33.358 1.00 66.94 362 TRP A N 1
ATOM 2888 C CA . TRP A 1 362 ? -24.425 6.767 34.213 1.00 66.94 362 TRP A CA 1
ATOM 2889 C C . TRP A 1 362 ? -23.411 5.636 34.455 1.00 66.94 362 TRP A C 1
ATOM 2891 O O . TRP A 1 362 ? -23.301 5.158 35.583 1.00 66.94 362 TRP A O 1
ATOM 2901 N N . TYR A 1 363 ? -22.612 5.258 33.453 1.00 68.75 363 TYR A N 1
ATOM 2902 C CA . TYR A 1 363 ? -21.525 4.285 33.607 1.00 68.75 363 TYR A CA 1
ATOM 2903 C C . TYR A 1 363 ? -20.431 4.767 34.571 1.00 68.75 363 TYR A C 1
ATOM 2905 O O . TYR A 1 363 ? -20.027 4.027 35.468 1.00 68.75 363 TYR A O 1
ATOM 2913 N N . GLU A 1 364 ? -19.973 6.011 34.427 1.00 69.81 364 GLU A N 1
ATOM 2914 C CA . GLU A 1 364 ? -18.978 6.613 35.324 1.00 69.81 364 GLU A CA 1
ATOM 2915 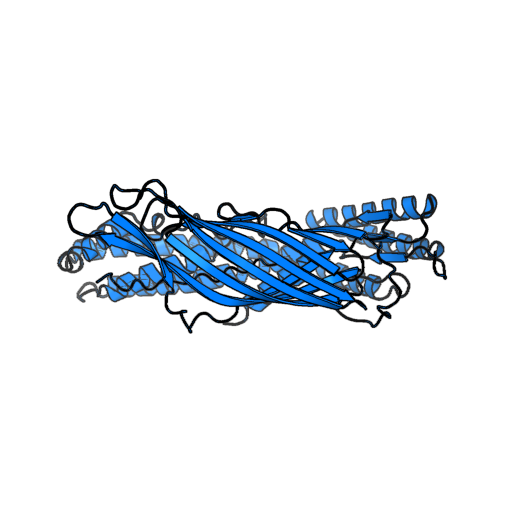C C . GLU A 1 364 ? -19.483 6.690 36.768 1.00 69.81 364 GLU A C 1
ATOM 2917 O O . GLU A 1 364 ? -18.727 6.445 37.712 1.00 69.81 364 GLU A O 1
ATOM 2922 N N . ALA A 1 365 ? -20.771 6.989 36.948 1.00 67.75 365 ALA A N 1
ATOM 2923 C CA . ALA A 1 365 ? -21.414 6.970 38.253 1.00 67.75 365 ALA A CA 1
ATOM 2924 C C . ALA A 1 365 ? -21.494 5.541 38.823 1.00 67.75 365 ALA A C 1
ATOM 2926 O O . ALA A 1 365 ? -21.154 5.325 39.983 1.00 67.75 365 ALA A O 1
ATOM 2927 N N . GLY A 1 366 ? -21.841 4.554 37.993 1.00 62.75 366 GLY A N 1
ATOM 2928 C CA . GLY A 1 366 ? -21.897 3.139 38.368 1.00 62.75 366 GLY A CA 1
ATOM 2929 C C . GLY A 1 366 ? -20.541 2.503 38.705 1.00 62.75 366 GLY A C 1
ATOM 2930 O O . GLY A 1 366 ? -20.495 1.534 39.459 1.00 62.75 366 GLY A O 1
ATOM 2931 N N . GLN A 1 367 ? -19.429 3.044 38.191 1.00 66.12 367 GLN A N 1
ATOM 2932 C CA . GLN A 1 367 ? -18.083 2.635 38.619 1.00 66.12 367 GLN A CA 1
ATOM 2933 C C . GLN A 1 367 ? -17.725 3.129 40.024 1.00 66.12 367 GLN A C 1
ATOM 2935 O O . GLN A 1 367 ? -16.952 2.473 40.720 1.00 66.12 367 GLN A O 1
ATOM 2940 N N . LYS A 1 368 ? -18.255 4.289 40.425 1.00 70.19 368 LYS A N 1
ATOM 2941 C CA . LYS A 1 368 ? -17.987 4.912 41.728 1.00 70.19 368 LYS A CA 1
ATOM 2942 C C . LYS A 1 368 ? -18.936 4.406 42.813 1.00 70.19 368 LYS A C 1
ATOM 2944 O O . LYS A 1 368 ? -18.548 4.354 43.974 1.00 70.19 368 LYS A O 1
ATOM 2949 N N . ASP A 1 369 ? -20.149 4.016 42.428 1.00 67.44 369 ASP A N 1
ATOM 2950 C CA . ASP A 1 369 ? -21.172 3.483 43.320 1.00 67.44 369 ASP A CA 1
ATOM 2951 C C . ASP A 1 369 ? -21.993 2.391 42.615 1.00 67.44 369 ASP A C 1
ATOM 2953 O O . ASP A 1 369 ? -22.794 2.652 41.712 1.00 67.44 369 ASP A O 1
ATOM 2957 N N . ALA A 1 370 ? -21.821 1.146 43.062 1.00 62.62 370 ALA A N 1
ATOM 2958 C CA . ALA A 1 370 ? -22.532 -0.007 42.517 1.00 62.62 370 ALA A CA 1
ATOM 2959 C C . ALA A 1 370 ? -24.059 0.066 42.730 1.00 62.62 370 ALA A C 1
ATOM 2961 O O . ALA A 1 370 ? -24.805 -0.563 41.975 1.00 62.62 370 ALA A O 1
ATOM 2962 N N . GLY A 1 371 ? -24.542 0.847 43.705 1.00 63.56 371 GLY A N 1
ATOM 2963 C CA . GLY A 1 371 ? -25.968 1.090 43.936 1.00 63.56 371 GLY A CA 1
ATOM 2964 C C . GLY A 1 371 ? -26.634 1.869 42.798 1.00 63.56 371 GLY A C 1
ATOM 2965 O O . GLY A 1 371 ? -27.806 1.650 42.498 1.00 63.56 371 GLY A O 1
ATOM 2966 N N . ILE A 1 372 ? -25.877 2.695 42.068 1.00 62.25 372 ILE A N 1
ATOM 2967 C CA . ILE A 1 372 ? -26.373 3.450 40.903 1.00 62.25 372 ILE A CA 1
ATOM 2968 C C . ILE A 1 372 ? -26.703 2.524 39.721 1.00 62.25 372 ILE A C 1
ATOM 2970 O O . ILE A 1 372 ? -27.575 2.839 38.906 1.00 62.25 372 ILE A O 1
ATOM 2974 N N . LEU A 1 373 ? -26.063 1.353 39.647 1.00 60.69 373 LEU A N 1
ATOM 2975 C CA . LEU A 1 373 ? -26.389 0.312 38.666 1.00 60.69 373 LEU A CA 1
ATOM 2976 C C . LEU A 1 373 ? -27.681 -0.447 39.020 1.00 60.69 373 LEU A C 1
ATOM 2978 O O . LEU A 1 373 ? -28.239 -1.135 38.163 1.00 60.69 373 LEU A O 1
ATOM 2982 N N . GLN A 1 374 ? -28.165 -0.319 40.261 1.00 63.78 374 GLN A N 1
ATOM 2983 C CA . GLN A 1 374 ? -29.410 -0.931 40.734 1.00 63.78 374 GLN A CA 1
ATOM 2984 C C . GLN A 1 374 ? -30.639 -0.020 40.543 1.00 63.78 374 GLN A C 1
ATOM 2986 O O . GLN A 1 374 ? -31.767 -0.507 40.636 1.00 63.78 374 GLN A O 1
ATOM 2991 N N . ASP A 1 375 ? -30.452 1.268 40.215 1.00 71.88 375 ASP A N 1
ATOM 2992 C CA . ASP A 1 375 ? -31.544 2.185 39.856 1.00 71.88 375 ASP A CA 1
ATOM 2993 C C . ASP A 1 375 ? -32.160 1.774 38.508 1.00 71.88 375 ASP A C 1
ATOM 2995 O O . ASP A 1 375 ? -31.628 2.059 37.430 1.00 71.88 375 ASP A O 1
ATOM 2999 N N . GLN A 1 376 ? -33.311 1.098 38.571 1.00 65.62 376 GLN A N 1
ATOM 3000 C CA . GLN A 1 376 ? -33.996 0.567 37.393 1.00 65.62 376 GLN A CA 1
ATOM 3001 C C . GLN A 1 376 ? -34.468 1.649 36.414 1.00 65.62 376 GLN A C 1
ATOM 3003 O O . GLN A 1 376 ? -34.532 1.381 35.213 1.00 65.62 376 GLN A O 1
ATOM 3008 N N . PHE A 1 377 ? -34.775 2.863 36.881 1.00 71.19 377 PHE A N 1
ATOM 3009 C CA . PHE A 1 377 ? -35.247 3.940 36.011 1.00 71.19 377 PHE A CA 1
ATOM 3010 C C . PHE A 1 377 ? -34.093 4.531 35.198 1.00 71.19 377 PHE A C 1
ATOM 3012 O O . PHE A 1 377 ? -34.193 4.658 33.975 1.00 71.19 377 PHE A O 1
ATOM 3019 N N . ARG A 1 378 ? -32.964 4.827 35.856 1.00 72.00 378 ARG A N 1
ATOM 3020 C CA . ARG A 1 378 ? -31.746 5.306 35.176 1.00 72.00 378 ARG A CA 1
ATOM 3021 C C . ARG A 1 378 ? -31.174 4.246 34.240 1.00 72.00 378 ARG A C 1
ATOM 3023 O O . ARG A 1 378 ? -30.812 4.570 33.111 1.00 72.00 378 ARG A O 1
ATOM 3030 N N . LYS A 1 379 ? -31.190 2.984 34.676 1.00 70.31 379 LYS A N 1
ATOM 3031 C CA . LYS A 1 379 ? -30.817 1.814 33.875 1.00 70.31 379 LYS A CA 1
ATOM 3032 C C . LYS A 1 379 ? -31.638 1.712 32.594 1.00 70.31 379 LYS A C 1
ATOM 3034 O O . LYS A 1 379 ? -31.063 1.608 3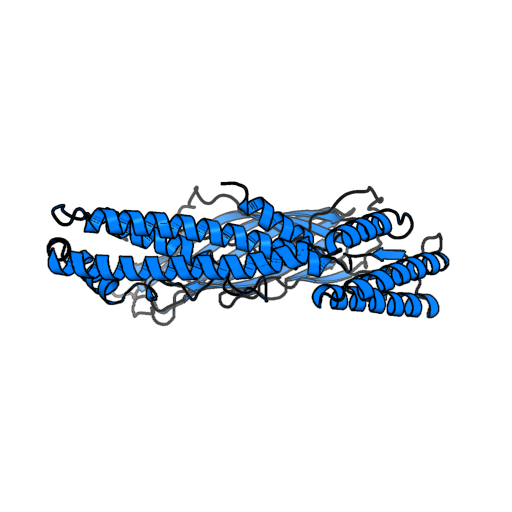1.514 1.00 70.31 379 LYS A O 1
ATOM 3039 N N . LYS A 1 380 ? -32.970 1.758 32.703 1.00 77.50 380 LYS A N 1
ATOM 3040 C CA . LYS A 1 380 ? -33.868 1.677 31.546 1.00 77.50 380 LYS A CA 1
ATOM 3041 C C . LYS A 1 380 ? -33.571 2.785 30.539 1.00 77.50 380 LYS A C 1
ATOM 3043 O O . LYS A 1 380 ? -33.329 2.491 29.376 1.00 77.50 380 LYS A O 1
ATOM 3048 N N . ARG A 1 381 ? -33.498 4.033 31.005 1.00 79.00 381 ARG A N 1
ATOM 3049 C CA . ARG A 1 381 ? -33.248 5.197 30.147 1.00 79.00 381 ARG A CA 1
ATOM 3050 C C . ARG A 1 381 ? -31.900 5.120 29.425 1.00 79.00 381 ARG A C 1
ATOM 3052 O O . ARG A 1 381 ? -31.828 5.394 28.234 1.00 79.00 381 ARG A O 1
ATOM 3059 N N . ALA A 1 382 ? -30.837 4.726 30.123 1.00 75.56 382 ALA A N 1
ATOM 3060 C CA . ALA A 1 382 ? -29.512 4.607 29.519 1.00 75.56 382 ALA A CA 1
ATOM 3061 C C . ALA A 1 382 ? -29.433 3.473 28.481 1.00 75.56 382 ALA A C 1
ATOM 3063 O O . ALA A 1 382 ? -28.739 3.604 27.473 1.00 75.56 382 ALA A O 1
ATOM 3064 N N . LEU A 1 383 ? -30.149 2.368 28.708 1.00 79.19 383 LEU A N 1
ATOM 3065 C CA . LEU A 1 383 ? -30.254 1.281 27.736 1.00 79.19 383 LEU A CA 1
ATOM 3066 C C . LEU A 1 383 ? -31.111 1.670 26.520 1.00 79.19 383 LEU A C 1
ATOM 3068 O O . LEU A 1 383 ? -30.731 1.335 25.406 1.00 79.19 383 LEU A O 1
ATOM 3072 N N . GLU A 1 384 ? -32.206 2.415 26.702 1.00 83.44 384 GLU A N 1
ATOM 3073 C CA . GLU A 1 384 ? -33.006 2.974 25.595 1.00 83.44 384 GLU A CA 1
ATOM 3074 C C . GLU A 1 384 ? -32.172 3.949 24.741 1.00 83.44 384 GLU A C 1
ATOM 3076 O O . GLU A 1 384 ? -32.214 3.906 23.512 1.00 83.44 384 GLU A O 1
ATOM 3081 N N . GLU A 1 385 ? -31.347 4.793 25.373 1.00 80.81 385 GLU A N 1
ATOM 3082 C CA . GLU A 1 385 ? -30.410 5.677 24.665 1.00 80.81 385 GLU A CA 1
ATOM 3083 C C . GLU A 1 385 ? -29.373 4.889 23.848 1.00 80.81 385 GLU A C 1
ATOM 3085 O O . GLU A 1 385 ? -29.068 5.262 22.710 1.00 80.81 385 GLU A O 1
ATOM 3090 N N . LEU A 1 386 ? -28.849 3.786 24.397 1.00 78.75 386 LEU A N 1
ATOM 3091 C CA . LEU A 1 386 ? -27.957 2.887 23.664 1.00 78.75 386 LEU A CA 1
ATOM 3092 C C . LEU A 1 386 ? -28.653 2.152 22.521 1.00 78.75 386 LEU A C 1
ATOM 3094 O O . LEU A 1 386 ? -28.050 1.996 21.462 1.00 78.75 386 LEU A O 1
ATOM 3098 N N . GLU A 1 387 ? -29.884 1.687 22.723 1.00 84.88 387 GLU A N 1
ATOM 3099 C CA . GLU A 1 387 ? -30.660 1.007 21.687 1.00 84.88 387 GLU A CA 1
ATOM 3100 C C . GLU A 1 387 ? -30.836 1.931 20.480 1.00 84.88 387 GLU A C 1
ATOM 3102 O O . GLU A 1 387 ? -30.469 1.567 19.363 1.00 84.88 387 GLU A O 1
ATOM 3107 N N . VAL A 1 388 ? -31.281 3.172 20.712 1.00 84.12 388 VAL A N 1
ATOM 3108 C CA . VAL A 1 388 ? -31.427 4.190 19.661 1.00 84.12 388 VAL A CA 1
ATOM 3109 C C . VAL A 1 388 ? -30.091 4.493 18.979 1.00 84.12 388 VAL A C 1
ATOM 3111 O O . VAL A 1 388 ? -30.045 4.691 17.762 1.00 84.12 388 VAL A O 1
ATOM 3114 N N . PHE A 1 389 ? -28.994 4.546 19.736 1.00 84.75 389 PHE A N 1
ATOM 3115 C CA . PHE A 1 389 ? -27.659 4.758 19.180 1.00 84.75 389 PHE A CA 1
ATOM 3116 C C . PHE A 1 389 ? -27.228 3.612 18.254 1.00 84.75 389 PHE A C 1
ATOM 3118 O O . PHE A 1 389 ? -26.844 3.867 17.108 1.00 84.75 389 PHE A O 1
ATOM 3125 N N . TYR A 1 390 ? -27.316 2.362 18.717 1.00 80.56 390 TYR A N 1
ATOM 3126 C CA . TYR A 1 390 ? -26.930 1.194 17.925 1.00 80.56 390 TYR A CA 1
ATOM 3127 C C . TYR A 1 390 ? -27.842 1.000 16.714 1.00 80.56 390 TYR A C 1
ATOM 3129 O O . TYR A 1 390 ? -27.343 0.673 15.641 1.00 80.56 390 TYR A O 1
ATOM 3137 N N . GLU A 1 391 ? -29.139 1.291 16.834 1.00 86.44 391 GLU A N 1
ATOM 3138 C CA . GLU A 1 391 ? -30.072 1.300 15.704 1.00 86.44 391 GLU A CA 1
ATOM 3139 C C . GLU A 1 391 ? -29.663 2.314 14.628 1.00 86.44 391 GLU A C 1
ATOM 3141 O O . GLU A 1 391 ? -29.524 1.973 13.449 1.00 86.44 391 GLU A O 1
ATOM 3146 N N . LYS A 1 392 ? -29.360 3.557 15.023 1.00 84.56 392 LYS A N 1
ATOM 3147 C CA . LYS A 1 392 ? -28.863 4.580 14.088 1.00 84.56 392 LYS A CA 1
ATOM 3148 C C . LYS A 1 392 ? -27.551 4.165 13.424 1.00 84.56 392 LYS A C 1
ATOM 3150 O O . LYS A 1 392 ? -27.404 4.326 12.213 1.00 84.56 392 LYS A O 1
ATOM 3155 N N . LYS A 1 393 ? -26.604 3.609 14.186 1.00 79.88 393 LYS A N 1
ATOM 3156 C CA . LYS A 1 393 ? -25.332 3.115 13.634 1.00 79.88 393 LYS A CA 1
ATOM 3157 C C . LYS A 1 393 ? -25.543 1.934 12.687 1.00 79.88 393 LYS A C 1
ATOM 3159 O O . LYS A 1 393 ? -24.904 1.894 11.640 1.00 79.88 393 LYS A O 1
ATOM 3164 N N . ARG A 1 394 ? -26.467 1.019 12.992 1.00 85.56 394 ARG A N 1
ATOM 3165 C CA . ARG A 1 394 ? -26.842 -0.091 12.107 1.00 85.56 394 ARG A CA 1
ATOM 3166 C C . ARG A 1 394 ? -27.355 0.421 10.764 1.00 85.56 394 ARG A C 1
ATOM 3168 O O . ARG A 1 394 ? -26.898 -0.057 9.729 1.00 85.56 394 ARG A O 1
ATOM 3175 N N . HIS A 1 395 ? -28.261 1.400 10.775 1.00 85.62 395 HIS A N 1
ATOM 3176 C CA . HIS A 1 395 ? -28.763 2.031 9.552 1.00 85.62 395 HIS A CA 1
ATOM 3177 C C . HIS A 1 395 ? -27.647 2.709 8.754 1.00 85.62 395 HIS A C 1
ATOM 3179 O O . HIS A 1 395 ? -27.507 2.438 7.564 1.00 85.62 395 HIS A O 1
ATOM 3185 N N . TYR A 1 396 ? -26.796 3.489 9.422 1.00 82.69 396 TYR A N 1
ATOM 3186 C CA . TYR A 1 396 ? -25.637 4.118 8.791 1.00 82.69 396 TYR A CA 1
ATOM 3187 C C . TYR A 1 396 ? -24.714 3.093 8.110 1.00 82.69 396 TYR A C 1
ATOM 3189 O O . TYR A 1 396 ? -24.382 3.254 6.940 1.00 82.69 396 TYR A O 1
ATOM 3197 N N . ILE A 1 397 ? -24.367 1.993 8.791 1.00 81.31 397 ILE A N 1
ATOM 3198 C CA . ILE A 1 397 ? -23.554 0.911 8.210 1.00 81.31 397 ILE A CA 1
ATOM 3199 C C . ILE A 1 397 ? -24.234 0.320 6.969 1.00 81.31 397 ILE A C 1
ATOM 3201 O O . ILE A 1 397 ? -23.575 0.073 5.962 1.00 81.31 397 ILE A O 1
ATOM 3205 N N . VAL A 1 398 ? -25.547 0.077 7.020 1.00 87.25 398 VAL A N 1
ATOM 3206 C CA . VAL A 1 398 ? -26.300 -0.457 5.875 1.00 87.25 398 VAL A CA 1
ATOM 3207 C C . VAL A 1 398 ? -26.231 0.489 4.676 1.00 87.25 398 VAL A C 1
ATOM 3209 O O . VAL A 1 398 ? -26.034 0.019 3.556 1.00 87.25 398 VAL A O 1
ATOM 3212 N N . ASP A 1 399 ? -26.363 1.794 4.889 1.00 85.56 399 ASP A N 1
ATOM 3213 C CA . ASP A 1 399 ? -26.324 2.771 3.802 1.00 85.56 399 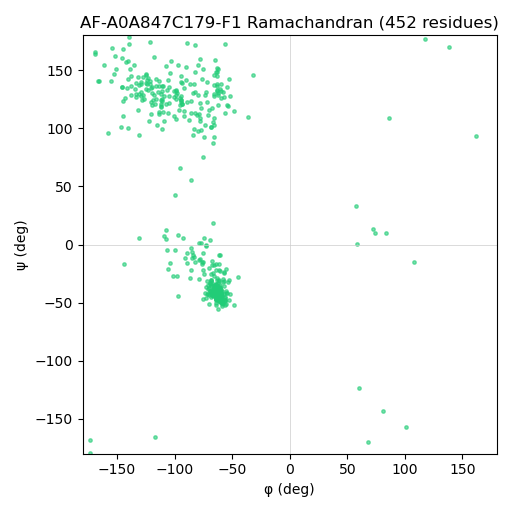ASP A CA 1
ATOM 3214 C C . ASP A 1 399 ? -24.915 2.914 3.214 1.00 85.56 399 A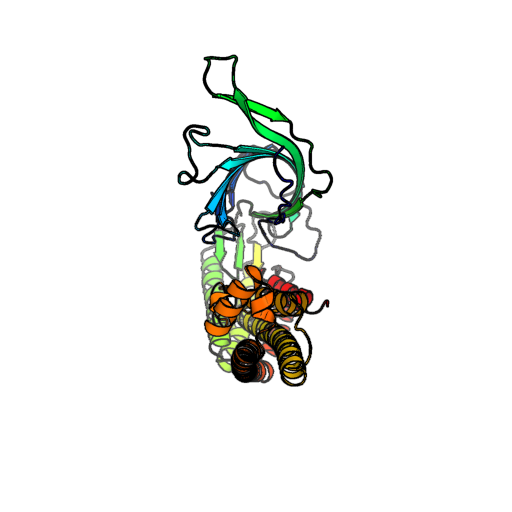SP A C 1
ATOM 3216 O O . ASP A 1 399 ? -24.756 2.829 1.996 1.00 85.56 399 ASP A O 1
ATOM 3220 N N . GLN A 1 400 ? -23.878 2.950 4.055 1.00 81.50 400 GLN A N 1
ATOM 3221 C CA . GLN A 1 400 ? -22.481 2.926 3.602 1.00 81.50 400 GLN A CA 1
ATOM 3222 C C . GLN A 1 400 ? -22.151 1.655 2.803 1.00 81.50 400 GLN A C 1
ATOM 3224 O O . GLN A 1 400 ? -21.509 1.712 1.754 1.00 81.50 400 GLN A O 1
ATOM 3229 N N . ARG A 1 401 ? -22.654 0.487 3.227 1.00 85.88 401 ARG A N 1
ATOM 3230 C CA . ARG A 1 401 ? -22.499 -0.764 2.462 1.00 85.88 401 ARG A CA 1
ATOM 3231 C C . ARG A 1 401 ? -23.173 -0.703 1.100 1.00 85.88 401 ARG A C 1
ATOM 3233 O O . ARG A 1 401 ? -22.628 -1.257 0.149 1.00 85.88 401 ARG A O 1
ATOM 3240 N N . LYS A 1 402 ? -24.344 -0.068 0.985 1.00 88.00 402 LYS A N 1
ATOM 3241 C CA . LYS A 1 402 ? -25.013 0.107 -0.314 1.00 88.00 402 LYS A CA 1
ATOM 3242 C C . LYS A 1 402 ? -24.175 0.985 -1.239 1.00 88.00 402 LYS A C 1
ATOM 3244 O O . LYS A 1 402 ? -24.003 0.615 -2.396 1.00 88.00 402 LYS A O 1
ATOM 3249 N N . GLU A 1 403 ? -23.631 2.092 -0.739 1.00 85.56 403 GLU A N 1
ATOM 3250 C CA . GLU A 1 403 ? -22.766 2.992 -1.515 1.00 85.56 403 GLU A CA 1
ATOM 3251 C C . GLU A 1 403 ? -21.528 2.257 -2.047 1.00 85.56 403 GLU A C 1
ATOM 3253 O O . GLU A 1 403 ? -21.280 2.242 -3.256 1.00 85.56 403 GLU A O 1
ATOM 3258 N N . VAL A 1 404 ? -20.805 1.551 -1.171 1.00 84.50 404 VAL A N 1
ATOM 3259 C CA . VAL A 1 404 ? -19.631 0.757 -1.566 1.00 84.50 404 VAL A CA 1
ATOM 3260 C C . VAL A 1 404 ? -20.019 -0.357 -2.547 1.00 84.50 404 VAL A C 1
ATOM 3262 O O . VAL A 1 404 ? -19.313 -0.579 -3.531 1.00 84.50 404 VAL A O 1
ATOM 3265 N N . ALA A 1 405 ? -21.155 -1.031 -2.342 1.00 88.75 405 ALA A N 1
ATOM 3266 C CA . ALA A 1 405 ? -21.635 -2.074 -3.248 1.00 88.75 405 ALA A CA 1
ATOM 3267 C C . ALA A 1 405 ? -21.985 -1.535 -4.645 1.00 88.75 405 ALA A C 1
ATOM 3269 O O . ALA A 1 405 ? -21.720 -2.214 -5.637 1.00 88.75 405 ALA A O 1
ATOM 3270 N N . VAL A 1 406 ? -22.547 -0.325 -4.747 1.00 89.69 406 VAL A N 1
ATOM 3271 C CA . VAL A 1 406 ? -22.813 0.336 -6.036 1.00 89.69 406 VAL A CA 1
ATOM 3272 C C . VAL A 1 406 ? -21.505 0.619 -6.773 1.00 89.69 406 VAL A C 1
ATOM 3274 O O . VAL A 1 406 ? -21.387 0.276 -7.951 1.00 89.69 406 VAL A O 1
ATOM 3277 N N . LEU A 1 407 ? -20.505 1.174 -6.081 1.00 87.81 407 LEU A N 1
ATOM 3278 C CA . LEU A 1 407 ? -19.183 1.441 -6.659 1.00 87.81 407 LEU A CA 1
ATOM 3279 C C . LEU A 1 407 ? -18.487 0.152 -7.111 1.00 87.81 407 LEU A C 1
ATOM 3281 O O . LEU A 1 407 ? -17.954 0.084 -8.219 1.00 87.81 407 LEU A O 1
ATOM 3285 N N . LEU A 1 408 ? -18.524 -0.889 -6.276 1.00 89.50 408 LEU A N 1
ATOM 3286 C CA . LEU A 1 408 ? -17.917 -2.177 -6.592 1.00 89.50 408 LEU A CA 1
ATOM 3287 C C . LEU A 1 408 ? -18.609 -2.841 -7.789 1.00 89.50 408 LEU A C 1
ATOM 3289 O O . LEU A 1 408 ? -17.929 -3.302 -8.701 1.00 89.50 408 LEU A O 1
ATOM 3293 N N . LYS A 1 409 ? -19.946 -2.809 -7.842 1.00 90.88 409 LYS A N 1
ATOM 3294 C CA . LYS A 1 409 ? -20.721 -3.331 -8.975 1.00 90.88 409 LYS A CA 1
ATOM 3295 C C . LYS A 1 409 ? -20.384 -2.606 -10.277 1.00 90.88 409 LYS A C 1
ATOM 3297 O O . LYS A 1 409 ? -20.254 -3.262 -11.306 1.00 90.88 409 LYS A O 1
ATOM 3302 N N . ALA A 1 410 ? -20.217 -1.283 -10.241 1.00 89.25 410 ALA A N 1
ATOM 3303 C CA . ALA A 1 410 ? -19.807 -0.515 -11.415 1.00 89.25 410 ALA A CA 1
ATOM 3304 C C . ALA A 1 410 ? -18.425 -0.955 -11.932 1.00 89.25 410 ALA A C 1
ATOM 3306 O O . ALA A 1 410 ? -18.243 -1.117 -13.137 1.00 89.25 410 ALA A O 1
ATOM 3307 N N . LEU A 1 411 ? -17.472 -1.219 -11.030 1.00 88.94 411 LEU A N 1
ATOM 3308 C CA . LEU A 1 411 ? -16.156 -1.750 -11.397 1.00 88.94 411 LEU A CA 1
ATOM 3309 C C . LEU A 1 411 ? -16.224 -3.200 -11.898 1.00 88.94 411 LEU A C 1
ATOM 3311 O O . LEU A 1 411 ? -15.549 -3.528 -12.869 1.00 88.94 411 LEU A O 1
ATOM 3315 N N . ASP A 1 412 ? -17.041 -4.057 -11.285 1.00 89.00 412 ASP A N 1
ATOM 3316 C CA . ASP A 1 412 ? -17.194 -5.468 -11.674 1.00 89.00 412 ASP A CA 1
ATOM 3317 C C . ASP A 1 412 ? -17.882 -5.642 -13.035 1.00 89.00 412 ASP A C 1
ATOM 3319 O O . ASP A 1 412 ? -17.604 -6.599 -13.753 1.00 89.00 412 ASP A O 1
ATOM 3323 N N . GLN A 1 413 ? -18.766 -4.713 -13.404 1.00 90.75 413 GLN A N 1
ATOM 3324 C CA . GLN A 1 413 ? -19.403 -4.672 -14.724 1.00 90.75 413 GLN A CA 1
ATOM 3325 C C . GLN A 1 413 ? -18.532 -3.991 -15.789 1.00 90.75 413 GLN A C 1
ATOM 3327 O O . GLN A 1 413 ? -18.851 -4.051 -16.977 1.00 90.75 413 GLN A O 1
ATOM 3332 N N . SER A 1 414 ? -17.446 -3.332 -15.383 1.00 91.56 414 SER A N 1
ATOM 3333 C CA . SER A 1 414 ? -16.509 -2.695 -16.303 1.00 91.56 414 SER A CA 1
ATOM 3334 C C . SER A 1 414 ? -15.563 -3.719 -16.952 1.00 91.56 414 SER A C 1
ATOM 3336 O O . SER A 1 414 ? -15.323 -4.792 -16.394 1.00 91.56 414 SER A O 1
ATOM 3338 N N . PRO A 1 415 ? -14.930 -3.394 -18.094 1.00 93.56 415 PRO A N 1
ATOM 3339 C CA . PRO A 1 415 ? -13.925 -4.264 -18.706 1.00 93.56 415 PRO A CA 1
ATOM 3340 C C . PRO A 1 415 ? -12.574 -4.261 -17.961 1.00 93.56 415 PRO A C 1
ATOM 3342 O O . PRO A 1 415 ? -11.623 -4.870 -18.449 1.00 93.56 415 PRO A O 1
ATOM 3345 N N . LEU A 1 416 ? -12.454 -3.594 -16.802 1.00 93.44 416 LEU A N 1
ATOM 3346 C CA . LEU A 1 416 ? -11.192 -3.395 -16.080 1.00 93.44 416 LEU A CA 1
ATOM 3347 C C . LEU A 1 416 ? -10.433 -4.704 -15.823 1.00 93.44 416 LEU A C 1
ATOM 3349 O O . LEU A 1 416 ? -9.244 -4.775 -16.113 1.00 93.44 416 LEU A O 1
ATOM 3353 N N . ALA A 1 417 ? -11.107 -5.741 -15.319 1.00 91.88 417 ALA A N 1
ATOM 3354 C CA . ALA A 1 417 ? -10.462 -7.020 -15.011 1.00 91.88 417 ALA A CA 1
ATOM 3355 C C . ALA A 1 417 ? -9.947 -7.737 -16.272 1.00 91.88 417 ALA A C 1
ATOM 3357 O O . ALA A 1 417 ? -8.873 -8.337 -16.257 1.00 91.88 417 ALA A O 1
ATOM 3358 N N . GLY A 1 418 ? -10.694 -7.645 -17.377 1.00 93.06 418 GLY A N 1
ATOM 3359 C CA . GLY A 1 418 ? -10.272 -8.195 -18.665 1.00 93.06 418 GLY A CA 1
ATOM 3360 C C . GLY A 1 418 ? -9.073 -7.441 -19.242 1.00 93.06 418 GLY A C 1
ATOM 3361 O O . GLY A 1 418 ? -8.116 -8.061 -19.704 1.00 93.06 418 GLY A O 1
ATOM 3362 N N . LEU A 1 419 ? -9.095 -6.107 -19.167 1.00 94.19 419 LEU A N 1
ATOM 3363 C CA . LEU A 1 419 ? -7.983 -5.264 -19.606 1.00 94.19 419 LEU A CA 1
ATOM 3364 C C . LEU A 1 419 ? -6.720 -5.531 -18.782 1.00 94.19 419 LEU A C 1
ATOM 3366 O O . LEU A 1 419 ? -5.636 -5.671 -19.342 1.00 94.19 419 LEU A O 1
ATOM 3370 N N . ASP A 1 420 ? -6.878 -5.654 -17.468 1.00 94.31 420 ASP A N 1
ATOM 3371 C CA . ASP A 1 420 ? -5.803 -5.973 -16.541 1.00 94.31 420 ASP A CA 1
ATOM 3372 C C . ASP A 1 420 ? -5.146 -7.321 -16.854 1.00 94.31 420 ASP A C 1
ATOM 3374 O O . ASP A 1 420 ? -3.930 -7.376 -17.027 1.00 94.31 420 ASP A O 1
ATOM 3378 N N . GLY A 1 421 ? -5.937 -8.385 -17.031 1.00 92.50 421 GLY A N 1
ATOM 3379 C CA . GLY A 1 421 ? -5.410 -9.693 -17.429 1.00 92.50 421 GLY A CA 1
ATOM 3380 C C . GLY A 1 421 ? -4.689 -9.651 -18.780 1.00 92.50 421 GLY A C 1
ATOM 3381 O O . GLY A 1 421 ? -3.636 -10.265 -18.950 1.00 92.50 421 GLY A O 1
ATOM 3382 N N . SER A 1 422 ? -5.214 -8.872 -19.728 1.00 94.75 422 SER A N 1
ATOM 3383 C CA . SER A 1 422 ? -4.628 -8.698 -21.060 1.00 94.75 422 SER A CA 1
ATOM 3384 C C . SER A 1 422 ? -3.285 -7.957 -21.017 1.00 94.75 422 SER A C 1
ATOM 3386 O O . SER A 1 422 ? -2.331 -8.357 -21.686 1.00 94.75 422 SER A O 1
ATOM 3388 N N . LEU A 1 423 ? -3.175 -6.884 -20.229 1.00 93.75 423 LEU A N 1
ATOM 3389 C CA . LEU A 1 423 ? -1.921 -6.151 -20.041 1.00 93.75 423 LEU A CA 1
ATOM 3390 C C . LEU A 1 423 ? -0.909 -6.969 -19.244 1.00 93.75 423 LEU A C 1
ATOM 3392 O O . LEU A 1 423 ? 0.243 -7.055 -19.653 1.00 93.75 423 LEU A O 1
ATOM 3396 N N . HIS A 1 424 ? -1.335 -7.631 -18.173 1.00 92.44 424 HIS A N 1
ATOM 3397 C CA . HIS A 1 424 ? -0.475 -8.525 -17.406 1.00 92.44 424 HIS A CA 1
ATOM 3398 C C . HIS A 1 424 ? 0.125 -9.620 -18.293 1.00 92.44 424 HIS A C 1
ATOM 3400 O O . HIS A 1 424 ? 1.332 -9.854 -18.245 1.00 92.44 424 HIS A O 1
ATOM 3406 N N . GLY A 1 425 ? -0.694 -10.280 -19.120 1.00 90.19 425 GLY A N 1
ATOM 3407 C CA . GLY A 1 425 ? -0.227 -11.296 -20.064 1.00 90.19 425 GLY A CA 1
ATOM 3408 C C . GLY A 1 425 ? 0.785 -10.742 -21.069 1.00 90.19 425 GLY A C 1
ATOM 3409 O O . GLY A 1 425 ? 1.831 -11.348 -21.275 1.00 90.19 425 GLY A O 1
ATOM 3410 N N . PHE A 1 426 ? 0.514 -9.559 -21.629 1.00 94.81 426 PHE A N 1
ATOM 3411 C CA . PHE A 1 426 ? 1.429 -8.886 -22.551 1.00 94.81 426 PHE A CA 1
ATOM 3412 C C . PHE A 1 426 ? 2.770 -8.529 -21.890 1.00 94.81 426 PHE A C 1
ATOM 3414 O O . PHE A 1 426 ? 3.811 -8.979 -22.356 1.00 94.81 426 PHE A O 1
ATOM 3421 N N . PHE A 1 427 ? 2.767 -7.791 -20.777 1.00 91.56 427 PHE A N 1
ATOM 3422 C CA . PHE A 1 427 ? 3.999 -7.369 -20.101 1.00 91.56 427 PHE A CA 1
ATOM 3423 C C . PHE A 1 427 ? 4.815 -8.548 -19.560 1.00 91.56 427 PHE A C 1
ATOM 3425 O O . PHE A 1 427 ? 6.040 -8.512 -19.600 1.00 91.56 427 PHE A O 1
ATOM 3432 N N . SER A 1 428 ? 4.156 -9.621 -19.114 1.00 85.81 428 SER A N 1
ATOM 3433 C CA . SER A 1 428 ? 4.847 -10.845 -18.681 1.00 85.81 428 SER A CA 1
ATOM 3434 C C . SER A 1 428 ? 5.493 -11.615 -19.837 1.00 85.81 428 SER A C 1
ATOM 3436 O O . SER A 1 428 ? 6.374 -12.433 -19.597 1.00 85.81 428 SER A O 1
ATOM 3438 N N . SER A 1 429 ? 5.048 -11.391 -21.079 1.00 89.00 429 SER A N 1
ATOM 3439 C CA . SER A 1 429 ? 5.591 -12.065 -22.265 1.00 89.00 429 SER A CA 1
ATOM 3440 C C . SER A 1 429 ? 6.838 -11.392 -22.849 1.00 89.00 429 SER A C 1
ATOM 3442 O O . SER A 1 429 ? 7.447 -11.938 -23.766 1.00 89.00 429 SER A O 1
ATOM 3444 N N . LEU A 1 430 ? 7.223 -10.218 -22.335 1.00 87.31 430 LEU A N 1
ATOM 3445 C CA . LEU A 1 430 ? 8.384 -9.467 -22.809 1.00 87.31 430 LEU A CA 1
ATOM 3446 C C . LEU A 1 430 ? 9.679 -10.100 -22.274 1.00 87.31 430 LEU A C 1
ATOM 3448 O O . LEU A 1 430 ? 10.094 -9.851 -21.146 1.00 87.31 430 LEU A O 1
ATOM 3452 N N . ASP A 1 431 ? 10.334 -10.909 -23.104 1.00 85.00 431 ASP A N 1
ATOM 3453 C CA . ASP A 1 431 ? 11.612 -11.572 -22.801 1.00 85.00 431 ASP A CA 1
ATOM 3454 C C . ASP A 1 431 ? 12.797 -10.594 -22.705 1.00 85.00 431 ASP A C 1
ATOM 3456 O O . ASP A 1 431 ? 13.733 -10.802 -21.935 1.00 85.00 431 ASP A O 1
ATOM 3460 N N . TRP A 1 432 ? 12.742 -9.509 -23.474 1.00 84.25 432 TRP A N 1
ATOM 3461 C CA . TRP A 1 432 ? 13.801 -8.507 -23.589 1.00 84.25 432 TRP A CA 1
ATOM 3462 C C . TRP A 1 432 ? 13.695 -7.356 -22.574 1.00 84.25 432 TRP A C 1
ATOM 3464 O O . TRP A 1 432 ? 14.665 -6.620 -22.392 1.00 84.25 432 TRP A O 1
ATOM 3474 N N . ALA A 1 433 ? 12.540 -7.185 -21.923 1.00 86.38 433 ALA A N 1
ATOM 3475 C CA . ALA A 1 433 ? 12.305 -6.145 -20.922 1.00 86.38 433 ALA A CA 1
ATOM 3476 C C . ALA A 1 433 ? 11.476 -6.699 -19.756 1.00 86.38 433 ALA A C 1
ATOM 3478 O O . ALA A 1 433 ? 10.250 -6.788 -19.867 1.00 86.38 433 ALA A O 1
ATOM 3479 N N . PRO A 1 434 ? 12.112 -7.057 -18.626 1.00 80.81 434 PRO A N 1
ATOM 3480 C CA . PRO A 1 434 ? 11.410 -7.695 -17.528 1.00 80.81 434 PRO A CA 1
ATOM 3481 C C . PRO A 1 434 ? 10.349 -6.769 -16.935 1.00 80.81 434 PRO A C 1
ATOM 3483 O O . PRO A 1 434 ? 10.581 -5.578 -16.702 1.00 80.81 434 PRO A O 1
ATOM 3486 N N . TRP A 1 435 ? 9.192 -7.350 -16.636 1.00 83.56 435 TRP A N 1
ATOM 3487 C CA . TRP A 1 435 ? 8.118 -6.687 -15.916 1.00 83.56 435 TRP A CA 1
ATOM 3488 C C . TRP A 1 435 ? 8.146 -7.046 -14.428 1.00 83.56 435 TRP A C 1
ATOM 3490 O O . TRP A 1 435 ? 8.198 -8.213 -14.042 1.00 83.56 435 TRP A O 1
ATOM 3500 N N . LEU A 1 436 ? 8.091 -6.016 -13.587 1.00 75.62 436 LEU A N 1
ATOM 3501 C CA . LEU A 1 436 ? 8.031 -6.119 -12.136 1.00 75.62 436 LEU A CA 1
ATOM 3502 C C . LEU A 1 436 ? 6.655 -5.634 -11.658 1.00 75.62 436 LEU A C 1
ATOM 3504 O O . LEU A 1 436 ? 6.292 -4.493 -11.946 1.00 75.62 436 LEU A O 1
ATOM 3508 N N . PRO A 1 437 ? 5.883 -6.430 -10.903 1.00 68.19 437 PRO A N 1
ATOM 3509 C CA . PRO A 1 437 ? 4.575 -6.001 -10.415 1.00 68.19 437 PRO A CA 1
ATOM 3510 C C . PRO A 1 437 ? 4.674 -4.794 -9.467 1.00 68.19 437 PRO A C 1
ATOM 3512 O O . PRO A 1 437 ? 5.614 -4.666 -8.677 1.00 68.19 437 PRO A O 1
ATOM 3515 N N . GLY A 1 438 ? 3.678 -3.904 -9.519 1.00 64.69 438 GLY A N 1
ATOM 3516 C CA . GLY A 1 438 ? 3.622 -2.704 -8.684 1.00 64.69 438 GLY A CA 1
ATOM 3517 C C . GLY A 1 438 ? 3.460 -3.035 -7.194 1.00 64.69 438 GLY A C 1
ATOM 3518 O O . GLY A 1 438 ? 2.536 -3.747 -6.796 1.00 64.69 438 GLY A O 1
ATOM 3519 N N . ALA A 1 439 ? 4.328 -2.479 -6.338 1.00 62.12 439 ALA A N 1
ATOM 3520 C CA . ALA A 1 439 ? 4.373 -2.797 -4.902 1.00 62.12 439 ALA A CA 1
ATOM 3521 C C . ALA A 1 439 ? 3.041 -2.544 -4.166 1.00 62.12 439 ALA A C 1
ATOM 3523 O O . ALA A 1 439 ? 2.653 -3.312 -3.284 1.00 62.12 439 ALA A O 1
ATOM 3524 N N . GLN A 1 440 ? 2.316 -1.494 -4.556 1.00 64.00 440 GLN A N 1
ATOM 3525 C CA . GLN A 1 440 ? 1.058 -1.100 -3.917 1.00 64.00 440 GLN A CA 1
ATOM 3526 C C . GLN A 1 440 ? -0.069 -2.121 -4.136 1.00 64.00 440 GLN A C 1
ATOM 3528 O O . GLN A 1 440 ? -0.897 -2.338 -3.252 1.00 64.00 440 GLN A O 1
ATOM 3533 N N . ARG A 1 441 ? -0.086 -2.799 -5.288 1.00 66.38 441 ARG A N 1
ATOM 3534 C CA . ARG A 1 441 ? -1.116 -3.789 -5.615 1.00 66.38 441 ARG A CA 1
ATOM 3535 C C . ARG A 1 441 ? -0.940 -5.082 -4.826 1.00 66.38 441 ARG A C 1
ATOM 3537 O O . ARG A 1 441 ? -1.910 -5.617 -4.290 1.00 66.38 441 ARG A O 1
ATOM 3544 N N . SER A 1 442 ? 0.299 -5.548 -4.692 1.00 65.06 442 SER A N 1
ATOM 3545 C CA . SER A 1 442 ? 0.645 -6.704 -3.854 1.00 65.06 442 SER A CA 1
ATOM 3546 C C . SER A 1 442 ? 0.351 -6.463 -2.371 1.00 65.06 442 SER A C 1
ATOM 3548 O O . SER A 1 442 ? 0.052 -7.404 -1.634 1.00 65.06 442 SER A O 1
ATOM 3550 N N . GLU A 1 443 ? 0.441 -5.214 -1.913 1.00 61.44 443 GLU A N 1
ATOM 3551 C CA . GLU A 1 443 ? 0.029 -4.819 -0.565 1.00 61.44 443 GLU A CA 1
ATOM 3552 C C . GLU A 1 443 ? -1.491 -4.863 -0.396 1.00 61.44 443 GLU A C 1
ATOM 3554 O O . GLU A 1 443 ? -1.977 -5.558 0.495 1.00 61.44 443 GLU A O 1
ATOM 3559 N N . ALA A 1 444 ? -2.244 -4.229 -1.299 1.00 63.28 444 ALA A N 1
ATOM 3560 C CA . ALA A 1 444 ? -3.706 -4.251 -1.255 1.00 63.28 444 ALA A CA 1
ATOM 3561 C C . ALA A 1 444 ? -4.260 -5.692 -1.241 1.00 63.28 444 ALA A C 1
ATOM 3563 O O . ALA A 1 444 ? -5.151 -6.019 -0.458 1.00 63.28 444 ALA A O 1
ATOM 3564 N N . MET A 1 445 ? -3.683 -6.592 -2.047 1.00 68.56 445 MET A N 1
ATOM 3565 C CA . MET A 1 445 ? -4.058 -8.013 -2.057 1.00 68.56 445 MET A CA 1
ATOM 3566 C C . MET A 1 445 ? -3.745 -8.734 -0.740 1.00 68.56 445 MET A C 1
ATOM 3568 O O . MET A 1 445 ? -4.513 -9.601 -0.322 1.00 68.56 445 MET A O 1
ATOM 3572 N N . ARG A 1 446 ? -2.626 -8.410 -0.080 1.00 65.38 446 ARG A N 1
ATOM 3573 C CA . ARG A 1 446 ? -2.285 -8.994 1.227 1.00 65.38 446 ARG A CA 1
ATOM 3574 C C . ARG A 1 446 ? -3.213 -8.500 2.325 1.00 65.38 446 ARG A C 1
ATOM 3576 O O . ARG A 1 446 ? -3.632 -9.320 3.132 1.00 65.38 446 ARG A O 1
ATOM 3583 N N . GLN A 1 447 ? -3.584 -7.223 2.317 1.00 63.69 447 GLN A N 1
ATOM 3584 C CA . GLN A 1 447 ? -4.571 -6.677 3.252 1.00 63.69 447 GLN A CA 1
ATOM 3585 C C . GLN A 1 447 ? -5.922 -7.388 3.109 1.00 63.69 447 GLN A C 1
ATOM 3587 O O . GLN A 1 447 ? -6.490 -7.836 4.104 1.00 63.69 447 GLN A O 1
ATOM 3592 N N . LEU A 1 448 ? -6.381 -7.600 1.870 1.00 66.81 448 LEU A N 1
ATOM 3593 C CA . LEU A 1 448 ? -7.606 -8.355 1.604 1.00 66.81 448 LEU A CA 1
ATOM 3594 C C . LEU A 1 448 ? -7.509 -9.810 2.100 1.00 66.81 448 LEU A C 1
ATOM 3596 O O . LEU A 1 448 ? -8.410 -10.285 2.786 1.00 66.81 448 LEU A O 1
ATOM 3600 N N . ARG A 1 449 ? -6.404 -10.517 1.823 1.00 67.62 449 ARG A N 1
ATOM 3601 C CA . ARG A 1 449 ? -6.204 -11.901 2.303 1.00 67.62 449 ARG A CA 1
ATOM 3602 C C . ARG A 1 449 ? -6.097 -11.990 3.826 1.00 67.62 449 ARG A C 1
ATOM 3604 O O . ARG A 1 449 ? -6.648 -12.911 4.413 1.00 67.62 449 ARG A O 1
ATOM 3611 N N . GLY A 1 450 ? -5.423 -11.031 4.460 1.00 57.62 450 GLY A N 1
ATOM 3612 C CA . GLY A 1 450 ? -5.312 -10.941 5.915 1.00 57.62 450 GLY A CA 1
ATOM 3613 C C . GLY A 1 450 ? -6.665 -10.756 6.604 1.00 57.62 450 GLY A C 1
ATOM 3614 O O . GLY A 1 450 ? -6.853 -11.290 7.687 1.00 57.62 450 GLY A O 1
ATOM 3615 N N . SER A 1 451 ? -7.625 -10.080 5.959 1.00 50.44 451 SER A N 1
ATOM 3616 C CA . SER A 1 451 ? -9.002 -9.966 6.472 1.00 50.44 451 SER A CA 1
ATOM 3617 C C . SER A 1 451 ? -9.871 -11.215 6.301 1.00 50.44 451 SER A C 1
ATOM 3619 O O . SER A 1 451 ? -10.917 -11.305 6.928 1.00 50.44 451 SER A O 1
ATOM 3621 N N . GLN A 1 452 ? -9.469 -12.173 5.459 1.00 42.81 452 GLN A N 1
ATOM 3622 C CA . GLN A 1 452 ? -10.241 -13.399 5.211 1.00 42.81 452 GLN A CA 1
ATOM 3623 C C . GLN A 1 452 ? -9.897 -14.547 6.172 1.00 42.81 452 GLN A C 1
ATOM 3625 O O . GLN A 1 452 ? -10.586 -15.566 6.148 1.00 42.81 452 GLN A O 1
ATOM 3630 N N . ASN A 1 453 ? -8.867 -14.396 7.012 1.00 31.50 453 ASN A N 1
ATOM 3631 C CA . ASN A 1 453 ? -8.576 -15.348 8.081 1.00 31.50 453 ASN A CA 1
ATOM 3632 C C . ASN A 1 453 ? -9.296 -14.901 9.370 1.00 31.50 453 ASN A C 1
ATOM 3634 O O . ASN A 1 453 ? -8.973 -13.817 9.860 1.00 31.50 453 ASN A O 1
ATOM 3638 N N . PRO A 1 454 ? -10.271 -15.686 9.869 1.00 35.06 454 PRO A N 1
ATOM 3639 C CA . PRO A 1 454 ? -11.083 -15.349 11.040 1.00 35.06 454 PRO A CA 1
ATOM 3640 C C . PRO A 1 454 ? -10.308 -15.356 12.360 1.00 35.06 454 PRO A C 1
ATOM 3642 O O . PRO A 1 454 ? -9.318 -16.118 12.475 1.00 35.06 454 PRO A O 1
#

Radius of gyration: 28.72 Å; Cα contacts (8 Å, |Δi|>4): 702; chains: 1; bounding box: 70×35×88 Å

Foldseek 3Di:
DDDPDDDPDDDDFLAADDDFDDDDDQLAPPPAPQKDKFWADRPDDDPQKDWHTWIWIHHHFKIKTKIKIWGWDDDPPDPGTKIKIKIKIKIFTQDSQKTWTKMKIKIFIWDDCVPADPLHNTGTFKIWIKMWTKIWGQDPVQKIWIKIWIDTPWMWGWDWDDDPPPGDIDIDIDTDDPPPPDHTDMHIHITHGDDCFPDDDQWKTKHFDDDPVLVVLVVVLSVLQQVLLVCLVVVVQVVNLVSLVVSLVSVVVSVVQADDDPRGMAMATEAGSLLVSLLLLLLLLLLLLLLVVVLVLLVVLLVLLVVCLVPLVDQDDLVSVCVSVVSQQVSQQVHDPDSPVSPPDSDPPRDVVLQPPLLVVLNVVCVVPVVSSVPSVSSNVSSVSSNVSSVVVSVVSVVVSVVSVVVSVSSVPGCSVVSVVVSVVSQCPPPRYHYIHHRSNVVSVVSSVVSPPD